Protein 7VMI (pdb70)

Foldseek 3Di:
DFKDKDKDFQFDKDKDFLDPQKKDWWFKKFWDDAPPPPWDWKWKWKADPRDTDTPDTATPVPRGMDGDTDIGNGMIIIGMNRRGGIMMIIDGMDGD/DFKDKDKDFQFDKDKDFLDDQKKDWWFKKFWDDDPDPPWDWKWKWKADDPDTDTPDTATPVPRGMDGDTDIGNGMIIIGMNRRHGIMMIIDGMDGD/DFKDKDKDFAFDKDKDFLDDQKKDWWFKKFWDDDPDDFDDWKWKWKADDPDTDTPDIAGPVPRGMDGDTDIGHGMIIIGMHGRGGIMMIIDGMDGD/DAKDKDKDFQFDKDKDFLDPQKKFWWFKKFWDDDPDPDWDWKWKWKADDPDTDTPDTATPVPRGMDGDTDIGNGMIIIGMNRRHGIMMIIDGMDGD/DFKDKDKDWQFPKDKDFLDPQKKDWWFKKFWDDDPDADDDWKWKWKADDPDTDTPDTADPVPRGMDGDTDIGNGIIIIGINRRHGIMMIIDGMDGD

B-factor: mean 40.76, std 16.54, range [18.08, 121.95]

Secondary structure (DSSP, 8-state):
-EEEEEEEETTPPEEE---TTEEEEEEEEEEPPPSS-----EEEEEEESS-EEEEEEEBTTTB-EEEEEEEE-S-EEEEES-TTSEEEEEEEEEE-/-EEEEEEEETT--EEE---TTEEEEEEEEEEPPPSSTT---EEEEEEETTEEEEEEEEBTTTB-EEEEEEEE-S-EEEEES-TTSEEEEEEEEEE-/-EEEEEEEETTPPEEE---TTEEEEEEEEEEPPPSSS----EEEEEEETTEEEEEEEEBTTTB-EEEEEEEESS-EEEEES-TTSEEEEEEEEEE-/-EEEEEEEETT--EEE---TTEEEEEEEEEEPPPSSS----EEEEEEETTEEEEEEEEBTTTBSEEEEEEEESS-EEEEES-TTSEEEEEEEEEE-/-EEEEEEEETT--EEE---TTEEEEEEEEEEPPPSS---S-EEEEEEETTEEEEEEEEBTTTB-EEEEEEEE-S-EEEEES-TTSEEEEEEEEEE-

GO terms:
  GO:0005515 protein binding (F, IPI)
  GO:0005730 nucleolus (C, IDA)
  GO:0045892 negative regulation of DNA-templated transcription (P, IDA)
  GO:0009409 response to cold (P, IEP)
  GO:0009737 response to abscisic acid (P, IEP)
  GO:0005730 nucleolus (C, HDA)
  GO:0005886 plasma membrane (C, HDA)
  GO:0009414 response to water deprivation (P, IMP)
  GO:0009651 response to salt stress (P, IMP)
  GO:0000976 transcription cis-regulatory region binding (F, IPI)

Sequence (480 aa):
MEFWGVEVKNGKPLHLDPGLDRLVHISQVALGESKNNVTEPIQLYVTVGSDKLLIGTLSHEKFPQLSTEIVLERNFALSHTWKNGSVFFSGYKVDLMEFWGVEVKNGKPLHLDPGLDRLVHISQVALGESKNNVTEPIQLYVTVGSDKLLIGTLSHEKFPQLSTEIVLERNFALSHTWKNGSVFFSGYKVDLMEFWGVEVKNGKPLHLDPGLDRLVHISQVALGESKNNVTEPIQLYVTVGSDKLLIGTLSHEKFPQLSTEIVLERNFALSHTWKNGSVFFSGYKVDLMEFWGVEVKNGKPLHLDPGLDRLVHISQVALGESKNNVTEPIQLYVTVGSDKLLIGTLSHEKFPQLSTEIVLERNFALSHTWKNGSVFFSGYKVDLMEFWGVEVKNGKPLHLDPGLDRLVHISQVALGESKNNVTEPIQLYVTVGSDKLLIGTLSHEKFPQLSTEIVLERNFALSHTWKNGSVFFSGYKVDL

Solvent-accessible surface area: 21431 Å² total; per-residue (Å²): 95,72,18,29,9,28,67,1,114,73,7,123,74,46,143,38,92,1,34,169,111,78,13,3,18,0,1,4,0,0,2,3,101,29,153,65,117,110,63,127,79,5,25,0,35,0,31,3,66,103,84,118,4,3,1,0,21,0,15,48,106,96,41,4,24,22,45,11,47,2,1,0,49,86,96,7,3,0,8,11,66,20,165,90,5,14,0,22,0,2,2,12,50,36,67,168,83,66,15,28,13,26,65,2,139,75,7,159,72,61,143,38,96,0,27,163,96,51,19,2,18,0,1,5,0,0,2,2,119,38,187,68,147,112,102,128,89,8,24,0,26,0,41,5,54,119,72,119,5,2,0,0,18,0,18,68,110,72,37,6,22,21,44,12,46,2,1,0,46,113,101,4,7,0,12,11,62,26,158,86,13,13,0,20,0,2,1,19,34,38,75,180,90,68,18,29,13,26,87,2,143,46,40,158,64,61,141,33,97,1,32,162,89,44,8,2,19,0,1,5,0,0,2,5,92,27,169,128,91,148,37,140,92,4,26,0,31,0,46,12,48,120,59,123,5,2,0,0,19,0,16,59,115,90,39,5,24,21,44,12,47,3,1,0,50,105,76,4,5,0,13,6,66,24,158,123,13,13,0,21,0,2,1,12,38,38,93,128,95,65,8,24,11,27,64,2,113,75,7,143,78,58,146,37,86,1,30,160,88,55,6,2,19,0,1,5,0,0,3,5,133,35,173,72,152,96,52,119,86,6,28,0,26,0,43,4,52,120,70,121,5,2,0,0,19,0,14,51,73,97,38,8,23,22,45,11,45,3,6,0,45,111,95,6,6,0,14,12,76,33,73,90,13,16,0,26,0,2,1,13,38,39,94,126,80,69,19,24,8,28,64,2,119,71,6,129,83,58,142,38,82,1,30,164,105,48,16,2,17,0,1,5,0,1,2,4,135,29,134,105,129,26,122,54,88,3,17,0,27,0,43,2,54,120,65,118,4,3,2,0,31,3,22,57,90,86,39,7,22,21,42,13,47,4,1,0,52,114,98,7,6,1,14,11,55,1,141,82,13,15,0,22,0,2,2,11,38,40,86,178

Nearest PDB structures (foldseek):
  7vmi-assembly1_E  TM=9.885E-01  e=1.455E-16  Arabidopsis thaliana
  7vrr-assembly1_A  TM=9.583E-01  e=8.220E-11  Arabidopsis thaliana
  7vrr-assembly1_B  TM=9.626E-01  e=1.327E-10  Arabidopsis thaliana
  7vmf-assembly1_E  TM=9.589E-01  e=1.641E-10  Arabidopsis thaliana
  7wim-assembly2_I  TM=8.528E-01  e=1.248E-06  Arabidopsis thaliana

Radius of gyration: 21.51 Å; Cα contacts (8 Å, |Δi|>4): 1435; chains: 5; bounding box: 56×56×55 Å

Organism: Arabidopsis thaliana (NCBI:txid3702)

Structure (mmCIF, N/CA/C/O backbone):
data_7VMI
#
_entry.id   7VMI
#
_cell.length_a   54.623
_cell.length_b   77.600
_cell.length_c   55.511
_cell.angle_alpha   90.00
_cell.angle_beta   91.82
_cell.angle_gamma   90.00
#
_symmetry.space_group_name_H-M   'P 1 21 1'
#
loop_
_entity.id
_entity.type
_entity.pdbx_description
1 polymer 'Histone deacetylase HDT3'
2 water water
#
loop_
_atom_site.group_PDB
_atom_site.id
_atom_site.type_symbol
_atom_site.label_atom_id
_atom_site.label_alt_id
_atom_site.label_comp_id
_atom_site.label_asym_id
_atom_site.label_entity_id
_atom_site.label_seq_id
_atom_site.pdbx_PDB_ins_code
_atom_site.Cartn_x
_atom_site.Cartn_y
_atom_site.Cartn_z
_atom_site.occupancy
_atom_site.B_iso_or_equiv
_atom_site.auth_seq_id
_atom_site.auth_comp_id
_atom_site.auth_asym_id
_atom_site.auth_atom_id
_atom_site.pdbx_PDB_model_num
ATOM 1 N N . MET A 1 1 ? 22.334 -15.221 2.463 1.00 53.72 1 MET A N 1
ATOM 2 C CA . MET A 1 1 ? 22.748 -14.541 3.686 1.00 51.54 1 MET A CA 1
ATOM 3 C C . MET A 1 1 ? 24.211 -14.809 3.978 1.00 49.62 1 MET A C 1
ATOM 4 O O . MET A 1 1 ? 24.582 -15.879 4.434 1.00 51.12 1 MET A O 1
ATOM 9 N N . GLU A 1 2 ? 25.045 -13.811 3.712 1.00 46.85 2 GLU A N 1
ATOM 10 C CA . GLU A 1 2 ? 26.479 -13.938 3.808 1.00 45.58 2 GLU A CA 1
ATOM 11 C C . GLU A 1 2 ? 26.999 -12.720 4.504 1.00 41.33 2 GLU A C 1
ATOM 12 O O . GLU A 1 2 ? 26.725 -11.616 4.077 1.00 39.48 2 GLU A O 1
ATOM 18 N N . PHE A 1 3 ? 27.774 -12.909 5.573 1.00 39.62 3 PHE A N 1
ATOM 19 C CA . PHE A 1 3 ? 28.348 -11.772 6.283 1.00 37.72 3 PHE A CA 1
ATOM 20 C C . PHE A 1 3 ? 29.158 -10.919 5.349 1.00 38.21 3 PHE A C 1
ATOM 21 O O . PHE A 1 3 ? 29.843 -11.408 4.478 1.00 38.99 3 PHE A O 1
ATOM 29 N N . TRP A 1 4 ? 29.056 -9.606 5.527 1.00 37.72 4 TRP A N 1
ATOM 30 C CA . TRP A 1 4 ? 29.727 -8.653 4.663 1.00 38.94 4 TRP A CA 1
ATOM 31 C C . TRP A 1 4 ? 30.203 -7.531 5.545 1.00 37.24 4 TRP A C 1
ATOM 32 O O . TRP A 1 4 ? 29.491 -7.113 6.478 1.00 34.60 4 TRP A O 1
ATOM 43 N N . GLY A 1 5 ? 31.391 -7.008 5.239 1.00 38.41 5 GLY A N 1
ATOM 44 C CA . GLY A 1 5 ? 31.833 -5.785 5.890 1.00 37.15 5 GLY A CA 1
ATOM 45 C C . GLY A 1 5 ? 33.047 -5.155 5.284 1.00 38.83 5 GLY A C 1
ATOM 46 O O . GLY A 1 5 ? 33.853 -5.835 4.678 1.00 38.71 5 GLY A O 1
ATOM 47 N N . VAL A 1 6 ? 33.189 -3.838 5.488 1.00 38.69 6 VAL A N 1
ATOM 48 C CA . VAL A 1 6 ? 34.325 -3.102 4.976 1.00 40.54 6 VAL A CA 1
ATOM 49 C C . VAL A 1 6 ? 34.778 -2.005 5.943 1.00 40.41 6 VAL A C 1
ATOM 50 O O . VAL A 1 6 ? 34.024 -1.541 6.798 1.00 38.76 6 VAL A O 1
ATOM 54 N N . GLU A 1 7 ? 36.048 -1.626 5.793 1.00 41.33 7 GLU A N 1
ATOM 55 C CA . GLU A 1 7 ? 36.662 -0.536 6.501 1.00 41.64 7 GLU A CA 1
ATOM 56 C C . GLU A 1 7 ? 36.946 0.565 5.482 1.00 43.54 7 GLU A C 1
ATOM 57 O O . GLU A 1 7 ? 37.689 0.361 4.515 1.00 44.47 7 GLU A O 1
ATOM 63 N N . VAL A 1 8 ? 36.340 1.729 5.688 1.00 42.99 8 VAL A N 1
ATOM 64 C CA . VAL A 1 8 ? 36.575 2.868 4.833 1.00 45.30 8 VAL A CA 1
ATOM 65 C C . VAL A 1 8 ? 37.578 3.780 5.522 1.00 46.13 8 VAL A C 1
ATOM 66 O O . VAL A 1 8 ? 37.264 4.417 6.518 1.00 44.98 8 VAL A O 1
ATOM 70 N N . LYS A 1 9 ? 38.784 3.836 4.965 1.00 49.96 9 LYS A N 1
ATOM 71 C CA . LYS A 1 9 ? 39.931 4.513 5.534 1.00 52.80 9 LYS A CA 1
ATOM 72 C C . LYS A 1 9 ? 40.046 5.936 5.019 1.00 55.51 9 LYS A C 1
ATOM 73 O O . LYS A 1 9 ? 40.012 6.180 3.828 1.00 57.53 9 LYS A O 1
ATOM 79 N N . ASN A 1 10 ? 40.146 6.887 5.944 1.00 57.35 10 ASN A N 1
ATOM 80 C CA . ASN A 1 10 ? 40.375 8.281 5.636 1.00 61.73 10 ASN A CA 1
ATOM 81 C C . ASN A 1 10 ? 39.370 8.908 4.693 1.00 61.78 10 ASN A C 1
ATOM 82 O O . ASN A 1 10 ? 39.675 9.891 4.033 1.00 61.69 10 ASN A O 1
ATOM 87 N N . GLY A 1 11 ? 38.173 8.327 4.631 1.00 59.76 11 GLY A N 1
ATOM 88 C CA . GLY A 1 11 ? 37.036 8.968 4.000 1.00 60.85 11 GLY A CA 1
ATOM 89 C C . GLY A 1 11 ? 36.872 8.835 2.497 1.00 64.94 11 GLY A C 1
ATOM 90 O O . GLY A 1 11 ? 35.764 9.026 1.987 1.00 65.85 11 GLY A O 1
ATOM 91 N N . LYS A 1 12 ? 37.954 8.507 1.781 1.00 68.09 12 LYS A N 1
ATOM 92 C CA . LYS A 1 12 ? 37.914 8.382 0.329 1.00 68.58 12 LYS A CA 1
ATOM 93 C C . LYS A 1 12 ? 36.830 7.399 -0.112 1.00 63.46 12 LYS A C 1
ATOM 94 O O . LYS A 1 12 ? 36.730 6.286 0.417 1.00 57.55 12 LYS A O 1
ATOM 100 N N . PRO A 1 13 ? 35.952 7.790 -1.067 1.00 61.43 13 PRO A N 1
ATOM 101 C CA . PRO A 1 13 ? 34.814 6.952 -1.439 1.00 57.82 13 PRO A CA 1
ATOM 102 C C . PRO A 1 13 ? 35.269 5.531 -1.788 1.00 57.08 13 PRO A C 1
ATOM 103 O O . PRO A 1 13 ? 36.212 5.389 -2.544 1.00 57.25 13 PRO A O 1
ATOM 107 N N . LEU A 1 14 ? 34.614 4.520 -1.205 1.00 53.98 14 LEU A N 1
ATOM 108 C CA . LEU A 1 14 ? 34.853 3.145 -1.553 1.00 53.89 14 LEU A CA 1
ATOM 109 C C . LEU A 1 14 ? 33.691 2.701 -2.437 1.00 53.99 14 LEU A C 1
ATOM 110 O O . LEU A 1 14 ? 32.529 2.691 -1.985 1.00 54.91 14 LEU A O 1
ATOM 115 N N . HIS A 1 15 ? 33.993 2.331 -3.684 1.00 54.46 15 HIS A N 1
ATOM 116 C CA . HIS A 1 15 ? 32.978 1.963 -4.657 1.00 54.52 15 HIS A CA 1
ATOM 117 C C . HIS A 1 15 ? 32.742 0.463 -4.617 1.00 53.57 15 HIS A C 1
ATOM 118 O O . HIS A 1 15 ? 33.674 -0.313 -4.710 1.00 53.74 15 HIS A O 1
ATOM 125 N N . LEU A 1 16 ? 31.476 0.067 -4.463 1.00 52.83 16 LEU A N 1
ATOM 126 C CA . LEU A 1 16 ? 31.096 -1.320 -4.264 1.00 53.06 16 LEU A CA 1
ATOM 127 C C . LEU A 1 16 ? 29.926 -1.699 -5.156 1.00 53.64 16 LEU A C 1
ATOM 128 O O . LEU A 1 16 ? 29.140 -0.851 -5.579 1.00 54.24 16 LEU A O 1
ATOM 133 N N . ASP A 1 17 ? 29.806 -3.003 -5.396 1.00 53.66 17 ASP A N 1
ATOM 134 C CA . ASP A 1 17 ? 28.791 -3.565 -6.258 1.00 54.48 17 ASP A CA 1
ATOM 135 C C . ASP A 1 17 ? 28.236 -4.794 -5.553 1.00 52.01 17 ASP A C 1
ATOM 136 O O . ASP A 1 17 ? 28.983 -5.716 -5.275 1.00 53.10 17 ASP A O 1
ATOM 141 N N . PRO A 1 18 ? 26.925 -4.868 -5.240 1.00 49.77 18 PRO A N 1
ATOM 142 C CA . PRO A 1 18 ? 26.366 -6.060 -4.596 1.00 48.68 18 PRO A CA 1
ATOM 143 C C . PRO A 1 18 ? 26.501 -7.324 -5.456 1.00 50.76 18 PRO A C 1
ATOM 144 O O . PRO A 1 18 ? 26.654 -8.395 -4.894 1.00 51.24 18 PRO A O 1
ATOM 148 N N . GLY A 1 19 ? 26.448 -7.145 -6.783 1.00 52.62 19 GLY A N 1
ATOM 149 C CA . GLY A 1 19 ? 26.519 -8.211 -7.744 1.00 55.17 19 GLY A CA 1
ATOM 150 C C . GLY A 1 19 ? 25.131 -8.538 -8.257 1.00 55.60 19 GLY A C 1
ATOM 151 O O . GLY A 1 19 ? 24.104 -8.116 -7.704 1.00 53.48 19 GLY A O 1
ATOM 152 N N . LEU A 1 20 ? 25.122 -9.379 -9.282 1.00 57.89 20 LEU A N 1
ATOM 153 C CA . LEU A 1 20 ? 23.923 -9.789 -9.954 1.00 59.65 20 LEU A CA 1
ATOM 154 C C . LEU A 1 20 ? 23.044 -10.554 -8.976 1.00 58.10 20 LEU A C 1
ATOM 155 O O . LEU A 1 20 ? 23.514 -11.463 -8.269 1.00 57.01 20 LEU A O 1
ATOM 160 N N . ASP A 1 21 ? 21.777 -10.144 -8.925 1.00 58.18 21 ASP A N 1
ATOM 161 C CA . ASP A 1 21 ? 20.766 -10.774 -8.097 1.00 58.64 21 ASP A CA 1
ATOM 162 C C . ASP A 1 21 ? 21.115 -10.770 -6.626 1.00 56.57 21 ASP A C 1
ATOM 163 O O . ASP A 1 21 ? 20.693 -11.680 -5.932 1.00 57.35 21 ASP A O 1
ATOM 168 N N . ARG A 1 22 ? 21.839 -9.753 -6.158 1.00 56.00 22 ARG A N 1
ATOM 169 C CA . ARG A 1 22 ? 22.178 -9.605 -4.724 1.00 55.06 22 ARG A CA 1
ATOM 170 C C . ARG A 1 22 ? 21.871 -8.197 -4.211 1.00 50.83 22 ARG A C 1
ATOM 171 O O . ARG A 1 22 ? 21.804 -7.248 -5.002 1.00 50.73 22 ARG A O 1
ATOM 179 N N . LEU A 1 23 ? 21.720 -8.104 -2.892 1.00 47.70 23 LEU A N 1
ATOM 180 C CA . LEU A 1 23 ? 21.612 -6.855 -2.187 1.00 46.24 23 LEU A CA 1
ATOM 181 C C . LEU A 1 23 ? 22.719 -6.862 -1.153 1.00 43.21 23 LEU A C 1
ATOM 182 O O . LEU A 1 23 ? 23.072 -7.919 -0.625 1.00 41.88 23 LEU A O 1
ATOM 187 N N . VAL A 1 24 ? 23.245 -5.674 -0.849 1.00 41.77 24 VAL A N 1
ATOM 188 C CA . VAL A 1 24 ? 23.985 -5.459 0.392 1.00 39.98 24 VAL A CA 1
ATOM 189 C C . VAL 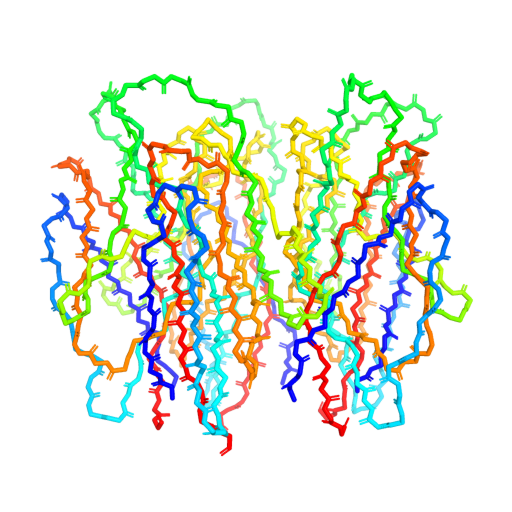A 1 24 ? 23.028 -4.799 1.383 1.00 38.22 24 VAL A C 1
ATOM 190 O O . VAL A 1 24 ? 22.385 -3.789 1.077 1.00 37.52 24 VAL A O 1
ATOM 194 N N . HIS A 1 25 ? 22.940 -5.397 2.575 1.00 37.05 25 HIS A N 1
ATOM 195 C CA . HIS A 1 25 ? 22.186 -4.894 3.726 1.00 36.46 25 HIS A CA 1
ATOM 196 C C . HIS A 1 25 ? 23.193 -4.439 4.773 1.00 33.80 25 HIS A C 1
ATOM 197 O O . HIS A 1 25 ? 23.921 -5.274 5.329 1.00 33.27 25 HIS A O 1
ATOM 204 N N . ILE A 1 26 ? 23.306 -3.118 4.979 1.00 32.36 26 ILE A N 1
ATOM 205 C CA . ILE A 1 26 ? 24.247 -2.579 5.976 1.00 30.86 26 ILE A CA 1
ATOM 206 C C . ILE A 1 26 ? 23.493 -2.388 7.279 1.00 28.95 26 ILE A C 1
ATOM 207 O O . ILE A 1 26 ? 22.516 -1.639 7.339 1.00 28.70 26 ILE A O 1
ATOM 212 N N . SER A 1 27 ? 23.940 -3.087 8.326 1.00 28.06 27 SER A N 1
ATOM 213 C CA . SER A 1 27 ? 23.258 -3.060 9.627 1.00 27.00 27 SER A CA 1
ATOM 214 C C . SER A 1 27 ? 24.030 -2.324 10.740 1.00 26.11 27 SER A C 1
ATOM 215 O O . SER A 1 27 ? 23.416 -1.878 11.706 1.00 25.50 27 SER A O 1
ATOM 218 N N . GLN A 1 28 ? 25.366 -2.248 10.609 1.00 26.52 28 GLN A N 1
ATOM 219 C CA . GLN A 1 28 ? 26.214 -1.692 11.665 1.00 26.06 28 GLN A CA 1
ATOM 220 C C . GLN A 1 28 ? 27.301 -0.810 11.139 1.00 26.83 28 GLN A C 1
ATOM 221 O O . GLN A 1 28 ? 28.076 -1.189 10.226 1.00 27.49 28 GLN A O 1
ATOM 227 N N . VAL A 1 29 ? 27.369 0.401 11.718 1.00 26.69 29 VAL A N 1
ATOM 228 C CA . VAL A 1 29 ? 28.355 1.382 11.406 1.00 27.32 29 VAL A CA 1
ATOM 229 C C . VAL A 1 29 ? 29.098 1.684 12.713 1.00 27.05 29 VAL A C 1
ATOM 230 O O . VAL A 1 29 ? 28.481 1.821 13.778 1.00 26.07 29 VAL A O 1
ATOM 234 N N . ALA A 1 30 ? 30.436 1.725 12.637 1.00 27.90 30 ALA A N 1
ATOM 235 C CA . ALA A 1 30 ? 31.263 2.041 13.800 1.00 28.06 30 ALA A CA 1
ATOM 236 C C . ALA A 1 30 ? 32.446 2.934 13.452 1.00 29.20 30 ALA A C 1
ATOM 237 O O . ALA A 1 30 ? 33.193 2.681 12.498 1.00 29.97 30 ALA A O 1
ATOM 239 N N . LEU A 1 31 ? 32.649 3.927 14.307 1.00 29.64 31 LEU A N 1
ATOM 240 C CA . LEU A 1 31 ? 33.775 4.843 14.243 1.00 31.59 31 LEU A CA 1
ATOM 241 C C . LEU A 1 31 ? 35.026 4.199 14.821 1.00 32.46 31 LEU A C 1
ATOM 242 O O . LEU A 1 31 ? 35.016 3.724 15.948 1.00 31.90 31 LEU A O 1
ATOM 247 N N . GLY A 1 32 ? 36.085 4.158 14.022 1.00 34.33 32 GLY A N 1
ATOM 248 C CA . GLY A 1 32 ? 37.353 3.617 14.448 1.00 36.44 32 GLY A CA 1
ATOM 249 C C . GLY A 1 32 ? 38.077 4.476 15.476 1.00 38.14 32 GLY A C 1
ATOM 250 O O . GLY A 1 32 ? 37.707 5.590 15.804 1.00 37.50 32 GLY A O 1
ATOM 251 N N . GLU A 1 33 ? 39.150 3.874 15.985 1.00 41.09 33 GLU A N 1
ATOM 252 C CA . GLU A 1 33 ? 40.035 4.476 16.982 1.00 44.44 33 GLU A CA 1
ATOM 253 C C . GLU A 1 33 ? 40.730 5.668 16.355 1.00 46.64 33 GLU A C 1
ATOM 254 O O . GLU A 1 33 ? 41.115 5.619 15.182 1.00 46.27 33 GLU A O 1
ATOM 260 N N . SER A 1 34 ? 40.883 6.734 17.142 1.00 48.63 34 SER A N 1
ATOM 261 C CA . SER A 1 34 ? 41.680 7.897 16.765 1.00 52.83 34 SER A CA 1
ATOM 262 C C . SER A 1 34 ? 43.155 7.791 17.156 1.00 55.81 34 SER A C 1
ATOM 263 O O . SER A 1 34 ? 43.468 7.421 18.270 1.00 56.92 34 SER A O 1
ATOM 266 N N . LYS A 1 35 ? 44.039 8.182 16.237 1.00 58.25 35 LYS A N 1
ATOM 267 C CA . LYS A 1 35 ? 45.484 8.322 16.482 1.00 62.61 35 LYS A CA 1
ATOM 268 C C . 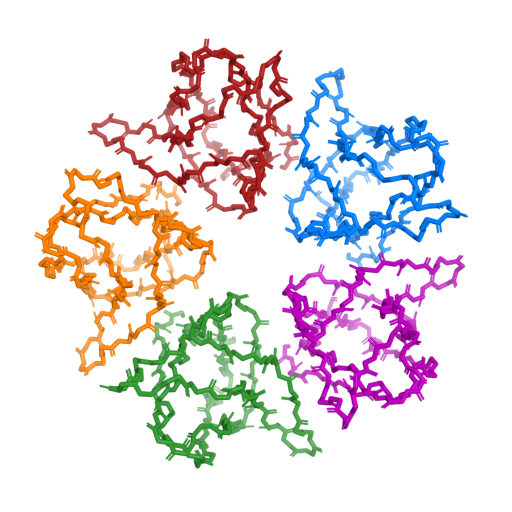LYS A 1 35 ? 45.892 9.595 17.230 1.00 66.58 35 LYS A C 1
ATOM 269 O O . LYS A 1 35 ? 47.026 9.667 17.715 1.00 68.98 35 LYS A O 1
ATOM 275 N N . ASN A 1 36 ? 45.005 10.584 17.298 1.00 71.51 36 ASN A N 1
ATOM 276 C CA . ASN A 1 36 ? 45.376 11.963 17.700 1.00 79.16 36 ASN A CA 1
ATOM 277 C C . ASN A 1 36 ? 44.535 12.549 18.825 1.00 81.04 36 ASN A C 1
ATOM 278 O O . ASN A 1 36 ? 45.063 13.156 19.770 1.00 79.83 36 ASN A O 1
ATOM 283 N N . ASN A 1 37 ? 43.223 12.315 18.726 1.00 87.76 37 ASN A N 1
ATOM 284 C CA . ASN A 1 37 ? 42.234 12.819 19.663 1.00 92.39 37 ASN A CA 1
ATOM 285 C C . ASN A 1 37 ? 41.812 14.286 19.394 1.00 93.59 37 ASN A C 1
ATOM 286 O O . ASN A 1 37 ? 41.090 14.907 20.174 1.00 85.27 37 ASN A O 1
ATOM 291 N N . VAL A 1 38 ? 42.191 14.800 18.214 1.00 97.95 38 VAL A N 1
ATOM 292 C CA . VAL A 1 38 ? 41.450 15.840 17.531 1.00 98.85 38 VAL A CA 1
ATOM 293 C C . VAL A 1 38 ? 40.246 15.163 16.844 1.00 93.52 38 VAL A C 1
ATOM 294 O O . VAL A 1 38 ? 40.384 14.450 15.854 1.00 93.25 38 VAL A O 1
ATOM 298 N N . THR A 1 39 ? 39.062 15.356 17.430 1.00 87.87 39 THR A N 1
ATOM 299 C CA . THR A 1 39 ? 37.857 14.733 16.963 1.00 87.05 39 THR A CA 1
ATOM 300 C C . THR A 1 39 ? 36.920 15.884 16.554 1.00 87.86 39 THR A C 1
ATOM 301 O O . THR A 1 39 ? 36.624 16.743 17.366 1.00 96.13 39 THR A O 1
ATOM 305 N N . GLU A 1 40 ? 36.553 15.960 15.273 1.00 79.99 40 GLU A N 1
ATOM 306 C CA . GLU A 1 40 ? 35.468 16.809 14.792 1.00 75.36 40 GLU A CA 1
ATOM 307 C C . GLU A 1 40 ? 34.321 15.830 14.541 1.00 67.12 40 GLU A C 1
ATOM 308 O O . GLU A 1 40 ? 34.551 14.635 14.493 1.00 65.08 40 GLU A O 1
ATOM 314 N N . PRO A 1 41 ? 33.047 16.262 14.409 1.00 59.00 41 PRO A N 1
ATOM 315 C CA . PRO A 1 41 ? 31.982 15.363 13.975 1.00 55.35 41 PRO A CA 1
ATOM 316 C C . PRO A 1 41 ? 32.255 14.885 12.541 1.00 52.09 41 PRO A C 1
ATOM 317 O O . PRO A 1 41 ? 32.765 15.630 11.756 1.00 55.41 41 PRO A O 1
ATOM 321 N N . ILE A 1 42 ? 31.961 13.622 12.270 1.00 47.07 42 ILE A N 1
ATOM 322 C CA . ILE A 1 42 ? 32.283 12.950 11.041 1.00 46.13 42 ILE A CA 1
ATOM 323 C C . ILE A 1 42 ? 31.001 12.569 10.340 1.00 44.73 42 ILE A C 1
ATOM 324 O O . ILE A 1 42 ? 30.221 11.794 10.876 1.00 41.54 42 ILE A O 1
ATOM 329 N N . GLN A 1 43 ? 30.778 13.125 9.145 1.00 46.03 43 GLN A N 1
ATOM 330 C CA . GLN A 1 43 ? 29.597 12.814 8.347 1.00 44.96 43 GLN A CA 1
ATOM 331 C C . GLN A 1 43 ? 29.835 11.586 7.478 1.00 44.17 43 GLN A C 1
ATOM 332 O O . GLN A 1 43 ? 30.953 11.408 6.969 1.00 45.55 43 GLN A O 1
ATOM 338 N N . LEU A 1 44 ? 28.802 10.738 7.370 1.00 41.08 44 LEU A N 1
ATOM 339 C CA . LEU A 1 44 ? 28.806 9.510 6.605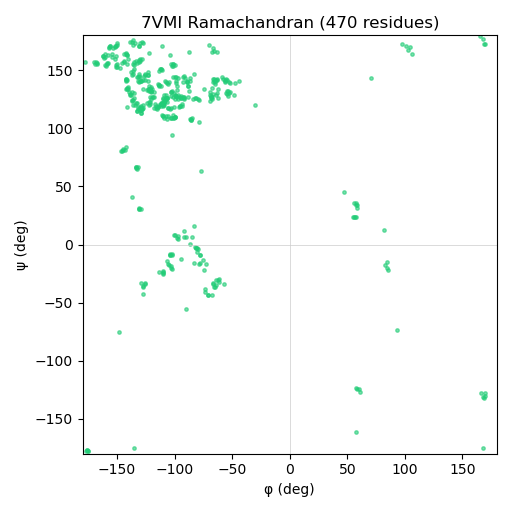 1.00 40.46 44 LEU A CA 1
ATOM 340 C C . LEU A 1 44 ? 27.843 9.614 5.440 1.00 40.58 44 LEU A C 1
ATOM 341 O O . LEU A 1 44 ? 26.704 10.065 5.599 1.00 39.21 44 LEU A O 1
ATOM 346 N N . TYR A 1 45 ? 28.265 9.127 4.269 1.00 41.41 45 TYR A N 1
ATOM 347 C CA . TYR A 1 45 ? 27.474 9.246 3.023 1.00 42.75 45 TYR A CA 1
ATOM 348 C C . TYR A 1 45 ? 27.397 7.898 2.314 1.00 42.80 45 TYR A C 1
ATOM 349 O O . TYR A 1 45 ? 28.385 7.139 2.304 1.00 42.05 45 TYR A O 1
ATOM 358 N N . VAL A 1 46 ? 26.244 7.645 1.691 1.00 43.65 46 VAL A N 1
ATOM 359 C CA . VAL A 1 46 ? 26.094 6.576 0.719 1.00 44.82 46 VAL A CA 1
ATOM 360 C C . VAL A 1 46 ? 25.736 7.294 -0.549 1.00 47.36 46 VAL A C 1
ATOM 361 O O . VAL A 1 46 ? 24.812 8.125 -0.554 1.00 48.22 46 VAL A O 1
ATOM 365 N N . THR A 1 47 ? 26.491 7.008 -1.611 1.00 49.45 47 THR A N 1
ATOM 366 C CA . THR A 1 47 ? 26.259 7.577 -2.908 1.00 52.98 47 THR A CA 1
ATOM 367 C C . THR A 1 47 ? 25.749 6.485 -3.809 1.00 52.39 47 THR A C 1
ATOM 368 O O . THR A 1 47 ? 26.372 5.456 -3.954 1.00 50.84 47 THR A O 1
ATOM 372 N N . VAL A 1 48 ? 24.547 6.686 -4.356 1.00 54.18 48 VAL A N 1
ATOM 373 C CA . VAL A 1 48 ? 23.924 5.648 -5.230 1.00 56.36 48 VAL A CA 1
ATOM 374 C C . VAL A 1 48 ? 23.374 6.341 -6.478 1.00 59.81 48 VAL A C 1
ATOM 375 O O . VAL A 1 48 ? 22.535 7.250 -6.322 1.00 57.97 48 VAL A O 1
ATOM 379 N N . GLY A 1 49 ? 23.833 5.929 -7.663 1.00 65.16 49 GLY A N 1
ATOM 380 C CA . GLY A 1 49 ? 23.397 6.583 -8.911 1.00 71.07 49 GLY A CA 1
ATOM 381 C C . GLY A 1 49 ? 23.473 8.095 -8.793 1.00 74.64 49 GLY A C 1
ATOM 382 O O . GLY A 1 49 ? 22.503 8.766 -9.198 1.00 77.01 49 GLY A O 1
ATOM 383 N N . SER A 1 50 ? 24.580 8.613 -8.251 1.00 78.69 50 SER A N 1
ATOM 384 C CA . SER A 1 50 ? 24.756 10.081 -8.089 1.00 84.24 50 SER A CA 1
ATOM 385 C C . SER A 1 50 ? 24.275 10.515 -6.701 1.00 80.47 50 SER A C 1
ATOM 386 O O . SER A 1 50 ? 25.135 10.812 -5.848 1.00 84.06 50 SER A O 1
ATOM 389 N N . ASP A 1 51 ? 22.956 10.549 -6.487 1.00 72.64 51 ASP A N 1
ATOM 390 C CA . ASP A 1 51 ? 22.405 10.962 -5.201 1.00 68.57 51 ASP A CA 1
ATOM 391 C C . ASP A 1 51 ? 23.404 10.590 -4.084 1.00 64.56 51 ASP A C 1
ATOM 392 O O . ASP A 1 51 ? 23.750 9.424 -3.891 1.00 61.03 51 ASP A O 1
ATOM 397 N N . LYS A 1 52 ? 23.860 11.615 -3.366 1.00 62.40 52 LYS A N 1
ATOM 398 C CA . LYS A 1 52 ? 24.734 11.473 -2.225 1.00 59.20 52 LYS A CA 1
ATOM 399 C C . LYS A 1 52 ? 23.878 11.736 -0.993 1.00 55.51 52 LYS A C 1
ATOM 400 O O . LYS A 1 52 ? 23.413 12.851 -0.790 1.00 56.27 52 LYS A O 1
ATOM 406 N N . LEU A 1 53 ? 23.617 10.687 -0.207 1.00 50.41 53 LEU A N 1
ATOM 407 C CA . LEU A 1 53 ? 22.752 10.789 0.964 1.00 47.72 53 LEU A CA 1
ATOM 408 C C . LEU A 1 53 ? 23.568 10.735 2.253 1.00 44.07 53 LEU A C 1
ATOM 409 O O . LEU A 1 53 ? 24.343 9.828 2.453 1.00 42.15 53 LEU A O 1
ATOM 414 N N . LEU A 1 54 ? 23.380 11.739 3.103 1.00 43.17 54 LEU A N 1
ATOM 415 C CA . LEU A 1 54 ? 23.872 11.724 4.466 1.00 42.04 54 LEU A CA 1
ATOM 416 C C . LEU A 1 54 ? 23.094 10.665 5.233 1.00 40.53 54 LEU A C 1
ATOM 417 O O . LEU A 1 54 ? 21.839 10.684 5.237 1.00 40.40 54 LEU A O 1
ATOM 422 N N . ILE A 1 55 ? 23.812 9.728 5.859 1.00 39.84 55 ILE A N 1
ATOM 423 C CA . ILE A 1 55 ? 23.191 8.757 6.726 1.00 38.20 55 ILE A CA 1
ATOM 424 C C . ILE A 1 55 ? 23.410 8.995 8.213 1.00 37.08 55 ILE A C 1
ATOM 425 O O . ILE A 1 55 ? 22.698 8.418 9.038 1.00 37.10 55 ILE A O 1
ATOM 430 N N . GLY A 1 56 ? 24.382 9.823 8.583 1.00 37.10 56 GLY A N 1
ATOM 431 C CA . GLY A 1 56 ? 24.574 10.161 9.982 1.00 36.24 56 GLY A CA 1
ATOM 432 C C . GLY A 1 56 ? 25.868 10.907 10.234 1.00 36.97 56 GLY A C 1
ATOM 433 O O . GLY A 1 56 ? 26.704 11.041 9.333 1.00 37.18 56 GLY A O 1
ATOM 434 N N . THR A 1 57 ? 26.006 11.376 11.467 1.00 36.53 57 THR A N 1
ATOM 435 C CA . THR A 1 57 ? 27.161 12.098 11.936 1.00 38.57 57 THR A CA 1
ATOM 436 C C . THR A 1 57 ? 27.671 11.503 13.222 1.00 37.08 57 THR A C 1
ATOM 437 O O . THR A 1 57 ? 26.985 11.554 14.203 1.00 37.49 57 THR A O 1
ATOM 441 N N . LEU A 1 58 ? 28.892 10.962 13.193 1.00 37.10 58 LEU A N 1
ATOM 442 C CA . LEU A 1 58 ? 29.471 10.218 14.298 1.00 36.32 58 LEU A CA 1
ATOM 443 C C . LEU A 1 58 ? 30.441 11.073 15.057 1.00 37.65 58 LEU A C 1
ATOM 444 O O . LEU A 1 58 ? 31.027 11.954 14.530 1.00 39.97 58 LEU A O 1
ATOM 449 N N . SER A 1 59 ? 30.623 10.762 16.336 1.00 38.28 59 SER A N 1
ATOM 450 C CA . SER A 1 59 ? 31.749 11.294 17.153 1.00 39.46 59 SER A CA 1
ATOM 451 C C . SER A 1 59 ? 32.157 10.244 18.167 1.00 38.43 59 SER A C 1
ATOM 452 O O . SER A 1 59 ? 31.329 9.398 18.546 1.00 36.24 59 SER A O 1
ATOM 455 N N . HIS A 1 60 ? 33.439 10.258 18.582 1.00 38.77 60 HIS A N 1
ATOM 456 C CA . HIS A 1 60 ? 33.922 9.305 19.603 1.00 38.62 60 HIS A CA 1
ATOM 457 C C . HIS A 1 60 ? 33.214 9.551 20.948 1.00 39.06 60 HIS A C 1
ATOM 458 O O . HIS A 1 60 ? 32.928 8.640 21.686 1.00 35.88 60 HIS A O 1
ATOM 465 N N . GLU A 1 61 ? 32.931 10.832 21.225 1.00 39.55 61 GLU A N 1
ATOM 466 C CA . GLU A 1 61 ? 32.351 11.182 22.478 1.00 42.01 61 GLU A CA 1
ATOM 467 C C . GLU A 1 61 ? 30.885 10.811 22.650 1.00 38.85 61 GLU A C 1
ATOM 468 O O . GLU A 1 61 ? 30.463 10.506 23.712 1.00 38.65 61 GLU A O 1
ATOM 474 N N . LYS A 1 62 ? 30.104 10.956 21.608 1.00 37.27 62 LYS A N 1
ATOM 475 C CA . LYS A 1 62 ? 28.650 10.925 21.726 1.00 36.96 62 LYS A CA 1
ATOM 476 C C . LYS A 1 62 ? 27.971 9.973 20.806 1.00 33.37 62 LYS A C 1
ATOM 477 O O . LYS A 1 62 ? 27.002 9.418 21.187 1.00 32.34 62 LYS A O 1
ATOM 483 N N . PHE A 1 63 ? 28.486 9.824 19.586 1.00 32.19 63 PHE A N 1
ATOM 484 C CA . PHE A 1 63 ? 27.837 8.941 18.612 1.00 31.08 63 PHE A CA 1
ATOM 485 C C . PHE A 1 63 ? 28.836 8.017 17.947 1.00 29.60 63 PHE A C 1
ATOM 486 O O . PHE A 1 63 ? 29.123 8.174 16.781 1.00 30.51 63 PHE A O 1
ATOM 494 N N . PRO A 1 64 ? 29.460 7.070 18.651 1.00 28.37 64 PRO A N 1
ATOM 495 C CA . PRO A 1 64 ? 30.523 6.266 18.040 1.00 28.22 64 PRO A CA 1
ATOM 496 C C . PRO A 1 64 ? 30.062 5.109 17.146 1.00 27.17 64 PRO A C 1
ATOM 497 O O . PRO A 1 64 ? 30.945 4.434 16.565 1.00 27.24 64 PRO A O 1
ATOM 501 N N . GLN A 1 65 ? 28.743 4.873 17.058 1.00 26.16 65 GLN A N 1
ATOM 502 C CA . GLN A 1 65 ? 28.256 3.817 16.202 1.00 25.45 65 GLN A CA 1
ATOM 503 C C . GLN A 1 65 ? 26.797 4.027 15.897 1.00 25.12 65 GLN A C 1
ATOM 504 O O . GLN A 1 65 ? 26.106 4.786 16.585 1.00 25.60 65 GLN A O 1
ATOM 510 N N . LEU A 1 66 ? 26.301 3.339 14.874 1.00 24.78 66 LEU A N 1
ATOM 511 C CA . LEU A 1 66 ? 24.893 3.364 14.494 1.00 24.36 66 LEU A CA 1
ATOM 512 C C . LEU A 1 66 ? 24.465 1.951 14.182 1.00 23.73 66 LEU A C 1
ATOM 513 O O . LEU A 1 66 ? 25.260 1.155 13.626 1.00 23.81 66 LEU A O 1
ATOM 518 N N . SER A 1 67 ? 23.205 1.659 14.506 1.00 23.27 67 SER A N 1
ATOM 519 C CA . SER A 1 67 ? 22.539 0.467 14.088 1.00 23.31 67 SER A CA 1
ATOM 520 C C . SER A 1 67 ? 21.567 0.890 13.023 1.00 23.83 67 SER A C 1
ATOM 521 O O . SER A 1 67 ? 20.726 1.766 13.268 1.00 24.13 67 SER A O 1
ATOM 524 N N . THR A 1 68 ? 21.704 0.292 11.838 1.00 24.36 68 THR A N 1
ATOM 525 C CA . THR A 1 68 ? 21.082 0.794 10.620 1.00 25.21 68 THR A CA 1
ATOM 526 C C . THR A 1 68 ? 20.348 -0.321 9.872 1.00 25.94 68 THR A C 1
ATOM 527 O O . THR A 1 68 ? 20.483 -1.500 10.204 1.00 25.26 68 THR A O 1
ATOM 531 N N . GLU A 1 69 ? 19.599 0.095 8.850 1.00 27.29 69 GLU A N 1
ATOM 532 C CA . GLU A 1 69 ? 19.010 -0.834 7.886 1.00 28.67 69 GLU A CA 1
ATOM 533 C C . GLU A 1 69 ? 19.047 -0.191 6.507 1.00 29.91 69 GLU A C 1
ATOM 534 O O . GLU A 1 69 ? 18.068 0.394 6.052 1.00 30.22 69 GLU A O 1
ATOM 540 N N . ILE A 1 70 ? 20.221 -0.275 5.869 1.00 30.66 70 ILE A N 1
ATOM 541 C CA . ILE A 1 70 ? 20.479 0.333 4.571 1.00 32.20 70 ILE A CA 1
ATOM 542 C C . ILE A 1 70 ? 20.563 -0.792 3.538 1.00 33.51 70 ILE A C 1
ATOM 543 O O . ILE A 1 70 ? 21.317 -1.744 3.727 1.00 33.55 70 ILE A O 1
ATOM 548 N N . VAL A 1 71 ? 19.754 -0.686 2.484 1.00 35.02 71 VAL A N 1
ATOM 549 C CA . VAL A 1 71 ? 19.568 -1.752 1.511 1.00 37.03 71 VAL A CA 1
ATOM 550 C C . VAL A 1 71 ? 19.948 -1.256 0.101 1.00 38.81 71 VAL A C 1
ATOM 551 O O . VAL A 1 71 ? 19.379 -0.319 -0.397 1.00 39.59 71 VAL A O 1
ATOM 555 N N . LEU A 1 72 ? 20.932 -1.931 -0.513 1.00 39.58 72 LEU A N 1
ATOM 556 C CA . LEU A 1 72 ? 21.564 -1.501 -1.744 1.00 41.13 72 LEU A CA 1
ATOM 557 C C . LEU A 1 72 ? 21.567 -2.628 -2.769 1.00 42.65 72 LEU A C 1
ATOM 558 O O . LEU A 1 72 ? 22.150 -3.698 -2.545 1.00 43.26 72 LEU A O 1
ATOM 563 N N . GLU A 1 73 ? 20.876 -2.411 -3.889 1.00 43.76 73 GLU A N 1
ATOM 564 C CA . GLU A 1 73 ? 20.716 -3.427 -4.912 1.00 45.11 73 GLU A CA 1
ATOM 565 C C . GLU A 1 73 ? 21.615 -3.123 -6.098 1.00 47.40 73 GLU A C 1
ATOM 566 O O . GLU A 1 73 ? 21.749 -3.930 -6.996 1.00 48.30 73 GLU A O 1
ATOM 572 N N . ARG A 1 74 ? 22.229 -1.944 -6.102 1.00 48.05 74 ARG A N 1
ATOM 573 C CA . ARG A 1 74 ? 23.043 -1.494 -7.251 1.00 51.36 74 ARG A CA 1
ATOM 574 C C . ARG A 1 74 ? 24.357 -0.899 -6.754 1.00 50.92 74 ARG A C 1
ATOM 575 O O . ARG A 1 74 ? 24.536 -0.777 -5.532 1.00 48.63 74 ARG A O 1
ATOM 583 N N . ASN A 1 75 ? 25.243 -0.569 -7.690 1.00 52.99 75 ASN A N 1
ATOM 584 C CA . ASN A 1 75 ? 26.539 -0.003 -7.375 1.00 53.31 75 ASN A CA 1
ATOM 585 C C . ASN A 1 75 ? 26.366 1.198 -6.461 1.00 51.34 75 ASN A C 1
ATOM 586 O O . ASN A 1 75 ? 25.430 1.976 -6.624 1.00 51.78 75 ASN A O 1
ATOM 591 N N . PHE A 1 76 ? 27.253 1.313 -5.468 1.00 49.51 76 PHE A N 1
ATOM 592 C CA . PHE A 1 76 ? 27.249 2.437 -4.555 1.00 48.39 76 PHE A CA 1
ATOM 593 C C . PHE A 1 76 ? 28.629 2.718 -4.025 1.00 48.55 76 PHE A C 1
ATOM 594 O O . PHE A 1 76 ? 29.548 1.931 -4.212 1.00 49.02 76 PHE A O 1
ATOM 602 N N . ALA A 1 77 ? 28.749 3.855 -3.343 1.00 49.08 77 ALA A N 1
ATOM 603 C CA . ALA A 1 77 ? 29.968 4.245 -2.683 1.00 49.69 77 ALA A CA 1
ATOM 604 C C . ALA A 1 77 ? 29.681 4.661 -1.253 1.00 47.58 77 ALA A C 1
ATOM 605 O O . ALA A 1 77 ? 28.684 5.322 -0.966 1.00 48.00 77 ALA A O 1
ATOM 607 N N . LEU A 1 78 ? 30.584 4.262 -0.353 1.00 45.91 78 LEU A N 1
ATOM 608 C CA . LEU A 1 78 ? 30.591 4.715 1.023 1.00 43.29 78 LEU A CA 1
ATOM 609 C C . LEU A 1 78 ? 31.736 5.682 1.202 1.00 43.89 78 LEU A C 1
ATOM 610 O O . LEU A 1 78 ? 32.837 5.482 0.693 1.00 45.26 78 LEU A O 1
ATOM 615 N N . SER A 1 79 ? 31.465 6.749 1.943 1.00 43.71 79 SER A N 1
ATOM 616 C CA . SER A 1 79 ? 32.451 7.784 2.175 1.00 45.15 79 SER A CA 1
ATOM 617 C C . SER A 1 79 ? 32.138 8.493 3.483 1.00 43.36 79 SER A C 1
ATOM 618 O O . SER A 1 79 ? 31.037 8.382 4.022 1.00 40.71 79 SER A O 1
ATOM 621 N N . HIS A 1 80 ? 33.142 9.196 4.021 1.00 43.98 80 HIS A N 1
ATOM 622 C CA . HIS A 1 80 ? 32.969 9.945 5.248 1.00 43.09 80 HIS A CA 1
ATOM 623 C C . HIS A 1 80 ? 34.027 11.039 5.287 1.00 45.39 80 HIS A C 1
ATOM 624 O O . HIS A 1 80 ? 34.918 11.062 4.459 1.00 46.85 80 HIS A O 1
ATOM 631 N N . THR A 1 81 ? 33.889 11.964 6.237 1.00 45.68 81 THR A N 1
ATOM 632 C CA . THR A 1 81 ? 34.680 13.177 6.264 1.00 48.15 81 THR A CA 1
ATOM 633 C C . THR A 1 81 ? 35.890 13.121 7.210 1.00 48.47 81 THR A C 1
ATOM 634 O O . THR A 1 81 ? 36.538 14.115 7.386 1.00 49.46 81 THR A O 1
ATOM 638 N N . TRP A 1 82 ? 36.163 11.949 7.813 1.00 46.64 82 TRP A N 1
ATOM 639 C CA . TRP A 1 82 ? 37.335 11.819 8.669 1.00 47.38 82 TRP A CA 1
ATOM 640 C C . TRP A 1 82 ? 38.591 11.479 7.850 1.00 49.51 82 TRP A C 1
ATOM 641 O O . TRP A 1 82 ? 38.754 10.369 7.377 1.00 48.14 82 TRP A O 1
ATOM 652 N N . LYS A 1 83 ? 39.493 12.448 7.699 1.00 53.02 83 LYS A N 1
ATOM 653 C CA . LYS A 1 83 ? 40.674 12.274 6.862 1.00 56.08 83 LYS A CA 1
ATOM 654 C C . LYS A 1 83 ? 41.767 11.457 7.527 1.00 56.59 83 LYS A C 1
ATOM 655 O O . LYS A 1 83 ? 42.742 11.103 6.860 1.00 58.46 83 LYS A O 1
ATOM 661 N N . ASN A 1 84 ? 41.614 11.151 8.828 1.00 55.00 84 ASN A N 1
ATOM 662 C CA . ASN A 1 84 ? 42.652 10.527 9.641 1.00 56.14 84 ASN A CA 1
ATOM 663 C C . ASN A 1 84 ? 42.226 9.322 10.459 1.00 52.23 84 ASN A C 1
ATOM 664 O O . ASN A 1 84 ? 42.774 9.091 11.529 1.00 51.89 84 ASN A O 1
ATOM 669 N N . GLY A 1 85 ? 41.256 8.560 9.947 1.00 49.56 85 GLY A N 1
ATOM 670 C CA . GLY A 1 85 ? 40.801 7.346 10.606 1.00 46.74 85 GLY A CA 1
ATOM 671 C C . GLY A 1 85 ? 39.759 6.600 9.777 1.00 44.75 85 GLY A C 1
ATOM 672 O O . GLY A 1 85 ? 39.415 7.020 8.664 1.00 46.19 85 GLY A O 1
ATOM 673 N N . SER A 1 86 ? 39.237 5.511 10.339 1.00 41.49 86 SER A N 1
ATOM 674 C CA . SER A 1 86 ? 38.371 4.614 9.655 1.00 39.71 86 SER A CA 1
ATOM 675 C C . SER A 1 86 ? 36.949 4.622 10.180 1.00 37.23 86 SER A C 1
ATOM 676 O O . SER A 1 86 ? 36.719 4.883 11.336 1.00 36.00 86 SER A O 1
ATOM 679 N N . VAL A 1 87 ? 36.000 4.319 9.291 1.00 36.35 87 VAL A N 1
ATOM 680 C CA . VAL A 1 87 ? 34.669 3.947 9.663 1.00 34.43 87 VAL A CA 1
ATOM 681 C C . VAL A 1 87 ? 34.391 2.554 9.088 1.00 33.96 87 VAL A C 1
ATOM 682 O O . VAL A 1 87 ? 34.703 2.282 7.913 1.00 34.62 87 VAL A O 1
ATOM 686 N N . PHE A 1 88 ? 33.828 1.683 9.945 1.00 32.47 88 PHE A N 1
ATOM 687 C CA . PHE A 1 88 ? 33.563 0.302 9.629 1.00 32.18 88 PHE A CA 1
ATOM 688 C C . PHE A 1 88 ? 32.090 0.149 9.317 1.00 31.38 88 PHE A C 1
ATOM 689 O O . PHE A 1 88 ? 31.243 0.636 10.054 1.00 30.70 88 PHE A O 1
ATOM 697 N N . PHE A 1 89 ? 31.790 -0.529 8.203 1.00 31.95 89 PHE A N 1
ATOM 698 C CA . PHE A 1 89 ? 30.433 -0.815 7.819 1.00 31.32 89 PHE A CA 1
ATOM 699 C C . PHE A 1 89 ? 30.302 -2.313 7.694 1.00 31.07 89 PHE A C 1
ATOM 700 O O . PHE A 1 89 ? 31.122 -2.951 7.032 1.00 32.17 89 PHE A O 1
ATOM 708 N N . SER A 1 90 ? 29.250 -2.871 8.280 1.00 29.91 90 SER A N 1
ATOM 709 C CA . SER A 1 90 ? 29.020 -4.299 8.195 1.00 29.92 90 SER A CA 1
ATOM 710 C C . SER A 1 90 ? 27.552 -4.657 8.087 1.00 29.49 90 SER A C 1
ATOM 711 O O . SER A 1 90 ? 26.663 -3.871 8.411 1.00 28.79 90 SER A O 1
ATOM 714 N N . GLY A 1 91 ? 27.318 -5.898 7.670 1.00 29.83 91 GLY A N 1
ATOM 715 C CA . GLY A 1 91 ? 26.005 -6.388 7.490 1.00 30.14 91 GLY A CA 1
ATOM 716 C C . GLY A 1 91 ? 26.095 -7.725 6.769 1.00 31.32 91 GLY A C 1
ATOM 717 O O . GLY A 1 91 ? 26.851 -8.636 7.156 1.00 31.29 91 GLY A O 1
ATOM 718 N N . TYR A 1 92 ? 25.299 -7.848 5.708 1.00 32.75 92 TYR A N 1
ATOM 719 C CA . TYR A 1 92 ? 25.180 -9.129 4.982 1.00 35.14 92 TYR A CA 1
ATOM 720 C C . TYR A 1 92 ? 24.648 -8.921 3.562 1.00 37.02 92 TYR A C 1
ATOM 721 O O . TYR A 1 92 ? 23.944 -7.933 3.291 1.00 35.41 92 TYR A O 1
ATOM 730 N N . LYS A 1 93 ? 25.011 -9.868 2.687 1.00 39.92 93 LYS A N 1
ATOM 731 C CA . LYS A 1 93 ? 24.523 -9.932 1.325 1.00 43.30 93 LYS A CA 1
ATOM 732 C C . LYS A 1 93 ? 23.394 -10.944 1.256 1.00 44.67 93 LYS A C 1
ATOM 733 O O . LYS A 1 93 ? 23.460 -11.997 1.880 1.00 42.75 93 LYS A O 1
ATOM 739 N N . VAL A 1 94 ? 22.372 -10.602 0.469 1.00 46.88 94 VAL A N 1
ATOM 740 C CA . VAL A 1 94 ? 21.122 -11.330 0.339 1.00 48.95 94 VAL A CA 1
ATOM 741 C C . VAL A 1 94 ? 20.888 -11.642 -1.140 1.00 50.84 94 VAL A C 1
ATOM 742 O O . VAL A 1 94 ? 21.215 -10.823 -1.989 1.00 49.34 94 VAL A O 1
ATOM 746 N N . ASP A 1 95 ? 20.284 -12.804 -1.403 1.00 54.61 95 ASP A N 1
ATOM 747 C CA . ASP A 1 95 ? 19.899 -13.256 -2.715 1.00 62.09 95 ASP A CA 1
ATOM 748 C C . ASP A 1 95 ? 18.518 -12.746 -3.087 1.00 63.89 95 ASP A C 1
ATOM 749 O O . ASP A 1 95 ? 17.634 -12.712 -2.243 1.00 62.92 95 ASP A O 1
ATOM 754 N N . LEU A 1 96 ? 18.333 -12.411 -4.369 1.00 70.85 96 LEU A N 1
ATOM 755 C CA . LEU A 1 96 ? 17.027 -12.068 -4.993 1.00 74.94 96 LEU A CA 1
ATOM 756 C C . LEU A 1 96 ? 16.616 -10.618 -4.817 1.00 71.85 96 LEU A C 1
ATOM 757 O O . LEU A 1 96 ? 17.468 -9.779 -4.612 1.00 74.38 96 LEU A O 1
ATOM 762 N N . MET B 1 1 ? -0.341 -3.783 3.984 1.00 45.05 1 MET B N 1
ATOM 763 C CA . MET B 1 1 ? 0.656 -2.807 4.459 1.00 44.08 1 MET B CA 1
ATOM 764 C C . MET B 1 1 ? 0.153 -1.397 4.209 1.00 40.89 1 MET B C 1
ATOM 765 O O . MET B 1 1 ? 0.158 -0.912 3.083 1.00 41.86 1 MET B O 1
ATOM 770 N N . GLU B 1 2 ? -0.344 -0.765 5.265 1.00 37.82 2 GLU B N 1
ATOM 771 C CA . GLU B 1 2 ? -1.040 0.495 5.165 1.00 37.44 2 GLU B CA 1
ATOM 772 C C . GLU B 1 2 ? -0.503 1.363 6.292 1.00 34.06 2 GLU B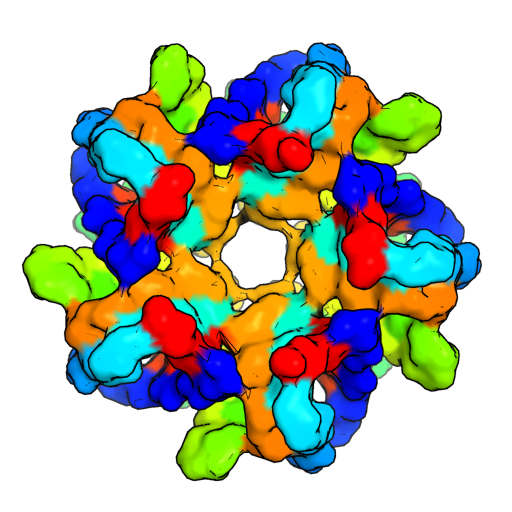 C 1
ATOM 773 O O . GLU B 1 2 ? -0.557 0.985 7.453 1.00 31.46 2 GLU B O 1
ATOM 779 N N . PHE B 1 3 ? 0.002 2.548 5.952 1.00 32.76 3 PHE B N 1
ATOM 780 C CA . PHE B 1 3 ? 0.498 3.470 6.951 1.00 30.71 3 PHE B CA 1
ATOM 781 C C . PHE B 1 3 ? -0.593 3.762 7.965 1.00 29.41 3 PHE B C 1
ATOM 782 O O . PHE B 1 3 ? -1.764 3.884 7.633 1.00 29.79 3 PHE B O 1
ATOM 790 N N . TRP B 1 4 ? -0.182 3.873 9.222 1.00 27.79 4 TRP B N 1
ATOM 791 C CA . TRP B 1 4 ? -1.093 4.051 10.323 1.00 27.13 4 TRP B CA 1
ATOM 792 C C . TRP B 1 4 ? -0.436 4.999 11.288 1.00 26.59 4 TRP B C 1
ATOM 793 O O . TRP B 1 4 ? 0.796 4.912 11.520 1.00 25.67 4 TRP B O 1
ATOM 804 N N . GLY B 1 5 ? -1.244 5.906 11.869 1.00 26.83 5 GLY B N 1
ATOM 805 C CA . GLY B 1 5 ? -0.728 6.694 12.964 1.00 25.92 5 GLY B CA 1
ATOM 806 C C . GLY B 1 5 ? -1.764 7.458 13.737 1.00 26.38 5 GLY B C 1
ATOM 807 O O . GLY B 1 5 ? -2.817 7.746 13.212 1.00 27.40 5 GLY B O 1
ATOM 808 N N . VAL B 1 6 ? -1.452 7.766 14.999 1.00 25.86 6 VAL B N 1
ATOM 809 C CA . VAL B 1 6 ? -2.347 8.555 15.843 1.00 26.94 6 VAL B CA 1
ATOM 810 C C . VAL B 1 6 ? -1.620 9.554 16.733 1.00 26.85 6 VAL B C 1
ATOM 811 O O . VAL B 1 6 ? -0.439 9.399 17.030 1.00 26.56 6 VAL B O 1
ATOM 815 N N . GLU B 1 7 ? -2.373 10.547 17.188 1.00 28.11 7 GLU B N 1
ATOM 816 C CA . GLU B 1 7 ? -1.932 11.526 18.159 1.00 28.76 7 GLU B CA 1
ATOM 817 C C . GLU B 1 7 ? -2.745 11.327 19.418 1.00 28.42 7 GLU B C 1
ATOM 818 O O . GLU B 1 7 ? -3.953 11.389 19.407 1.00 28.57 7 GLU B O 1
ATOM 824 N N . VAL B 1 8 ? -2.067 11.029 20.516 1.00 28.44 8 VAL B N 1
ATOM 825 C CA . VAL B 1 8 ? -2.716 10.849 21.798 1.00 29.42 8 VAL B CA 1
ATOM 826 C C . VAL B 1 8 ? -2.523 12.140 22.602 1.00 30.75 8 VAL B C 1
ATOM 827 O O . VAL B 1 8 ? -1.409 12.428 23.037 1.00 31.05 8 VAL B O 1
ATOM 831 N N . LYS B 1 9 ? -3.616 12.885 22.771 1.00 32.71 9 LYS B N 1
ATOM 832 C CA . LYS B 1 9 ? -3.593 14.251 23.289 1.00 35.53 9 LYS B CA 1
ATOM 833 C C . LYS B 1 9 ? -3.889 14.255 24.786 1.00 34.91 9 LYS B C 1
ATOM 834 O O . LYS B 1 9 ? -4.881 13.678 25.235 1.00 35.17 9 LYS B O 1
ATOM 840 N N . ASN B 1 10 ? -2.997 14.848 25.575 1.00 34.03 10 ASN B N 1
ATOM 841 C CA . ASN B 1 10 ? -3.177 14.973 27.009 1.00 34.69 10 ASN B CA 1
ATOM 842 C C . ASN B 1 10 ? -3.373 13.665 27.745 1.00 33.71 10 ASN B C 1
ATOM 843 O O . ASN B 1 10 ? -3.962 13.670 28.840 1.00 34.05 10 ASN B O 1
ATOM 848 N N . GLY B 1 11 ? -2.878 12.564 27.143 1.00 32.24 11 GLY B N 1
ATOM 849 C CA . GLY B 1 11 ? -2.742 11.302 27.871 1.00 31.79 11 GLY B CA 1
ATOM 850 C C . GLY B 1 11 ? -3.945 10.390 27.954 1.00 32.33 11 GLY B C 1
ATOM 851 O O . GLY B 1 11 ? -3.775 9.188 28.256 1.00 32.43 11 GLY B O 1
ATOM 852 N N . LYS B 1 12 ? -5.138 10.899 27.636 1.00 33.65 12 LYS B N 1
ATOM 853 C CA . LYS B 1 12 ? -6.356 10.057 27.843 1.00 34.28 12 LYS B CA 1
ATOM 854 C C . LYS B 1 12 ? -6.299 8.795 26.978 1.00 30.86 12 LYS B C 1
ATOM 855 O O . LYS B 1 12 ? -5.979 8.882 25.808 1.00 28.88 12 LYS B O 1
ATOM 861 N N . PRO B 1 13 ? -6.596 7.604 27.513 1.00 30.83 13 PRO B N 1
ATOM 862 C CA . PRO B 1 13 ? -6.519 6.364 26.726 1.00 29.36 13 PRO B CA 1
ATOM 863 C C . PRO B 1 13 ? -7.232 6.495 25.371 1.00 29.20 13 PRO B C 1
ATOM 864 O O . PRO B 1 13 ? -8.358 6.933 25.352 1.00 29.46 13 PRO B O 1
ATOM 868 N N . LEU B 1 14 ? -6.557 6.141 24.285 1.00 28.70 14 LEU B N 1
ATOM 869 C CA . LEU B 1 14 ? -7.143 6.066 22.988 1.00 29.91 14 LEU B CA 1
ATOM 870 C C . LEU B 1 14 ? -7.366 4.581 22.650 1.00 28.35 14 LEU B C 1
ATOM 871 O O . LEU B 1 14 ? -6.388 3.813 22.556 1.00 27.12 14 LEU B O 1
ATOM 876 N N . HIS B 1 15 ? -8.635 4.188 22.482 1.00 28.52 15 HIS B N 1
ATOM 877 C CA . HIS B 1 15 ? -8.982 2.790 22.313 1.00 28.59 15 HIS B CA 1
ATOM 878 C C . HIS B 1 15 ? -9.072 2.472 20.801 1.00 28.59 15 HIS B C 1
ATOM 879 O O . HIS B 1 15 ? -9.808 3.116 20.062 1.00 28.55 15 HIS B O 1
ATOM 886 N N . LEU B 1 16 ? -8.344 1.454 20.351 1.00 27.92 16 LEU B N 1
ATOM 887 C CA . LEU B 1 16 ? -8.169 1.149 18.940 1.00 28.08 16 LEU B CA 1
ATOM 888 C C . LEU B 1 16 ? -8.321 -0.346 18.679 1.00 27.72 16 LEU B C 1
ATOM 889 O O . LEU B 1 16 ? -8.116 -1.157 19.548 1.00 27.40 16 LEU B O 1
ATOM 894 N N . ASP B 1 17 ? -8.694 -0.676 17.453 1.00 28.41 17 ASP B N 1
ATOM 895 C CA . ASP B 1 17 ? -8.936 -2.026 17.000 1.00 28.53 17 ASP B CA 1
ATOM 896 C C . ASP B 1 17 ? -8.201 -2.213 15.680 1.00 27.92 17 ASP B C 1
ATOM 897 O O . ASP B 1 17 ? -8.492 -1.493 14.732 1.00 28.21 17 ASP B O 1
ATOM 902 N N . PRO B 1 18 ? -7.228 -3.141 15.558 1.00 27.16 18 PRO B N 1
ATOM 903 C CA . PRO B 1 18 ? -6.605 -3.418 14.258 1.00 27.49 18 PRO B CA 1
ATOM 904 C C . PRO B 1 18 ? -7.595 -3.839 13.169 1.00 28.87 18 PRO B C 1
ATOM 905 O O . PRO B 1 18 ? -7.337 -3.494 12.019 1.00 29.31 18 PRO B O 1
ATOM 909 N N . GLY B 1 19 ? -8.657 -4.555 13.552 1.00 29.58 19 GLY B N 1
ATOM 910 C CA . GLY B 1 19 ? -9.619 -5.084 12.629 1.00 31.36 19 GLY B CA 1
ATOM 911 C C . GLY B 1 19 ? -9.390 -6.581 12.463 1.00 32.47 19 GLY B C 1
ATOM 912 O O . GLY B 1 19 ? -8.351 -7.148 12.876 1.00 31.77 19 GLY B O 1
ATOM 913 N N . LEU B 1 20 ? -10.340 -7.228 11.805 1.00 33.80 20 LEU B N 1
ATOM 914 C CA . LEU B 1 20 ? -10.365 -8.670 11.690 1.00 35.11 20 LEU B CA 1
ATOM 915 C C . LEU B 1 20 ? -9.208 -9.079 10.806 1.00 35.57 20 LEU B C 1
ATOM 916 O O . LEU B 1 20 ? -9.015 -8.538 9.730 1.00 35.56 20 LEU B O 1
ATOM 921 N N . ASP B 1 21 ? -8.409 -10.018 11.304 1.00 36.02 21 ASP B N 1
ATOM 922 C CA . ASP B 1 21 ? -7.253 -10.567 10.599 1.00 36.86 21 ASP B CA 1
ATOM 923 C C . ASP B 1 21 ? -6.255 -9.516 10.209 1.00 35.14 21 ASP B C 1
ATOM 924 O O . ASP B 1 21 ? -5.640 -9.615 9.183 1.00 35.56 21 ASP B O 1
ATOM 929 N N . ARG B 1 22 ? -6.089 -8.517 11.067 1.00 32.92 22 ARG B N 1
ATOM 930 C CA . ARG B 1 22 ? -5.097 -7.431 10.875 1.00 32.52 22 ARG B CA 1
ATOM 931 C C . ARG B 1 22 ? -4.264 -7.233 12.141 1.00 29.61 22 ARG B C 1
ATOM 932 O O . ARG B 1 22 ? -4.706 -7.605 13.236 1.00 29.16 22 ARG B O 1
ATOM 940 N N . LEU B 1 23 ? -3.089 -6.647 11.971 1.00 28.21 23 LEU B N 1
ATOM 941 C CA . LEU B 1 23 ? -2.210 -6.283 13.053 1.00 26.71 23 LEU B CA 1
ATOM 942 C C . LEU B 1 23 ? -1.949 -4.787 12.933 1.00 25.62 23 LEU B C 1
ATOM 943 O O . LEU B 1 23 ? -1.884 -4.281 11.830 1.00 26.56 23 LEU B O 1
ATOM 948 N N . VAL B 1 24 ? -1.807 -4.128 14.063 1.00 24.20 24 VAL B N 1
ATOM 949 C CA . VAL B 1 24 ? -1.147 -2.786 14.099 1.00 23.45 24 VAL B CA 1
ATOM 950 C C . VAL B 1 24 ? 0.294 -3.022 14.560 1.00 22.58 24 VAL B C 1
ATOM 951 O O . VAL B 1 24 ? 0.525 -3.671 15.590 1.00 22.02 24 VAL B O 1
ATOM 955 N N . HIS B 1 25 ? 1.237 -2.540 13.745 1.00 22.72 25 HIS B N 1
ATOM 956 C CA . HIS B 1 25 ? 2.652 -2.522 14.011 1.00 22.64 25 HIS B CA 1
ATOM 957 C C . HIS B 1 25 ? 3.060 -1.083 14.301 1.00 22.29 25 HIS B C 1
ATOM 958 O O . HIS B 1 25 ? 2.991 -0.250 13.425 1.00 22.63 25 HIS B O 1
ATOM 965 N N . ILE B 1 26 ? 3.414 -0.790 15.554 1.00 21.56 26 ILE B N 1
ATOM 966 C CA . ILE B 1 26 ? 3.806 0.560 15.942 1.00 20.99 26 ILE B CA 1
ATOM 967 C C . ILE B 1 26 ? 5.337 0.588 15.892 1.00 20.86 26 ILE B C 1
ATOM 968 O O . ILE B 1 26 ? 6.014 -0.175 16.597 1.00 20.44 26 ILE B O 1
ATOM 973 N N . SER B 1 27 ? 5.885 1.441 15.029 1.00 21.04 27 SER B N 1
ATOM 974 C CA . SER B 1 27 ? 7.315 1.518 14.805 1.00 21.26 27 SER B CA 1
ATOM 975 C C . SER B 1 27 ? 7.958 2.841 15.349 1.00 21.14 27 SER B C 1
ATOM 976 O O . SER B 1 27 ? 9.160 2.852 15.596 1.00 21.14 27 SER B O 1
ATOM 979 N N . GLN B 1 28 ? 7.167 3.900 15.501 1.00 21.36 28 GLN B N 1
ATOM 980 C CA . GLN B 1 28 ? 7.693 5.209 15.888 1.00 21.92 28 GLN B CA 1
ATOM 981 C C . GLN B 1 28 ? 6.825 5.938 16.872 1.00 22.26 28 GLN B C 1
ATOM 982 O O . GLN B 1 28 ? 5.632 6.149 16.648 1.00 22.91 28 GLN B O 1
ATOM 988 N N . VAL B 1 29 ? 7.470 6.432 17.935 1.00 22.87 29 VAL B N 1
ATOM 989 C CA . VAL B 1 29 ? 6.855 7.194 18.989 1.00 23.10 29 VAL B CA 1
ATOM 990 C C . VAL B 1 29 ? 7.574 8.503 19.086 1.00 24.29 29 VAL B C 1
ATOM 991 O O . VAL B 1 29 ? 8.789 8.530 19.045 1.00 24.50 29 VAL B O 1
ATOM 995 N N . ALA B 1 30 ? 6.830 9.603 19.173 1.00 24.97 30 ALA B N 1
ATOM 996 C CA . ALA B 1 30 ? 7.439 10.941 19.272 1.00 26.40 30 ALA B CA 1
ATOM 997 C C . ALA B 1 30 ? 6.673 11.868 20.203 1.00 27.17 30 ALA B C 1
ATOM 998 O O . ALA B 1 30 ? 5.446 11.970 20.142 1.00 26.92 30 ALA B O 1
ATOM 1000 N N . LEU B 1 31 ? 7.443 12.548 21.065 1.00 28.38 31 LEU B N 1
ATOM 1001 C CA . LEU B 1 31 ? 6.937 13.483 22.033 1.00 29.98 31 LEU B CA 1
ATOM 1002 C C . LEU B 1 31 ? 6.719 14.827 21.342 1.00 31.66 31 LEU B C 1
ATOM 1003 O O . LEU B 1 31 ? 7.642 15.368 20.680 1.00 31.37 31 LEU B O 1
ATOM 1008 N N . GLY B 1 32 ? 5.496 15.359 21.474 1.00 32.22 32 GLY B N 1
ATOM 1009 C CA . GLY B 1 32 ? 5.151 16.652 20.978 1.00 34.78 32 GLY B CA 1
ATOM 1010 C C . GLY B 1 32 ? 5.883 17.822 21.678 1.00 36.40 32 GLY B C 1
ATOM 1011 O O . GLY B 1 32 ? 6.494 17.675 22.726 1.00 34.74 32 GLY B O 1
ATOM 1012 N N . GLU B 1 33 ? 5.802 18.993 21.062 1.00 41.30 33 GLU B N 1
ATOM 1013 C CA . GLU B 1 33 ? 6.384 20.212 21.631 1.00 45.12 33 GLU B CA 1
ATOM 1014 C C . GLU B 1 33 ? 5.673 20.582 22.920 1.00 45.82 33 GLU B C 1
ATOM 1015 O O . GLU B 1 33 ? 4.496 20.463 22.978 1.00 44.89 33 GLU B O 1
ATOM 1021 N N . SER B 1 34 ? 6.423 21.028 23.934 1.00 50.36 34 SER B N 1
ATOM 1022 C CA . SER B 1 34 ? 5.870 21.590 25.166 1.00 55.23 34 SER B CA 1
ATOM 1023 C C . SER B 1 34 ? 5.578 23.093 25.119 1.00 60.93 34 SER B C 1
ATOM 1024 O O . SER B 1 34 ? 6.403 23.844 24.632 1.00 63.35 34 SER B O 1
ATOM 1027 N N . LYS B 1 35 ? 4.382 23.471 25.576 1.00 62.96 35 LYS B N 1
ATOM 1028 C CA . LYS B 1 35 ? 3.984 24.887 25.725 1.00 73.65 35 LYS B CA 1
ATOM 1029 C C . LYS B 1 35 ? 4.253 25.401 27.156 1.00 77.82 35 LYS B C 1
ATOM 1030 O O . LYS B 1 35 ? 4.166 26.585 27.448 1.00 80.11 35 LYS B O 1
ATOM 1036 N N . ASN B 1 36 ? 4.540 24.479 28.085 1.00 80.01 36 ASN B N 1
ATOM 1037 C CA . ASN B 1 36 ? 4.204 24.623 29.516 1.00 82.04 36 ASN B CA 1
ATOM 1038 C C . ASN B 1 36 ? 5.387 24.027 30.268 1.00 88.04 36 ASN B C 1
ATOM 1039 O O . ASN B 1 36 ? 5.410 22.832 30.643 1.00 72.84 36 ASN B O 1
ATOM 1044 N N . ASN B 1 37 ? 6.400 24.879 30.429 1.00 91.46 37 ASN B N 1
ATOM 1045 C CA . ASN B 1 37 ? 7.751 24.458 30.743 1.00 102.20 37 ASN B CA 1
ATOM 1046 C C . ASN B 1 37 ? 7.865 24.073 32.231 1.00 103.52 37 ASN B C 1
ATOM 1047 O O . ASN B 1 37 ? 8.540 24.683 33.075 1.00 108.79 37 ASN B O 1
ATOM 1052 N N . VAL B 1 38 ? 7.102 23.024 32.530 1.00 104.09 38 VAL B N 1
ATOM 1053 C CA . VAL B 1 38 ? 7.131 22.332 33.798 1.00 103.47 38 VAL B CA 1
ATOM 1054 C C . VAL B 1 38 ? 8.183 21.269 33.579 1.00 108.18 38 VAL B C 1
ATOM 1055 O O . VAL B 1 38 ? 9.098 21.181 34.371 1.00 117.04 38 VAL B O 1
ATOM 1059 N N . THR B 1 39 ? 8.010 20.444 32.537 1.00 100.40 39 THR B N 1
ATOM 1060 C CA . THR B 1 39 ? 8.843 19.272 32.369 1.00 98.81 39 THR B CA 1
ATOM 1061 C C . THR B 1 39 ? 8.507 18.216 33.422 1.00 90.13 39 THR B C 1
ATOM 1062 O O . THR B 1 39 ? 8.277 18.540 34.570 1.00 94.17 39 THR B O 1
ATOM 1066 N N . GLU B 1 40 ? 8.554 16.952 33.021 1.00 68.97 40 GLU B N 1
ATOM 1067 C CA . GLU B 1 40 ? 8.609 15.802 33.923 1.00 65.55 40 GLU B CA 1
ATOM 1068 C C . GLU B 1 40 ? 8.701 14.608 32.970 1.00 58.08 40 GLU B C 1
ATOM 1069 O O . GLU B 1 40 ? 8.326 14.741 31.810 1.00 51.87 40 GLU B O 1
ATOM 1075 N N . PRO B 1 41 ? 9.224 13.433 33.395 1.00 50.94 41 PRO B N 1
ATOM 1076 C CA . PRO B 1 41 ? 9.242 12.268 32.519 1.00 47.38 41 PRO B CA 1
ATOM 1077 C C . PRO B 1 41 ? 7.799 11.824 32.260 1.00 42.79 41 PRO B C 1
ATOM 1078 O O . PRO B 1 41 ? 6.974 11.894 33.147 1.00 47.73 41 PRO B O 1
ATOM 1082 N N . ILE B 1 42 ? 7.532 11.387 31.036 1.00 37.84 42 ILE B N 1
ATOM 1083 C CA . ILE B 1 42 ? 6.217 11.010 30.572 1.00 33.63 42 ILE B CA 1
ATOM 1084 C C . ILE B 1 42 ? 6.248 9.531 30.279 1.00 31.41 42 ILE B C 1
ATOM 1085 O O . ILE B 1 42 ? 6.990 9.102 29.394 1.00 30.52 42 ILE B O 1
ATOM 1090 N N . GLN B 1 43 ? 5.424 8.765 31.002 1.00 30.65 43 GLN B N 1
ATOM 1091 C CA . GLN B 1 43 ? 5.347 7.313 30.807 1.00 29.43 43 GLN B CA 1
ATOM 1092 C C . GLN B 1 43 ? 4.290 7.018 29.743 1.00 27.52 43 GLN B C 1
ATOM 1093 O O . GLN B 1 43 ? 3.247 7.726 29.685 1.00 26.95 43 GLN B O 1
ATOM 1099 N N . LEU B 1 44 ? 4.604 6.048 28.872 1.00 25.64 44 LEU B N 1
ATOM 1100 C CA . LEU B 1 44 ? 3.743 5.610 27.795 1.00 25.04 44 LEU B CA 1
ATOM 1101 C C . LEU B 1 44 ? 3.286 4.174 28.050 1.00 24.33 44 LEU B C 1
ATOM 1102 O O . LEU B 1 44 ? 4.096 3.311 28.423 1.00 23.74 44 LEU B O 1
ATOM 1107 N N . TYR B 1 45 ? 2.013 3.909 27.802 1.00 24.03 45 TYR B N 1
ATOM 1108 C CA . TYR B 1 45 ? 1.431 2.552 28.081 1.00 24.54 45 TYR B CA 1
ATOM 1109 C C . TYR B 1 45 ? 0.653 2.029 26.877 1.00 24.05 45 TYR B C 1
ATOM 1110 O O . TYR B 1 45 ? -0.025 2.803 26.212 1.00 24.27 45 TYR B O 1
ATOM 1119 N N . VAL B 1 46 ? 0.686 0.705 26.690 1.00 25.35 46 VAL B N 1
ATOM 1120 C CA . VAL B 1 46 ? -0.221 0.012 25.811 1.00 25.81 46 VAL B CA 1
ATOM 1121 C C . VAL B 1 46 ? -0.966 -0.930 26.699 1.00 25.22 46 VAL B C 1
ATOM 1122 O O . VAL B 1 46 ? -0.340 -1.685 27.515 1.00 25.53 46 VAL B O 1
ATOM 1126 N N . THR B 1 47 ? -2.295 -0.852 26.625 1.00 24.74 47 THR B N 1
ATOM 1127 C CA . THR B 1 47 ? -3.152 -1.687 27.442 1.00 25.83 47 THR B CA 1
ATOM 1128 C C . THR B 1 47 ? -3.842 -2.689 26.513 1.00 26.19 47 THR B C 1
ATOM 1129 O O . THR B 1 47 ? -4.472 -2.312 25.505 1.00 25.52 47 THR B O 1
ATOM 1133 N N . VAL B 1 48 ? -3.622 -3.958 26.805 1.00 27.49 48 VAL B N 1
ATOM 1134 C CA . VAL B 1 48 ? -4.169 -5.075 26.020 1.00 29.16 48 VAL B CA 1
ATOM 1135 C C . VAL B 1 48 ? -4.783 -6.079 26.995 1.00 30.78 48 VAL B C 1
ATOM 1136 O O . VAL B 1 48 ? -4.108 -6.622 27.851 1.00 31.04 48 VAL B O 1
ATOM 1140 N N . GLY B 1 49 ? -6.115 -6.240 26.913 1.00 33.32 49 GLY B N 1
ATOM 1141 C CA . GLY B 1 49 ? -6.856 -7.086 27.859 1.00 35.65 49 GLY B CA 1
ATOM 1142 C C . GLY B 1 49 ? -6.669 -6.513 29.249 1.00 37.11 49 GLY B C 1
ATOM 1143 O O . GLY B 1 49 ? -6.865 -5.293 29.461 1.00 38.75 49 GLY B O 1
ATOM 1144 N N . SER B 1 50 ? -6.224 -7.342 30.193 1.00 39.87 50 SER B N 1
ATOM 1145 C CA . SER B 1 50 ? -6.009 -6.880 31.582 1.00 42.24 50 SER B CA 1
ATOM 1146 C C . SER B 1 50 ? -4.594 -6.378 31.888 1.00 39.59 50 SER B C 1
ATOM 1147 O O . SER B 1 50 ? -4.292 -6.075 33.009 1.00 41.76 50 SER B O 1
ATOM 1150 N N . ASP B 1 51 ? -3.740 -6.275 30.864 1.00 35.66 51 ASP B N 1
ATOM 1151 C CA . ASP B 1 51 ? -2.366 -5.913 31.061 1.00 33.78 51 ASP B CA 1
ATOM 1152 C C . ASP B 1 51 ? -2.086 -4.496 30.513 1.00 30.71 51 ASP B C 1
ATOM 1153 O O . ASP B 1 51 ? -2.289 -4.216 29.338 1.00 28.27 51 ASP B O 1
ATOM 1158 N N . LYS B 1 52 ? -1.612 -3.653 31.416 1.00 30.73 52 LYS B N 1
ATOM 1159 C CA . LYS B 1 52 ? -1.209 -2.283 31.109 1.00 29.65 52 LYS B CA 1
ATOM 1160 C C . LYS B 1 52 ? 0.333 -2.310 31.155 1.00 28.95 52 LYS B C 1
ATOM 1161 O O . LYS B 1 52 ? 0.905 -2.464 32.206 1.00 29.54 52 LYS B O 1
ATOM 1167 N N . LEU B 1 53 ? 0.973 -2.221 29.990 1.00 27.25 53 LEU B N 1
ATOM 1168 C CA . LEU B 1 53 ? 2.410 -2.435 29.870 1.00 27.04 53 LEU B CA 1
ATOM 1169 C C . LEU B 1 53 ? 3.074 -1.077 29.549 1.00 25.36 53 LEU B C 1
ATOM 1170 O O . LEU B 1 53 ? 2.695 -0.394 28.604 1.00 23.60 53 LEU B O 1
ATOM 1175 N N . LEU B 1 54 ? 4.052 -0.714 30.381 1.00 25.69 54 LEU B N 1
ATOM 1176 C CA . LEU B 1 54 ? 4.907 0.427 30.128 1.00 25.31 54 LEU B CA 1
ATOM 1177 C C . LEU B 1 54 ? 5.779 0.099 28.922 1.00 24.81 54 LEU B C 1
ATOM 1178 O O . LEU B 1 54 ? 6.448 -0.956 28.894 1.00 24.60 54 LEU B O 1
ATOM 1183 N N . ILE B 1 55 ? 5.785 0.984 27.932 1.00 24.51 55 ILE B N 1
ATOM 1184 C CA . ILE B 1 55 ? 6.692 0.851 26.819 1.00 25.73 55 ILE B CA 1
ATOM 1185 C C . ILE B 1 55 ? 7.905 1.776 26.857 1.00 24.51 55 ILE B C 1
ATOM 1186 O O . ILE B 1 55 ? 8.883 1.550 26.167 1.00 24.10 55 ILE B O 1
ATOM 1191 N N . GLY B 1 56 ? 7.808 2.871 27.617 1.00 24.28 56 GLY B N 1
ATOM 1192 C CA . GLY B 1 56 ? 8.957 3.712 27.813 1.00 24.19 56 GLY B CA 1
ATOM 1193 C C . GLY B 1 56 ? 8.580 5.031 28.446 1.00 24.46 56 GLY B C 1
ATOM 1194 O O . GLY B 1 56 ? 7.399 5.277 28.751 1.00 24.10 56 GLY B O 1
ATOM 1195 N N . THR B 1 57 ? 9.628 5.808 28.702 1.00 25.09 57 THR B N 1
ATOM 1196 C CA . THR B 1 57 ? 9.527 7.094 29.377 1.00 26.43 57 THR B CA 1
ATOM 1197 C C . THR B 1 57 ? 10.238 8.134 28.571 1.00 27.06 57 THR B C 1
ATOM 1198 O O . THR B 1 57 ? 11.433 8.049 28.395 1.00 27.72 57 THR B O 1
ATOM 1202 N N . LEU B 1 58 ? 9.503 9.166 28.121 1.00 27.21 58 LEU B N 1
ATOM 1203 C CA . LEU B 1 58 ? 9.996 10.182 27.237 1.00 27.26 58 LEU B CA 1
ATOM 1204 C C . LEU B 1 58 ? 10.295 11.450 28.004 1.00 28.48 58 LEU B C 1
ATOM 1205 O O . LEU B 1 58 ? 9.719 11.697 29.043 1.00 29.79 58 LEU B O 1
ATOM 1210 N N . SER B 1 59 ? 11.211 12.246 27.477 1.00 28.81 59 SER B N 1
ATOM 1211 C CA . SER B 1 59 ? 11.401 13.647 27.935 1.00 30.42 59 SER B CA 1
ATOM 1212 C C . SER B 1 59 ? 11.921 14.466 26.754 1.00 31.17 59 SER B C 1
ATOM 1213 O O . SER B 1 59 ? 12.543 13.931 25.822 1.00 29.75 59 SER B O 1
ATOM 1216 N N . HIS B 1 60 ? 11.633 15.779 26.767 1.00 33.08 60 HIS B N 1
ATOM 1217 C CA . HIS B 1 60 ? 12.131 16.698 25.755 1.00 34.97 60 HIS B CA 1
ATOM 1218 C C . HIS B 1 60 ? 13.642 16.810 25.810 1.00 35.67 60 HIS B C 1
ATOM 1219 O O . HIS B 1 60 ? 14.297 16.920 24.804 1.00 35.13 60 HIS B O 1
ATOM 1226 N N . GLU B 1 61 ? 14.194 16.763 27.016 1.00 37.25 61 GLU B N 1
ATOM 1227 C CA . GLU B 1 61 ? 15.607 16.884 27.218 1.00 40.30 61 GLU B CA 1
ATOM 1228 C C . GLU B 1 61 ? 16.453 15.711 26.683 1.00 37.88 61 GLU B C 1
ATOM 1229 O O . GLU B 1 61 ? 17.504 15.906 26.115 1.00 37.47 61 GLU B O 1
ATOM 1235 N N . LYS B 1 62 ? 15.995 14.488 26.915 1.00 35.31 62 LYS B N 1
ATOM 1236 C CA . LYS B 1 62 ? 16.844 13.332 26.748 1.00 34.40 62 LYS B CA 1
ATOM 1237 C C . LYS B 1 62 ? 16.251 12.231 25.887 1.00 31.13 62 LYS B C 1
ATOM 1238 O O . LYS B 1 62 ? 16.977 11.546 25.225 1.00 29.58 62 LYS B O 1
ATOM 1244 N N . PHE B 1 63 ? 14.930 12.059 25.934 1.00 29.45 63 PHE B N 1
ATOM 1245 C CA . PHE B 1 63 ? 14.291 10.982 25.233 1.00 27.71 63 PHE B CA 1
ATOM 1246 C C . PHE B 1 63 ? 13.061 11.409 24.458 1.00 26.80 63 PHE B C 1
ATOM 1247 O O . PHE B 1 63 ? 11.946 11.085 24.818 1.00 26.09 63 PHE B O 1
ATOM 1255 N N . PRO B 1 64 ? 13.192 12.222 23.401 1.00 27.47 64 PRO B N 1
ATOM 1256 C CA . PRO B 1 64 ? 12.007 12.760 22.737 1.00 27.36 64 PRO B CA 1
ATOM 1257 C C . PRO B 1 64 ? 11.331 11.829 21.727 1.00 25.80 64 PRO B C 1
ATOM 1258 O O . PRO B 1 64 ? 10.280 12.184 21.207 1.00 25.76 64 PRO B O 1
ATOM 1262 N N . GLN B 1 65 ? 11.896 10.639 21.506 1.00 24.68 65 GLN B N 1
ATOM 1263 C CA . GLN B 1 65 ? 11.269 9.710 20.560 1.00 23.48 65 GLN B CA 1
ATOM 1264 C C . GLN B 1 65 ? 11.800 8.336 20.792 1.00 22.43 65 GLN B C 1
ATOM 1265 O O . GLN B 1 65 ? 12.851 8.170 21.389 1.00 22.84 65 GLN B O 1
ATOM 1271 N N . LEU B 1 66 ? 11.077 7.354 20.280 1.00 21.60 66 LEU B N 1
ATOM 1272 C CA . LEU B 1 66 ? 11.537 5.949 20.326 1.00 21.07 66 LEU B CA 1
ATOM 1273 C C . LEU B 1 66 ? 11.296 5.353 18.956 1.00 20.94 66 LEU B C 1
ATOM 1274 O O . LEU B 1 66 ? 10.285 5.671 18.303 1.00 20.90 66 LEU B O 1
ATOM 1279 N N . SER B 1 67 ? 12.146 4.367 18.614 1.00 21.01 67 SER B N 1
ATOM 1280 C CA . SER B 1 67 ? 11.948 3.536 17.472 1.00 21.06 67 SER B CA 1
ATOM 1281 C C . SER B 1 67 ? 11.631 2.161 18.067 1.00 20.55 67 SER B C 1
ATOM 1282 O O . SER B 1 67 ? 12.408 1.659 18.896 1.00 20.65 67 SER B O 1
ATOM 1285 N N . THR B 1 68 ? 10.459 1.643 17.697 1.00 20.21 68 THR B N 1
ATOM 1286 C CA . THR B 1 68 ? 9.862 0.496 18.383 1.00 20.33 68 THR B CA 1
ATOM 1287 C C . THR B 1 68 ? 9.467 -0.610 17.421 1.00 20.77 68 THR B C 1
ATOM 1288 O O . THR B 1 68 ? 9.481 -0.410 16.196 1.00 21.34 68 THR B O 1
ATOM 1292 N N . GLU B 1 69 ? 9.029 -1.733 17.988 1.00 20.75 69 GLU B N 1
ATOM 1293 C CA . GLU B 1 69 ? 8.441 -2.813 17.201 1.00 21.72 69 GLU B CA 1
ATOM 1294 C C . GLU B 1 69 ? 7.355 -3.462 18.071 1.00 21.20 69 GLU B C 1
ATOM 1295 O O . GLU B 1 69 ? 7.571 -4.502 18.679 1.00 21.69 69 GLU B O 1
ATOM 1301 N N . ILE B 1 70 ? 6.185 -2.815 18.108 1.00 20.37 70 ILE B N 1
ATOM 1302 C CA . ILE B 1 70 ? 5.074 -3.197 18.909 1.00 20.26 70 ILE B CA 1
ATOM 1303 C C . ILE B 1 70 ? 3.993 -3.752 17.986 1.00 20.52 70 ILE B C 1
ATOM 1304 O O . ILE B 1 70 ? 3.635 -3.101 17.027 1.00 20.22 70 ILE B O 1
ATOM 1309 N N . VAL B 1 71 ? 3.557 -5.010 18.273 1.00 20.86 71 VAL B N 1
ATOM 1310 C CA . VAL B 1 71 ? 2.691 -5.741 17.386 1.00 21.76 71 VAL B CA 1
ATOM 1311 C C . VAL B 1 71 ? 1.393 -6.116 18.135 1.00 21.99 71 VAL B C 1
ATOM 1312 O O . VAL B 1 71 ? 1.412 -6.789 19.153 1.00 22.52 71 VAL B O 1
ATOM 1316 N N . LEU B 1 72 ? 0.251 -5.702 17.600 1.00 22.21 72 LEU B N 1
ATOM 1317 C CA . LEU B 1 72 ? -1.043 -5.787 18.246 1.00 22.55 72 LEU B CA 1
ATOM 1318 C C . LEU B 1 72 ? -2.061 -6.422 17.308 1.00 23.43 72 LEU B C 1
ATOM 1319 O O . LEU B 1 72 ? -2.354 -5.893 16.224 1.00 23.37 72 LEU B O 1
ATOM 1324 N N . GLU B 1 73 ? -2.607 -7.570 17.727 1.00 24.54 73 GLU B N 1
ATOM 1325 C CA . GLU B 1 73 ? -3.494 -8.336 16.905 1.00 26.07 73 GLU B CA 1
ATOM 1326 C C . GLU B 1 73 ? -4.948 -8.166 17.368 1.00 27.00 73 GLU B C 1
ATOM 1327 O O . GLU B 1 73 ? -5.859 -8.644 16.751 1.00 27.58 73 GLU B O 1
ATOM 1333 N N . ARG B 1 74 ? -5.141 -7.533 18.505 1.00 26.97 74 ARG B N 1
ATOM 1334 C CA . ARG B 1 74 ? -6.484 -7.404 19.122 1.00 29.32 74 ARG B CA 1
ATOM 1335 C C . ARG B 1 74 ? -6.670 -5.967 19.632 1.00 27.78 74 ARG B C 1
ATOM 1336 O O . ARG B 1 74 ? -5.670 -5.192 19.614 1.00 26.17 74 ARG B O 1
ATOM 1344 N N . ASN B 1 75 ? -7.887 -5.633 20.058 1.00 28.39 75 ASN B N 1
ATOM 1345 C CA . ASN B 1 75 ? -8.132 -4.277 20.477 1.00 28.93 75 ASN B CA 1
ATOM 1346 C C . ASN B 1 75 ? -7.204 -3.884 21.631 1.00 27.35 75 ASN B C 1
ATOM 1347 O O . ASN B 1 75 ? -6.800 -4.733 22.439 1.00 26.93 75 ASN B O 1
ATOM 1352 N N . PHE B 1 76 ? -6.766 -2.606 21.626 1.00 25.79 76 PHE B N 1
ATOM 1353 C CA . PHE B 1 76 ? -5.855 -2.098 22.611 1.00 24.76 76 PHE B CA 1
ATOM 1354 C C . PHE B 1 76 ? -6.087 -0.571 22.842 1.00 24.46 76 PHE B C 1
ATOM 1355 O O . PHE B 1 76 ? -6.831 0.075 22.115 1.00 24.38 76 PHE B O 1
ATOM 1363 N N . ALA B 1 77 ? -5.408 -0.046 23.856 1.00 23.99 77 ALA B N 1
ATOM 1364 C CA . ALA B 1 77 ? -5.418 1.350 24.160 1.00 24.11 77 ALA B CA 1
ATOM 1365 C C . ALA B 1 77 ? -4.020 1.885 24.333 1.00 23.13 77 ALA B C 1
ATOM 1366 O O . ALA B 1 77 ? -3.178 1.226 24.907 1.00 22.56 77 ALA B O 1
ATOM 1368 N N . LEU B 1 78 ? -3.789 3.116 23.830 1.00 22.99 78 LEU B N 1
ATOM 1369 C CA . LEU B 1 78 ? -2.578 3.847 24.089 1.00 22.33 78 LEU B CA 1
ATOM 1370 C C . LEU B 1 78 ? -2.905 4.978 25.050 1.00 23.23 78 LEU B C 1
ATOM 1371 O O . LEU B 1 78 ? -3.919 5.647 24.941 1.00 24.05 78 LEU B O 1
ATOM 1376 N N . SER B 1 79 ? -2.007 5.222 25.993 1.00 22.75 79 SER B N 1
ATOM 1377 C CA . SER B 1 79 ? -2.178 6.219 26.987 1.00 23.83 79 SER B CA 1
ATOM 1378 C C . SER B 1 79 ? -0.794 6.722 27.443 1.00 23.76 79 SER B C 1
ATOM 1379 O O . SER B 1 79 ? 0.201 6.066 27.228 1.00 22.93 79 SER B O 1
ATOM 1382 N N . HIS B 1 80 ? -0.747 7.920 28.045 1.00 24.85 80 HIS B N 1
ATOM 1383 C CA . HIS B 1 80 ? 0.509 8.412 28.592 1.00 25.10 80 HIS B CA 1
ATOM 1384 C C . HIS B 1 80 ? 0.171 9.449 29.690 1.00 26.84 80 HIS B C 1
ATOM 1385 O O . HIS B 1 80 ? -0.966 9.765 29.871 1.00 27.71 80 HIS B O 1
ATOM 1392 N N . THR B 1 81 ? 1.185 9.866 30.438 1.00 27.48 81 THR B N 1
ATOM 1393 C CA . THR B 1 81 ? 1.007 10.669 31.645 1.00 29.38 81 THR B CA 1
ATOM 1394 C C . THR B 1 81 ? 1.173 12.158 31.443 1.00 30.51 81 THR B C 1
ATOM 1395 O O . THR B 1 81 ? 1.167 12.895 32.413 1.00 32.29 81 THR B O 1
ATOM 1399 N N . TRP B 1 82 ? 1.367 12.605 30.197 1.00 29.74 82 TRP B N 1
ATOM 1400 C CA . TRP B 1 82 ? 1.492 14.035 29.936 1.00 31.07 82 TRP B CA 1
ATOM 1401 C C . TRP B 1 82 ? 0.105 14.694 29.747 1.00 32.56 82 TRP B C 1
ATOM 1402 O O . TRP B 1 82 ? -0.543 14.528 28.742 1.00 31.62 82 TRP B O 1
ATOM 1413 N N . LYS B 1 83 ? -0.329 15.462 30.733 1.00 35.63 83 LYS B N 1
ATOM 1414 C CA . LYS B 1 83 ? -1.661 16.061 30.713 1.00 38.08 83 LYS B CA 1
ATOM 1415 C C . LYS B 1 83 ? -1.752 17.309 29.860 1.00 39.61 83 LYS B C 1
ATOM 1416 O O . LYS B 1 83 ? -2.847 17.783 29.639 1.00 40.88 83 LYS B O 1
ATOM 1422 N N . ASN B 1 84 ? -0.618 17.796 29.343 1.00 39.74 84 ASN B N 1
ATOM 1423 C CA . ASN B 1 84 ? -0.551 19.080 28.625 1.00 41.00 84 ASN B CA 1
ATOM 1424 C C . ASN B 1 84 ? 0.171 18.998 27.278 1.00 38.97 84 ASN B C 1
ATOM 1425 O O . ASN B 1 84 ? 0.768 19.972 26.841 1.00 40.53 84 ASN B O 1
ATOM 1430 N N . GLY B 1 85 ? 0.107 17.847 26.609 1.00 35.61 85 GLY B N 1
ATOM 1431 C CA . GLY B 1 85 ? 0.692 17.703 25.298 1.00 34.19 85 GLY B CA 1
ATOM 1432 C C . GLY B 1 85 ? 0.429 16.327 24.697 1.00 31.77 85 GLY B C 1
ATOM 1433 O O . GLY B 1 85 ? -0.275 15.502 25.277 1.00 30.72 85 GLY B O 1
ATOM 1434 N N . SER B 1 86 ? 0.989 16.131 23.507 1.00 30.84 86 SER B N 1
ATOM 1435 C CA . SER B 1 86 ? 0.731 14.967 22.714 1.00 29.33 86 SER B CA 1
ATOM 1436 C C . SER B 1 86 ? 1.880 14.053 22.590 1.00 27.78 86 SER B C 1
ATOM 1437 O O . SER B 1 86 ? 3.042 14.469 22.632 1.00 27.80 86 SER B O 1
ATOM 1440 N N . VAL B 1 87 ? 1.568 12.750 22.427 1.00 26.49 87 VAL B N 1
ATOM 1441 C CA . VAL B 1 87 ? 2.539 11.822 21.963 1.00 25.33 87 VAL B CA 1
ATOM 1442 C C . VAL B 1 87 ? 1.963 11.187 20.671 1.00 25.08 87 VAL B C 1
ATOM 1443 O O . VAL B 1 87 ? 0.744 10.827 20.622 1.00 25.47 87 VAL B O 1
ATOM 1447 N N . PHE B 1 88 ? 2.833 11.066 19.652 1.00 24.68 88 PHE B N 1
ATOM 1448 C CA . PHE B 1 88 ? 2.462 10.581 18.350 1.00 24.55 88 PHE B CA 1
ATOM 1449 C C . PHE B 1 88 ? 2.940 9.147 18.219 1.00 23.31 88 PHE B C 1
ATOM 1450 O O . PHE B 1 88 ? 4.086 8.851 18.519 1.00 22.68 88 PHE B O 1
ATOM 1458 N N . PHE B 1 89 ? 2.054 8.260 17.771 1.00 23.28 89 PHE B N 1
ATOM 1459 C CA . PHE B 1 89 ? 2.411 6.879 17.540 1.00 22.38 89 PHE B CA 1
ATOM 1460 C C . PHE B 1 89 ? 2.139 6.591 16.070 1.00 22.93 89 PHE B C 1
ATOM 1461 O O . PHE B 1 89 ? 1.051 6.908 15.556 1.00 24.15 89 PHE B O 1
ATOM 1469 N N . SER B 1 90 ? 3.107 5.988 15.387 1.00 22.65 90 SER B N 1
ATOM 1470 C CA . SER B 1 90 ? 2.923 5.643 13.985 1.00 23.07 90 SER B CA 1
ATOM 1471 C C . SER B 1 90 ? 3.542 4.306 13.620 1.00 22.55 90 SER B C 1
ATOM 1472 O O . SER B 1 90 ? 4.391 3.771 14.296 1.00 21.71 90 SER B O 1
ATOM 1475 N N . GLY B 1 91 ? 3.110 3.796 12.485 1.00 23.36 91 GLY B N 1
ATOM 1476 C CA . GLY B 1 91 ? 3.601 2.546 11.959 1.00 23.75 91 GLY B CA 1
ATOM 1477 C C . GLY B 1 91 ? 2.718 2.144 10.802 1.00 25.05 91 GLY B C 1
ATOM 1478 O O . GLY B 1 91 ? 2.510 2.922 9.848 1.00 25.92 91 GLY B O 1
ATOM 1479 N N . TYR B 1 92 ? 2.204 0.907 10.853 1.00 25.33 92 TYR B N 1
ATOM 1480 C CA . TYR B 1 92 ? 1.448 0.335 9.712 1.00 27.00 92 TYR B CA 1
ATOM 1481 C C . TYR B 1 92 ? 0.568 -0.829 10.144 1.00 27.23 92 TYR B C 1
ATOM 1482 O O . TYR B 1 92 ? 0.874 -1.478 11.149 1.00 25.50 92 TYR B O 1
ATOM 1491 N N . LYS B 1 93 ? -0.504 -1.053 9.372 1.00 29.29 93 LYS B N 1
ATOM 1492 C CA . LYS B 1 93 ? -1.388 -2.194 9.548 1.00 31.42 93 LYS B CA 1
ATOM 1493 C C . LYS B 1 93 ? -1.022 -3.257 8.522 1.00 32.57 93 LYS B C 1
ATOM 1494 O O . LYS B 1 93 ? -0.694 -2.927 7.368 1.00 33.24 93 LYS B O 1
ATOM 1500 N N . VAL B 1 94 ? -1.129 -4.520 8.940 1.00 33.50 94 VAL B N 1
ATOM 1501 C CA . VAL B 1 94 ? -0.731 -5.678 8.153 1.00 37.15 94 VAL B CA 1
ATOM 1502 C C . VAL B 1 94 ? -1.914 -6.648 8.103 1.00 38.66 94 VAL B C 1
ATOM 1503 O O . VAL B 1 94 ? -2.601 -6.800 9.110 1.00 34.76 94 VAL B O 1
ATOM 1507 N N . ASP B 1 95 ? -2.125 -7.291 6.960 1.00 41.97 95 ASP B N 1
ATOM 1508 C CA . ASP B 1 95 ? -3.143 -8.337 6.845 1.00 49.24 95 ASP B CA 1
ATOM 1509 C C . ASP B 1 95 ? -2.570 -9.689 7.109 1.00 50.63 95 ASP B C 1
ATOM 1510 O O . ASP B 1 95 ? -1.462 -9.952 6.735 1.00 51.91 95 ASP B O 1
ATOM 1515 N N . LEU B 1 96 ? -3.358 -10.558 7.744 1.00 56.47 96 LEU B N 1
ATOM 1516 C CA . LEU B 1 96 ? -3.161 -12.044 7.840 1.00 61.75 96 LEU B CA 1
ATOM 1517 C C . LEU B 1 96 ? -2.341 -12.387 9.061 1.00 56.99 96 LEU B C 1
ATOM 1518 O O . LEU B 1 96 ? -2.349 -11.627 10.025 1.00 54.64 96 LEU B O 1
ATOM 1523 N N . MET C 1 1 ? 0.953 -14.516 15.577 1.00 40.41 1 MET C N 1
ATOM 1524 C CA . MET C 1 1 ? 1.381 -13.211 16.055 1.00 37.19 1 MET C CA 1
ATOM 1525 C C . MET C 1 1 ? 0.364 -12.680 17.069 1.00 34.02 1 MET C C 1
ATOM 1526 O O . MET C 1 1 ? -0.715 -12.242 16.718 1.00 33.29 1 MET C O 1
ATOM 1531 N N . GLU C 1 2 ? 0.761 -12.700 18.332 1.00 30.35 2 GLU C N 1
ATOM 1532 C CA . GLU C 1 2 ? -0.084 -12.286 19.415 1.00 29.90 2 GLU C CA 1
ATOM 1533 C C . GLU C 1 2 ? 0.720 -11.413 20.334 1.00 25.92 2 GLU C C 1
ATOM 1534 O O . GLU C 1 2 ? 1.788 -11.801 20.763 1.00 24.13 2 GLU C O 1
ATOM 1540 N N . PHE C 1 3 ? 0.176 -10.244 20.686 1.00 25.35 3 PHE C N 1
ATOM 1541 C CA . PHE C 1 3 ? 0.857 -9.376 21.656 1.00 24.22 3 PHE C CA 1
ATOM 1542 C C . PHE C 1 3 ? 1.149 -10.130 22.948 1.00 24.41 3 PHE C C 1
ATOM 1543 O O . PHE C 1 3 ? 0.359 -10.956 23.397 1.00 24.89 3 PHE C O 1
ATOM 1551 N N . TRP C 1 4 ? 2.309 -9.850 23.524 1.00 24.06 4 TRP C N 1
ATOM 1552 C CA . TRP C 1 4 ? 2.768 -10.522 24.731 1.00 24.95 4 TRP C CA 1
ATOM 1553 C C . TRP C 1 4 ? 3.474 -9.482 25.561 1.00 23.40 4 TRP C C 1
ATOM 1554 O O . TRP C 1 4 ? 4.215 -8.653 25.026 1.00 22.11 4 TRP C O 1
ATOM 1565 N N . GLY C 1 5 ? 3.289 -9.547 26.877 1.00 23.34 5 GLY C N 1
ATOM 1566 C CA . GLY C 1 5 ? 4.094 -8.772 27.770 1.00 23.05 5 GLY C CA 1
ATOM 1567 C C . GLY C 1 5 ? 3.973 -9.154 29.213 1.00 23.95 5 GLY C C 1
ATOM 1568 O O . GLY C 1 5 ? 2.959 -9.723 29.644 1.00 24.69 5 GLY C O 1
ATOM 1569 N N . VAL C 1 6 ? 5.012 -8.824 29.972 1.00 23.76 6 VAL C N 1
ATOM 1570 C CA . VAL C 1 6 ? 5.056 -9.083 31.395 1.00 25.34 6 VAL C CA 1
ATOM 1571 C C . VAL C 1 6 ? 5.721 -7.922 32.163 1.00 25.28 6 VAL C C 1
ATOM 1572 O O . VAL C 1 6 ? 6.527 -7.176 31.633 1.00 24.20 6 VAL C O 1
ATOM 1576 N N . GLU C 1 7 ? 5.365 -7.822 33.436 1.00 27.17 7 GLU C N 1
ATOM 1577 C CA . GLU C 1 7 ? 5.992 -6.966 34.406 1.00 28.36 7 GLU C CA 1
ATOM 1578 C C . GLU C 1 7 ? 6.773 -7.844 35.376 1.00 29.38 7 GLU C C 1
ATOM 1579 O O . GLU C 1 7 ? 6.207 -8.714 36.042 1.00 30.52 7 GLU C O 1
ATOM 1585 N N . VAL C 1 8 ? 8.080 -7.627 35.443 1.00 29.10 8 VAL C N 1
ATOM 1586 C CA . VAL C 1 8 ? 8.922 -8.358 36.373 1.00 30.26 8 VAL C CA 1
ATOM 1587 C C . VAL C 1 8 ? 9.163 -7.439 37.569 1.00 32.19 8 VAL C C 1
ATOM 1588 O O . VAL C 1 8 ? 9.867 -6.438 37.457 1.00 31.21 8 VAL C O 1
ATOM 1592 N N . LYS C 1 9 ? 8.558 -7.810 38.704 1.00 34.56 9 LYS C N 1
ATOM 1593 C CA . LYS C 1 9 ? 8.522 -7.012 39.908 1.00 38.15 9 LYS C CA 1
ATOM 1594 C C . LYS C 1 9 ? 9.652 -7.445 40.827 1.00 38.97 9 LYS C C 1
ATOM 1595 O O . LYS C 1 9 ? 9.782 -8.611 41.153 1.00 39.93 9 LYS C O 1
ATOM 1601 N N . ASN C 1 10 ? 10.470 -6.476 41.255 1.00 39.53 10 ASN C N 1
ATOM 1602 C CA . ASN C 1 10 ? 11.564 -6.697 42.187 1.00 41.56 10 ASN C CA 1
ATOM 1603 C C . ASN C 1 10 ? 12.566 -7.744 41.673 1.00 41.82 10 ASN C C 1
ATOM 1604 O O . ASN C 1 10 ? 12.652 -8.008 40.461 1.00 40.15 10 ASN C O 1
ATOM 1609 N N . GLY C 1 11 ? 13.382 -8.305 42.556 1.00 46.68 11 GLY C N 1
ATOM 1610 C CA . GLY C 1 11 ? 14.547 -9.065 42.146 1.00 50.58 11 GLY C CA 1
ATOM 1611 C C . GLY C 1 11 ? 14.336 -10.555 41.765 1.00 54.41 11 GLY C C 1
ATOM 1612 O O . GLY C 1 11 ? 15.300 -11.287 41.680 1.00 55.95 11 GLY C O 1
ATOM 1613 N N . LYS C 1 12 ? 13.084 -10.972 41.510 1.00 54.37 12 LYS C N 1
ATOM 1614 C CA . LYS C 1 12 ? 12.800 -12.397 41.411 1.00 52.79 12 LYS C CA 1
ATOM 1615 C C . LYS C 1 12 ? 12.669 -12.873 39.967 1.00 44.55 12 LYS C C 1
ATOM 1616 O O . LYS C 1 12 ? 11.895 -12.332 39.183 1.00 40.66 12 LYS C O 1
ATOM 1622 N N . PRO C 1 13 ? 13.415 -13.926 39.564 1.00 42.26 13 PRO C N 1
ATOM 1623 C CA . PRO C 1 13 ? 13.270 -14.458 38.207 1.00 39.79 13 PRO C CA 1
ATOM 1624 C C . PRO C 1 13 ? 11.804 -14.814 37.904 1.00 38.16 13 PRO C C 1
ATOM 1625 O O . PRO C 1 13 ? 11.170 -15.446 38.730 1.00 38.19 13 PRO C O 1
ATOM 1629 N N . LEU C 1 14 ? 11.296 -14.379 36.748 1.00 35.03 14 LEU C N 1
ATOM 1630 C CA . LEU C 1 14 ? 9.995 -14.806 36.266 1.00 34.55 14 LEU C CA 1
ATOM 1631 C C . LEU C 1 14 ? 10.198 -15.897 35.216 1.00 34.12 14 LEU C C 1
ATOM 1632 O O . LEU C 1 14 ? 10.826 -15.661 34.193 1.00 31.07 14 LEU C O 1
ATOM 1637 N N . HIS C 1 15 ? 9.680 -17.105 35.497 1.00 35.81 15 HIS C N 1
ATOM 1638 C CA . HIS C 1 15 ? 9.799 -18.227 34.610 1.00 37.50 15 HIS C CA 1
ATOM 1639 C C . HIS C 1 15 ? 8.676 -18.289 33.606 1.00 35.55 15 HIS C C 1
ATOM 1640 O O . HIS C 1 15 ? 7.539 -18.250 33.975 1.00 36.13 15 HIS C O 1
ATOM 1647 N N . LEU C 1 16 ? 9.035 -18.384 32.322 1.00 33.74 16 LEU C N 1
ATOM 1648 C CA . LEU C 1 16 ? 8.073 -18.306 31.222 1.00 32.81 16 LEU C CA 1
ATOM 1649 C C . LEU C 1 16 ? 8.356 -19.359 30.179 1.00 33.34 16 LEU C C 1
ATOM 1650 O O . LEU C 1 16 ? 9.463 -19.912 30.105 1.00 34.11 16 LEU C O 1
ATOM 1655 N N . ASP C 1 17 ? 7.325 -19.730 29.429 1.00 33.41 17 ASP C N 1
ATOM 1656 C CA . ASP C 1 17 ? 7.411 -20.847 28.482 1.00 34.25 17 ASP C CA 1
ATOM 1657 C C . ASP C 1 17 ? 6.620 -20.428 27.256 1.00 32.80 17 ASP C C 1
ATOM 1658 O O . ASP C 1 17 ? 5.426 -20.204 27.375 1.00 32.52 17 ASP C O 1
ATOM 1663 N N . PRO C 1 18 ? 7.217 -20.315 26.053 1.00 31.86 18 PRO C N 1
ATOM 1664 C CA . PRO C 1 18 ? 6.451 -19.978 24.859 1.00 31.16 18 PRO C CA 1
ATOM 1665 C C . PRO C 1 18 ? 5.381 -21.031 24.508 1.00 32.65 18 PRO C C 1
ATOM 1666 O O . PRO C 1 18 ? 4.338 -20.650 23.973 1.00 32.63 18 PRO C O 1
ATOM 1670 N N . GLY C 1 19 ? 5.636 -22.291 24.838 1.00 33.57 19 GLY C N 1
ATOM 1671 C CA . GLY C 1 19 ? 4.818 -23.414 24.427 1.00 35.63 19 GLY C CA 1
ATOM 1672 C C . GLY C 1 19 ? 5.370 -24.114 23.208 1.00 36.11 19 GLY C C 1
ATOM 1673 O O . GLY C 1 19 ? 6.247 -23.618 22.518 1.00 34.79 19 GLY C O 1
ATOM 1674 N N . LEU C 1 20 ? 4.743 -25.229 22.898 1.00 38.11 20 LEU C N 1
ATOM 1675 C CA . LEU C 1 20 ? 5.201 -26.108 21.836 1.00 39.76 20 LEU C CA 1
ATOM 1676 C C . LEU C 1 20 ? 5.039 -25.407 20.517 1.00 38.90 20 LEU C C 1
ATOM 1677 O O . LEU C 1 20 ? 3.978 -24.846 20.235 1.00 38.28 20 LEU C O 1
ATOM 1682 N N . ASP C 1 21 ? 6.123 -25.398 19.737 1.00 39.34 21 ASP C N 1
ATOM 1683 C CA . ASP C 1 21 ? 6.148 -24.780 18.396 1.00 39.19 21 ASP C CA 1
ATOM 1684 C C . ASP C 1 21 ? 5.771 -23.314 18.404 1.00 36.74 21 ASP C C 1
ATOM 1685 O O . ASP C 1 21 ? 5.143 -22.838 17.486 1.00 36.81 21 ASP C O 1
ATOM 1690 N N . ARG C 1 22 ? 6.144 -22.628 19.480 1.00 35.20 22 ARG C N 1
ATOM 1691 C CA . ARG C 1 22 ? 5.986 -21.146 19.581 1.00 33.75 22 ARG C CA 1
ATOM 1692 C C . ARG C 1 22 ? 7.297 -20.487 19.983 1.00 31.23 22 ARG C C 1
ATOM 1693 O O . ARG C 1 22 ? 8.160 -21.147 20.589 1.00 30.82 22 ARG C O 1
ATOM 1701 N N . LEU C 1 23 ? 7.403 -19.180 19.707 1.00 28.80 23 LEU C N 1
ATOM 1702 C CA . LEU C 1 23 ? 8.520 -18.382 20.108 1.00 27.66 23 LEU C CA 1
ATOM 1703 C C . LEU C 1 23 ? 7.924 -17.168 20.871 1.00 25.68 23 LEU C C 1
ATOM 1704 O O . LEU C 1 23 ? 6.837 -16.720 20.534 1.00 24.78 23 LEU C O 1
ATOM 1709 N N . VAL C 1 24 ? 8.638 -16.713 21.899 1.00 24.88 24 VAL C N 1
ATOM 1710 C CA . VAL C 1 24 ? 8.440 -15.353 22.403 1.00 24.14 24 VAL C CA 1
ATOM 1711 C C . VAL C 1 24 ? 9.501 -14.443 21.786 1.00 23.27 24 VAL C C 1
ATOM 1712 O O . VAL C 1 24 ? 10.694 -14.768 21.843 1.00 23.70 24 VAL C O 1
ATOM 1716 N N . HIS C 1 25 ? 9.054 -13.324 21.208 1.00 22.64 25 HIS C N 1
ATOM 1717 C CA . HIS C 1 25 ? 9.876 -12.272 20.659 1.00 22.29 25 HIS C CA 1
ATOM 1718 C C . HIS C 1 25 ? 9.759 -11.043 21.542 1.00 20.74 25 HIS C C 1
ATOM 1719 O O . HIS C 1 25 ? 8.675 -10.424 21.614 1.00 20.58 25 HIS C O 1
ATOM 1726 N N . ILE C 1 26 ? 10.835 -10.704 22.253 1.00 20.07 26 ILE C N 1
ATOM 1727 C CA . ILE C 1 26 ? 10.810 -9.535 23.136 1.00 19.45 26 ILE C CA 1
ATOM 1728 C C . ILE C 1 26 ? 11.349 -8.359 22.343 1.00 18.58 26 ILE C C 1
ATOM 1729 O O . ILE C 1 26 ? 12.487 -8.391 21.905 1.00 18.77 26 ILE C O 1
ATOM 1734 N N . SER C 1 27 ? 10.532 -7.290 22.192 1.00 18.36 27 SER C N 1
ATOM 1735 C CA . SER C 1 27 ? 10.918 -6.161 21.405 1.00 18.35 27 SER C CA 1
ATOM 1736 C C . SER C 1 27 ? 11.128 -4.848 22.232 1.00 18.18 27 SER C C 1
ATOM 1737 O O . SER C 1 27 ? 11.846 -3.948 21.760 1.00 18.38 27 SER C O 1
ATOM 1740 N N . GLN C 1 28 ? 10.494 -4.766 23.404 1.00 18.08 28 GLN C N 1
ATOM 1741 C CA . GLN C 1 28 ? 10.564 -3.560 24.215 1.00 18.22 28 GLN C CA 1
ATOM 1742 C C . GLN C 1 28 ? 10.754 -3.823 25.656 1.00 18.29 28 GLN C C 1
ATOM 1743 O O . GLN C 1 28 ? 9.996 -4.636 26.261 1.00 18.40 28 GLN C O 1
ATOM 1749 N N . VAL C 1 29 ? 11.724 -3.115 26.239 1.00 18.46 29 VAL C N 1
ATOM 1750 C CA . VAL C 1 29 ? 12.027 -3.192 27.654 1.00 18.82 29 VAL C CA 1
ATOM 1751 C C . VAL C 1 29 ? 11.930 -1.801 28.206 1.00 19.38 29 VAL C C 1
ATOM 1752 O O . VAL C 1 29 ? 12.420 -0.836 27.594 1.00 19.51 29 VAL C O 1
ATOM 1756 N N . ALA C 1 30 ? 11.228 -1.673 29.338 1.00 19.99 30 ALA C N 1
ATOM 1757 C CA . ALA C 1 30 ? 11.080 -0.375 29.995 1.00 20.89 30 ALA C CA 1
ATOM 1758 C C . ALA C 1 30 ? 11.170 -0.471 31.498 1.00 21.87 30 ALA C C 1
ATOM 1759 O O . ALA C 1 30 ? 10.502 -1.269 32.150 1.00 22.08 30 ALA C O 1
ATOM 1761 N N . LEU C 1 31 ? 11.962 0.451 32.051 1.00 23.09 31 LEU C N 1
ATOM 1762 C CA . LEU C 1 31 ? 12.159 0.618 33.469 1.00 24.80 31 LEU C CA 1
ATOM 1763 C C . LEU C 1 31 ? 10.978 1.385 34.074 1.00 26.45 31 LEU C C 1
ATOM 1764 O O . LEU C 1 31 ? 10.638 2.467 33.623 1.00 26.62 31 LEU C O 1
ATOM 1769 N N . GLY C 1 32 ? 10.358 0.788 35.087 1.00 27.86 32 GLY C N 1
ATOM 1770 C CA . GLY C 1 32 ? 9.270 1.398 35.824 1.00 30.39 32 GLY C CA 1
ATOM 1771 C C . GLY C 1 32 ? 9.693 2.600 36.640 1.00 32.92 32 GLY C C 1
ATOM 1772 O O . GLY C 1 32 ? 10.875 2.853 36.856 1.00 31.92 32 GLY C O 1
ATOM 1773 N N . GLU C 1 33 ? 8.692 3.371 37.088 1.00 37.54 33 GLU C N 1
ATOM 1774 C CA . GLU C 1 33 ? 8.924 4.586 37.839 1.00 42.50 33 GLU C CA 1
ATOM 1775 C C . GLU C 1 33 ? 9.544 4.225 39.182 1.00 44.96 33 GLU C C 1
ATOM 1776 O O . GLU C 1 33 ? 9.137 3.283 39.813 1.00 43.65 33 GLU C O 1
ATOM 1782 N N . SER C 1 34 ? 10.522 5.022 39.619 1.00 50.73 34 SER C N 1
ATOM 1783 C CA . SER C 1 34 ? 11.066 4.962 40.974 1.00 55.13 34 SER C CA 1
ATOM 1784 C C . SER C 1 34 ? 10.357 6.077 41.772 1.00 62.55 34 SER C C 1
ATOM 1785 O O . SER C 1 34 ? 10.281 7.233 41.327 1.00 57.98 34 SER C O 1
ATOM 1788 N N . LYS C 1 35 ? 9.886 5.721 42.973 1.00 76.71 35 LYS C N 1
ATOM 1789 C CA . LYS C 1 35 ? 8.825 6.474 43.669 1.00 87.31 35 LYS C CA 1
ATOM 1790 C C . LYS C 1 35 ? 9.340 7.693 44.450 1.00 90.15 35 LYS C C 1
ATOM 1791 O O . LYS C 1 35 ? 8.583 8.548 44.839 1.00 96.37 35 LYS C O 1
ATOM 1797 N N . ASN C 1 36 ? 10.654 7.745 44.695 1.00 92.32 36 ASN C N 1
ATOM 1798 C CA . ASN C 1 36 ? 11.427 8.990 44.740 1.00 98.96 36 ASN C CA 1
ATOM 1799 C C . ASN C 1 36 ? 12.832 8.628 44.255 1.00 92.41 36 ASN C C 1
ATOM 1800 O O . ASN C 1 36 ? 13.195 8.893 43.126 1.00 80.05 36 ASN C O 1
ATOM 1805 N N . ASN C 1 37 ? 13.599 7.963 45.114 1.00 87.05 37 ASN C N 1
ATOM 1806 C CA . ASN C 1 37 ? 15.043 7.965 45.093 1.00 87.07 37 ASN C CA 1
ATOM 1807 C C . ASN C 1 37 ? 15.723 7.802 43.750 1.00 85.80 37 ASN C C 1
ATOM 1808 O O . ASN C 1 37 ? 15.246 7.061 42.924 1.00 88.44 37 ASN C O 1
ATOM 1813 N N . VAL C 1 38 ? 16.817 8.539 43.554 1.00 85.74 38 VAL C N 1
ATOM 1814 C CA . VAL C 1 38 ? 17.788 8.228 42.512 1.00 81.47 38 VAL C CA 1
ATOM 1815 C C . VAL C 1 38 ? 18.378 6.849 42.806 1.00 78.76 38 VAL C C 1
ATOM 1816 O O . VAL C 1 38 ? 18.840 6.560 43.917 1.00 82.76 38 VAL C O 1
ATOM 1820 N N . THR C 1 39 ? 18.302 5.984 41.800 1.00 67.53 39 THR C N 1
ATOM 1821 C CA . THR C 1 39 ? 18.656 4.604 41.958 1.00 61.59 39 THR C CA 1
ATOM 1822 C C . THR C 1 39 ? 19.960 4.253 41.168 1.00 57.72 39 THR C C 1
ATOM 1823 O O . THR C 1 39 ? 20.528 5.052 40.409 1.00 58.37 39 THR C O 1
ATOM 1827 N N . GLU C 1 40 ? 20.449 3.037 41.416 1.00 51.89 40 GLU C N 1
ATOM 1828 C CA . GLU C 1 40 ? 21.668 2.505 40.901 1.00 50.82 40 GLU C CA 1
ATOM 1829 C C . GLU C 1 40 ? 21.348 1.875 39.549 1.00 42.95 40 GLU C C 1
ATOM 1830 O O . GLU C 1 40 ? 20.181 1.698 39.235 1.00 39.92 40 GLU C O 1
ATOM 1836 N N . PRO C 1 41 ? 22.350 1.552 38.704 1.00 40.10 41 PRO C N 1
ATOM 1837 C CA . PRO C 1 41 ? 22.089 0.857 37.447 1.00 36.92 41 PRO C CA 1
ATOM 1838 C C . PRO C 1 41 ? 21.496 -0.532 37.718 1.00 35.23 41 PRO C C 1
ATOM 1839 O O . PRO C 1 41 ? 21.865 -1.153 38.640 1.00 35.92 41 PRO C O 1
ATOM 1843 N N . ILE C 1 42 ? 20.565 -0.936 36.869 1.00 32.90 42 ILE C N 1
ATOM 1844 C CA . ILE C 1 42 ? 19.786 -2.137 36.993 1.00 32.63 42 ILE C CA 1
ATOM 1845 C C . ILE C 1 42 ? 20.138 -3.042 35.834 1.00 30.90 42 ILE C C 1
ATOM 1846 O O . ILE C 1 42 ? 19.896 -2.696 34.686 1.00 29.10 42 ILE C O 1
ATOM 1851 N N . GLN C 1 43 ? 20.712 -4.212 36.145 1.00 31.23 43 GLN C N 1
ATOM 1852 C CA . GLN C 1 43 ? 21.105 -5.168 35.132 1.00 30.94 43 GLN C CA 1
ATOM 1853 C C . GLN C 1 43 ? 19.907 -6.099 34.852 1.00 29.35 43 GLN C C 1
ATOM 1854 O O . GLN C 1 43 ? 19.153 -6.467 35.795 1.00 28.77 43 GLN C O 1
ATOM 1860 N N . LEU C 1 44 ? 19.731 -6.418 33.560 1.00 27.10 44 LEU C N 1
ATOM 1861 C CA . LEU C 1 44 ? 18.663 -7.255 33.062 1.00 26.47 44 LEU C CA 1
ATOM 1862 C C . LEU C 1 44 ? 19.275 -8.560 32.549 1.00 26.55 44 LEU C C 1
ATOM 1863 O O . LEU C 1 44 ? 20.234 -8.558 31.792 1.00 25.96 44 LEU C O 1
ATOM 1868 N N . TYR C 1 45 ? 18.634 -9.668 32.891 1.00 27.46 45 TYR C N 1
ATOM 1869 C CA . TYR C 1 45 ? 19.118 -11.024 32.512 1.00 28.01 45 TYR C CA 1
ATOM 1870 C C . TYR C 1 45 ? 18.000 -11.844 31.877 1.00 28.14 45 TYR C C 1
ATOM 1871 O O . TYR C 1 45 ? 16.845 -11.724 32.292 1.00 27.75 45 TYR C O 1
ATOM 1880 N N . VAL C 1 46 ? 18.365 -12.662 30.901 1.00 29.21 46 VAL C N 1
ATOM 1881 C CA . VAL C 1 46 ? 17.501 -13.706 30.395 1.00 30.75 46 VAL C CA 1
ATOM 1882 C C . VAL C 1 46 ? 18.302 -14.972 30.615 1.00 31.94 46 VAL C C 1
ATOM 1883 O O . VAL C 1 46 ? 19.481 -15.037 30.279 1.00 31.42 46 VAL C O 1
ATOM 1887 N N . THR C 1 47 ? 17.664 -15.936 31.282 1.00 32.13 47 THR C N 1
ATOM 1888 C CA . THR C 1 47 ? 18.278 -17.195 31.608 1.00 34.68 47 THR C CA 1
ATOM 1889 C C . THR C 1 47 ? 17.594 -18.268 30.771 1.00 35.83 47 THR C C 1
ATOM 1890 O O . THR C 1 47 ? 16.367 -18.395 30.775 1.00 34.51 47 THR C O 1
ATOM 1894 N N . VAL C 1 48 ? 18.395 -18.968 29.964 1.00 37.86 48 VAL C N 1
ATOM 1895 C CA . VAL C 1 48 ? 17.906 -20.026 29.073 1.00 39.13 48 VAL C CA 1
ATOM 1896 C C . VAL C 1 48 ? 18.821 -21.216 29.241 1.00 42.15 48 VAL C C 1
ATOM 1897 O O . VAL C 1 48 ? 20.007 -21.118 28.882 1.00 42.34 48 VAL C O 1
ATOM 1901 N N . GLY C 1 49 ? 18.288 -22.322 29.762 1.00 44.12 49 GLY C N 1
ATOM 1902 C CA . GLY C 1 49 ? 19.083 -23.530 29.972 1.00 48.08 49 GLY C CA 1
ATOM 1903 C C . GLY C 1 49 ? 20.259 -23.221 30.893 1.00 50.43 49 GLY C C 1
ATOM 1904 O O . GLY C 1 49 ? 20.064 -22.682 31.977 1.00 48.94 49 GLY C O 1
ATOM 1905 N N . SER C 1 50 ? 21.473 -23.519 30.424 1.00 53.63 50 SER C N 1
ATOM 1906 C CA . SER C 1 50 ? 22.715 -23.266 31.139 1.00 57.78 50 SER C CA 1
ATOM 1907 C C . SER C 1 50 ? 23.336 -21.841 30.995 1.00 58.00 50 SER C C 1
ATOM 1908 O O . SER C 1 50 ? 24.418 -21.617 31.472 1.00 64.06 50 SER C O 1
ATOM 1911 N N . ASP C 1 51 ? 22.639 -20.910 30.343 1.00 53.25 51 ASP C N 1
ATOM 1912 C CA . ASP C 1 51 ? 23.178 -19.608 30.097 1.00 51.42 51 ASP C CA 1
ATOM 1913 C C . ASP C 1 51 ? 22.314 -18.542 30.817 1.00 48.56 51 ASP C C 1
ATOM 1914 O O . ASP C 1 51 ? 21.125 -18.380 30.498 1.00 43.14 51 ASP C O 1
ATOM 1919 N N . LYS C 1 52 ? 22.933 -17.765 31.711 1.00 44.52 52 LYS C N 1
ATOM 1920 C CA . LYS C 1 52 ? 22.342 -16.522 32.200 1.00 41.00 52 LYS C CA 1
ATOM 1921 C C . LYS C 1 52 ? 23.034 -15.355 31.439 1.00 37.79 52 LYS C C 1
ATOM 1922 O O . LYS C 1 52 ? 24.231 -15.156 31.611 1.00 38.18 52 LYS C O 1
ATOM 1928 N N . LEU C 1 53 ? 22.313 -14.695 30.534 1.00 34.17 53 LEU C N 1
ATOM 1929 C CA . LEU C 1 53 ? 22.872 -13.689 29.685 1.00 32.78 53 LEU C CA 1
ATOM 1930 C C . LEU C 1 53 ? 22.408 -12.282 30.105 1.00 29.62 53 LEU C C 1
ATOM 1931 O O . LEU C 1 53 ? 21.214 -12.029 30.238 1.00 27.36 53 LEU C O 1
ATOM 1936 N N . LEU C 1 54 ? 23.383 -11.403 30.319 1.00 29.57 54 LEU C N 1
ATOM 1937 C CA . LEU C 1 54 ? 23.101 -9.946 30.480 1.00 28.15 54 LEU C CA 1
ATOM 1938 C C . LEU C 1 54 ? 22.608 -9.411 29.143 1.00 26.88 54 LEU C C 1
ATOM 1939 O O . LEU C 1 54 ? 23.271 -9.596 28.114 1.00 26.82 54 LEU C O 1
ATOM 1944 N N . ILE C 1 55 ? 21.458 -8.750 29.151 1.00 26.53 55 ILE C N 1
ATOM 1945 C CA . ILE C 1 55 ? 20.960 -8.068 27.967 1.00 26.65 55 ILE C CA 1
ATOM 1946 C C . ILE C 1 55 ? 21.101 -6.523 27.985 1.00 25.66 55 ILE C C 1
ATOM 1947 O O . ILE C 1 55 ? 21.078 -5.883 26.962 1.00 24.46 55 ILE C O 1
ATOM 1952 N N . GLY C 1 56 ? 21.315 -5.956 29.167 1.00 25.17 56 GLY C N 1
ATOM 1953 C CA . GLY C 1 56 ? 21.641 -4.578 29.296 1.00 25.17 56 GLY C CA 1
ATOM 1954 C C . GLY C 1 56 ? 21.487 -4.063 30.700 1.00 25.47 56 GLY C C 1
ATOM 1955 O O . GLY C 1 56 ? 21.135 -4.809 31.617 1.00 24.98 56 GLY C O 1
ATOM 1956 N N . THR C 1 57 ? 21.799 -2.768 30.846 1.00 25.70 57 THR C N 1
ATOM 1957 C CA . THR C 1 57 ? 21.830 -2.091 32.124 1.00 26.88 57 THR C CA 1
ATOM 1958 C C . THR C 1 57 ? 21.056 -0.798 31.997 1.00 27.02 57 THR C C 1
ATOM 1959 O O . THR C 1 57 ? 21.461 0.082 31.248 1.00 27.40 57 THR C O 1
ATOM 1963 N N . LEU C 1 58 ? 19.958 -0.684 32.741 1.00 27.57 58 LEU C N 1
ATOM 1964 C CA . LEU C 1 58 ? 19.044 0.451 32.662 1.00 27.76 58 LEU C CA 1
ATOM 1965 C C . LEU C 1 58 ? 19.271 1.401 33.782 1.00 28.75 58 LEU C C 1
ATOM 1966 O O . LEU C 1 58 ? 19.757 1.033 34.825 1.00 29.10 58 LEU C O 1
ATOM 1971 N N . SER C 1 59 ? 18.902 2.670 33.570 1.00 28.42 59 SER C N 1
ATOM 1972 C CA . SER C 1 59 ? 18.812 3.658 34.649 1.00 29.87 59 SER C CA 1
ATOM 1973 C C . SER C 1 59 ? 17.727 4.665 34.287 1.00 29.99 59 SER C C 1
ATOM 1974 O O . SER C 1 59 ? 17.433 4.877 33.101 1.00 28.32 59 SER C O 1
ATOM 1977 N N . HIS C 1 60 ? 17.122 5.273 35.312 1.00 31.64 60 HIS C N 1
ATOM 1978 C CA . HIS C 1 60 ? 16.116 6.316 35.100 1.00 32.98 60 HIS C CA 1
ATOM 1979 C C . HIS C 1 60 ? 16.762 7.549 34.470 1.00 33.75 60 HIS C C 1
ATOM 1980 O O . HIS C 1 60 ? 16.164 8.192 33.639 1.00 33.27 60 HIS C O 1
ATOM 1987 N N . GLU C 1 61 ? 18.011 7.828 34.832 1.00 34.76 61 GLU C N 1
ATOM 1988 C CA . GLU C 1 61 ? 18.678 8.999 34.338 1.00 36.86 61 GLU C CA 1
ATOM 1989 C C . GLU C 1 61 ? 19.062 8.929 32.860 1.00 35.11 61 GLU C C 1
ATOM 1990 O O . GLU C 1 61 ? 18.984 9.931 32.153 1.00 35.36 61 GLU C O 1
ATOM 1996 N N . LYS C 1 62 ? 19.584 7.793 32.435 1.00 32.81 62 LYS C N 1
ATOM 1997 C CA . LYS C 1 62 ? 20.246 7.715 31.133 1.00 32.73 62 LYS C CA 1
ATOM 1998 C C . LYS C 1 62 ? 19.708 6.635 30.213 1.00 29.87 62 LYS C C 1
ATOM 1999 O O . LYS C 1 62 ? 19.726 6.803 29.014 1.00 28.79 62 LYS C O 1
ATOM 2005 N N . PHE C 1 63 ? 19.266 5.508 30.773 1.00 28.22 63 PHE C N 1
ATOM 2006 C CA . PHE C 1 63 ? 18.848 4.385 29.946 1.00 26.65 63 PHE C CA 1
ATOM 2007 C C . PHE C 1 63 ? 17.523 3.775 30.393 1.00 25.73 63 PHE C C 1
ATOM 2008 O O . PHE C 1 63 ? 17.477 2.690 30.929 1.00 24.93 63 PHE C O 1
ATOM 2016 N N . PRO C 1 64 ? 16.385 4.486 30.289 1.00 25.95 64 PRO C N 1
ATOM 2017 C CA . PRO C 1 64 ? 15.136 3.979 30.868 1.00 25.39 64 PRO C CA 1
ATOM 2018 C C . PRO C 1 64 ? 14.384 2.936 30.016 1.00 23.70 64 PRO C C 1
ATOM 2019 O O . PRO C 1 64 ? 13.360 2.424 30.482 1.00 23.43 64 PRO C O 1
ATOM 2023 N N . GLN C 1 65 ? 14.879 2.635 28.814 1.00 22.63 65 GLN C N 1
ATOM 2024 C CA . GLN C 1 65 ? 14.235 1.672 27.974 1.00 21.53 65 GLN C CA 1
ATOM 2025 C C . GLN C 1 65 ? 15.202 1.165 26.930 1.00 21.14 65 GLN C C 1
ATOM 2026 O O . GLN C 1 65 ? 16.187 1.802 26.630 1.00 21.59 65 GLN C O 1
ATOM 2032 N N . LEU C 1 66 ? 14.869 0.015 26.342 1.00 20.25 66 LEU C N 1
ATOM 2033 C CA . LEU C 1 66 ? 15.592 -0.534 25.230 1.00 20.03 66 LEU C CA 1
ATOM 2034 C C . LEU C 1 66 ? 14.601 -1.032 24.198 1.00 19.14 66 LEU C C 1
ATOM 2035 O O . LEU C 1 66 ? 13.494 -1.508 24.559 1.00 18.80 66 LEU C O 1
ATOM 2040 N N . SER C 1 67 ? 15.013 -0.968 22.945 1.00 19.38 67 SER C N 1
ATOM 2041 C CA . SER C 1 67 ? 14.297 -1.554 21.849 1.00 19.24 67 SER C CA 1
ATOM 2042 C C . SER C 1 67 ? 15.186 -2.743 21.435 1.00 19.25 67 SER C C 1
ATOM 2043 O O . SER C 1 67 ? 16.359 -2.580 21.141 1.00 19.79 67 SER C O 1
ATOM 2046 N N . THR C 1 68 ? 14.585 -3.939 21.482 1.00 18.88 68 THR C N 1
ATOM 2047 C CA . THR C 1 68 ? 15.313 -5.180 21.398 1.00 19.08 68 THR C CA 1
ATOM 2048 C C . THR C 1 68 ? 14.762 -6.105 20.326 1.00 19.63 68 THR C C 1
ATOM 2049 O O . THR C 1 68 ? 13.706 -5.846 19.755 1.00 19.32 68 THR C O 1
ATOM 2053 N N . GLU C 1 69 ? 15.487 -7.212 20.110 1.00 20.69 69 GLU C N 1
ATOM 2054 C CA . GLU C 1 69 ? 14.982 -8.315 19.283 1.00 21.98 69 GLU C CA 1
ATOM 2055 C C . GLU C 1 69 ? 15.521 -9.615 19.902 1.00 21.57 69 GLU C C 1
ATOM 2056 O O . GLU C 1 69 ? 16.581 -10.148 19.478 1.00 22.62 69 GLU C O 1
ATOM 2062 N N . ILE C 1 70 ? 14.841 -10.062 20.957 1.00 20.82 70 ILE C N 1
ATOM 2063 C CA . ILE C 1 70 ? 15.230 -11.260 21.700 1.00 21.55 70 ILE C CA 1
ATOM 2064 C C . ILE C 1 70 ? 14.233 -12.362 21.384 1.00 21.88 70 ILE C C 1
ATOM 2065 O O . ILE C 1 70 ? 13.020 -12.152 21.492 1.00 21.25 70 ILE C O 1
ATOM 2070 N N . VAL C 1 71 ? 14.736 -13.529 20.986 1.00 23.38 71 VAL C N 1
ATOM 2071 C CA . VAL C 1 71 ? 13.899 -14.608 20.451 1.00 24.41 71 VAL C CA 1
ATOM 2072 C C . VAL C 1 71 ? 14.108 -15.880 21.259 1.00 25.48 71 VAL C C 1
ATOM 2073 O O . VAL C 1 71 ? 15.229 -16.373 21.372 1.00 26.55 71 VAL C O 1
ATOM 2077 N N . LEU C 1 72 ? 13.005 -16.397 21.830 1.00 25.62 72 LEU C N 1
ATOM 2078 C CA . LEU C 1 72 ? 13.055 -17.502 22.784 1.00 27.13 72 LEU C CA 1
ATOM 2079 C C . LEU C 1 72 ? 12.112 -18.619 22.342 1.00 28.01 72 LEU C C 1
ATOM 2080 O O . LEU C 1 72 ? 10.893 -18.413 22.218 1.00 27.09 72 LEU C O 1
ATOM 2085 N N . GLU C 1 73 ? 12.679 -19.815 22.108 1.00 29.77 73 GLU C N 1
ATOM 2086 C CA . GLU C 1 73 ? 11.942 -20.919 21.587 1.00 31.08 73 GLU C CA 1
ATOM 2087 C C . GLU C 1 73 ? 11.630 -21.950 22.670 1.00 33.01 73 GLU C C 1
ATOM 2088 O O . GLU C 1 73 ? 10.985 -22.931 22.429 1.00 33.67 73 GLU C O 1
ATOM 2094 N N . ARG C 1 74 ? 12.207 -21.757 23.840 1.00 33.36 74 ARG C N 1
ATOM 2095 C CA . ARG C 1 74 ? 12.076 -22.714 24.957 1.00 35.59 74 ARG C CA 1
ATOM 2096 C C . ARG C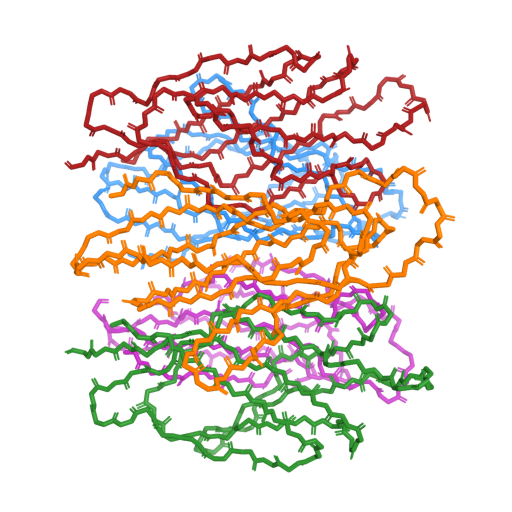 1 74 ? 11.875 -21.938 26.254 1.00 34.84 74 ARG C C 1
ATOM 2097 O O . ARG C 1 74 ? 11.977 -20.651 26.250 1.00 31.95 74 ARG C O 1
ATOM 2105 N N . ASN C 1 75 ? 11.615 -22.675 27.330 1.00 36.69 75 ASN C N 1
ATOM 2106 C CA . ASN C 1 75 ? 11.377 -22.052 28.611 1.00 36.91 75 ASN C CA 1
ATOM 2107 C C . ASN C 1 75 ? 12.589 -21.198 29.004 1.00 35.00 75 ASN C C 1
ATOM 2108 O O . ASN C 1 75 ? 13.750 -21.491 28.626 1.00 34.36 75 ASN C O 1
ATOM 2113 N N . PHE C 1 76 ? 12.288 -20.036 29.633 1.00 32.39 76 PHE C N 1
ATOM 2114 C CA . PHE C 1 76 ? 13.303 -19.128 30.086 1.00 31.30 76 PHE C CA 1
ATOM 2115 C C . PHE C 1 76 ? 12.852 -18.347 31.322 1.00 30.89 76 PHE C C 1
ATOM 2116 O O . PHE C 1 76 ? 11.670 -18.408 31.715 1.00 31.19 76 PHE C O 1
ATOM 2124 N N . ALA C 1 77 ? 13.792 -17.580 31.893 1.00 30.07 77 ALA C N 1
ATOM 2125 C CA . ALA C 1 77 ? 13.483 -16.702 32.983 1.00 29.84 77 ALA C CA 1
ATOM 2126 C C . ALA C 1 77 ? 14.007 -15.281 32.701 1.00 28.09 77 ALA C C 1
ATOM 2127 O O . ALA C 1 77 ? 15.092 -15.114 32.170 1.00 28.11 77 ALA C O 1
ATOM 2129 N N . LEU C 1 78 ? 13.212 -14.287 33.073 1.00 27.18 78 LEU C N 1
ATOM 2130 C CA . LEU C 1 78 ? 13.640 -12.897 33.088 1.00 25.89 78 LEU C CA 1
ATOM 2131 C C . LEU C 1 78 ? 13.857 -12.463 34.514 1.00 26.72 78 LEU C C 1
ATOM 2132 O O . LEU C 1 78 ? 13.107 -12.792 35.418 1.00 28.01 78 LEU C O 1
ATOM 2137 N N . SER C 1 79 ? 14.932 -11.715 34.721 1.00 26.35 79 SER C N 1
ATOM 2138 C CA . SER C 1 79 ? 15.255 -11.205 36.049 1.00 27.34 79 SER C CA 1
ATOM 2139 C C . SER C 1 79 ? 16.006 -9.899 35.905 1.00 26.59 79 SER C C 1
ATOM 2140 O O . SER C 1 79 ? 16.510 -9.546 34.835 1.00 25.43 79 SER C O 1
ATOM 2143 N N . HIS C 1 80 ? 16.041 -9.142 36.993 1.00 27.49 80 HIS C N 1
ATOM 2144 C CA . HIS C 1 80 ? 16.798 -7.910 37.038 1.00 27.25 80 HIS C CA 1
ATOM 2145 C C . HIS C 1 80 ? 17.180 -7.628 38.474 1.00 29.11 80 HIS C C 1
ATOM 2146 O O . HIS C 1 80 ? 16.691 -8.310 39.393 1.00 30.50 80 HIS C O 1
ATOM 2153 N N . THR C 1 81 ? 18.067 -6.650 38.664 1.00 29.38 81 THR C N 1
ATOM 2154 C CA . THR C 1 81 ? 18.663 -6.381 39.942 1.00 31.35 81 THR C CA 1
ATOM 2155 C C . THR C 1 81 ? 18.003 -5.265 40.754 1.00 32.11 81 THR C C 1
ATOM 2156 O O . THR C 1 81 ? 18.504 -4.908 41.783 1.00 33.88 81 THR C O 1
ATOM 2160 N N . TRP C 1 82 ? 16.863 -4.751 40.297 1.00 31.02 82 TRP C N 1
ATOM 2161 C CA . TRP C 1 82 ? 16.132 -3.763 41.062 1.00 32.03 82 TRP C CA 1
ATOM 2162 C C . TRP C 1 82 ? 15.191 -4.429 42.071 1.00 33.58 82 TRP C C 1
ATOM 2163 O O . TRP C 1 82 ? 14.156 -5.008 41.695 1.00 32.91 82 TRP C O 1
ATOM 2174 N N . LYS C 1 83 ? 15.559 -4.335 43.357 1.00 35.88 83 LYS C N 1
ATOM 2175 C CA . LYS C 1 83 ? 14.819 -5.014 44.414 1.00 37.86 83 LYS C CA 1
ATOM 2176 C C . LYS C 1 83 ? 13.498 -4.336 44.756 1.00 38.53 83 LYS C C 1
ATOM 2177 O O . LYS C 1 83 ? 12.713 -4.939 45.461 1.00 40.06 83 LYS C O 1
ATOM 2183 N N . ASN C 1 84 ? 13.270 -3.097 44.294 1.00 37.71 84 ASN C N 1
ATOM 2184 C CA . ASN C 1 84 ? 12.089 -2.300 44.686 1.00 38.81 84 ASN C CA 1
ATOM 2185 C C . ASN C 1 84 ? 11.414 -1.568 43.541 1.00 36.95 84 ASN C C 1
ATOM 2186 O O . ASN C 1 84 ? 10.925 -0.455 43.689 1.00 37.77 84 ASN C O 1
ATOM 2191 N N . GLY C 1 85 ? 11.306 -2.255 42.409 1.00 34.72 85 GLY C N 1
ATOM 2192 C CA . GLY C 1 85 ? 10.553 -1.762 41.262 1.00 33.17 85 GLY C CA 1
ATOM 2193 C C . GLY C 1 85 ? 10.489 -2.755 40.152 1.00 31.28 85 GLY C C 1
ATOM 2194 O O . GLY C 1 85 ? 10.969 -3.863 40.273 1.00 31.21 85 GLY C O 1
ATOM 2195 N N . SER C 1 86 ? 9.858 -2.341 39.060 1.00 30.22 86 SER C N 1
ATOM 2196 C CA . SER C 1 86 ? 9.493 -3.204 37.960 1.00 28.66 86 SER C CA 1
ATOM 2197 C C . SER C 1 86 ? 10.256 -2.868 36.702 1.00 27.01 86 SER C C 1
ATOM 2198 O O . SER C 1 86 ? 10.617 -1.715 36.446 1.00 26.96 86 SER C O 1
ATOM 2201 N N . VAL C 1 87 ? 10.485 -3.895 35.889 1.00 25.85 87 VAL C N 1
ATOM 2202 C CA . VAL C 1 87 ? 10.875 -3.735 34.517 1.00 24.31 87 VAL C CA 1
ATOM 2203 C C . VAL C 1 87 ? 9.826 -4.472 33.664 1.00 23.67 87 VAL C C 1
ATOM 2204 O O . VAL C 1 87 ? 9.425 -5.625 33.987 1.00 24.15 87 VAL C O 1
ATOM 2208 N N . PHE C 1 88 ? 9.376 -3.802 32.603 1.00 22.60 88 PHE C N 1
ATOM 2209 C CA . PHE C 1 88 ? 8.324 -4.280 31.715 1.00 22.23 88 PHE C CA 1
ATOM 2210 C C . PHE C 1 88 ? 8.948 -4.796 30.448 1.00 21.19 88 PHE C C 1
ATOM 2211 O O . PHE C 1 88 ? 9.803 -4.155 29.871 1.00 20.82 88 PHE C O 1
ATOM 2219 N N . PHE C 1 89 ? 8.606 -6.037 30.057 1.00 21.23 89 PHE C N 1
ATOM 2220 C CA . PHE C 1 89 ? 9.070 -6.630 28.848 1.00 20.34 89 PHE C CA 1
ATOM 2221 C C . PHE C 1 89 ? 7.861 -6.911 27.979 1.00 20.56 89 PHE C C 1
ATOM 2222 O O . PHE C 1 89 ? 6.873 -7.503 28.454 1.00 22.61 89 PHE C O 1
ATOM 2230 N N . SER C 1 90 ? 7.923 -6.516 26.702 1.00 19.70 90 SER C N 1
ATOM 2231 C CA . SER C 1 90 ? 6.826 -6.747 25.794 1.00 19.50 90 SER C CA 1
ATOM 2232 C C . SER C 1 90 ? 7.276 -7.107 24.396 1.00 18.99 90 SER C C 1
ATOM 2233 O O . SER C 1 90 ? 8.417 -6.932 24.015 1.00 18.98 90 SER C O 1
ATOM 2236 N N . GLY C 1 91 ? 6.347 -7.637 23.615 1.00 19.11 91 GLY C N 1
ATOM 2237 C CA . GLY C 1 91 ? 6.607 -8.053 22.274 1.00 19.14 91 GLY C CA 1
ATOM 2238 C C . GLY C 1 91 ? 5.463 -8.901 21.807 1.00 19.80 91 GLY C C 1
ATOM 2239 O O . GLY C 1 91 ? 4.281 -8.491 21.895 1.00 20.23 91 GLY C O 1
ATOM 2240 N N . TYR C 1 92 ? 5.784 -10.104 21.286 1.00 20.15 92 TYR C N 1
ATOM 2241 C CA . TYR C 1 92 ? 4.743 -10.949 20.669 1.00 21.02 92 TYR C CA 1
ATOM 2242 C C . TYR C 1 92 ? 5.169 -12.432 20.609 1.00 21.64 92 TYR C C 1
ATOM 2243 O O . TYR C 1 92 ? 6.359 -12.699 20.648 1.00 21.42 92 TYR C O 1
ATOM 2252 N N . LYS C 1 93 ? 4.153 -13.302 20.543 1.00 23.20 93 LYS C N 1
ATOM 2253 C CA . LYS C 1 93 ? 4.354 -14.732 20.373 1.00 24.95 93 LYS C CA 1
ATOM 2254 C C . LYS C 1 93 ? 4.095 -15.075 18.931 1.00 25.85 93 LYS C C 1
ATOM 2255 O O . LYS C 1 93 ? 3.099 -14.632 18.350 1.00 25.49 93 LYS C O 1
ATOM 2261 N N . VAL C 1 94 ? 4.878 -16.044 18.420 1.00 27.54 94 VAL C N 1
ATOM 2262 C CA . VAL C 1 94 ? 4.861 -16.473 17.037 1.00 29.53 94 VAL C CA 1
ATOM 2263 C C . VAL C 1 94 ? 4.675 -17.966 17.027 1.00 31.60 94 VAL C C 1
ATOM 2264 O O . VAL C 1 94 ? 5.300 -18.670 17.778 1.00 30.00 94 VAL C O 1
ATOM 2268 N N . ASP C 1 95 ? 3.772 -18.417 16.172 1.00 35.40 95 ASP C N 1
ATOM 2269 C CA . ASP C 1 95 ? 3.534 -19.871 15.970 1.00 41.72 95 ASP C CA 1
ATOM 2270 C C . ASP C 1 95 ? 4.410 -20.324 14.814 1.00 43.99 95 ASP C C 1
ATOM 2271 O O . ASP C 1 95 ? 4.537 -19.584 13.851 1.00 45.37 95 ASP C O 1
ATOM 2276 N N . LEU C 1 96 ? 5.011 -21.513 14.912 1.00 53.51 96 LEU C N 1
ATOM 2277 C CA . LEU C 1 96 ? 5.972 -22.015 13.877 1.00 55.64 96 LEU C CA 1
ATOM 2278 C C . LEU C 1 96 ? 5.332 -22.802 12.738 1.00 55.31 96 LEU C C 1
ATOM 2279 O O . LEU C 1 96 ? 4.161 -23.178 12.786 1.00 58.50 96 LEU C O 1
ATOM 2284 N N . MET D 1 1 ? 13.212 -4.341 -4.159 1.00 58.41 1 MET D N 1
ATOM 2285 C CA . MET D 1 1 ? 14.163 -3.641 -3.228 1.00 53.40 1 MET D CA 1
ATOM 2286 C C . MET D 1 1 ? 15.002 -2.707 -4.060 1.00 50.59 1 MET D C 1
ATOM 2287 O O . MET D 1 1 ? 15.901 -3.127 -4.799 1.00 50.80 1 MET D O 1
ATOM 2292 N N . GLU D 1 2 ? 14.721 -1.415 -3.918 1.00 46.04 2 GLU D N 1
ATOM 2293 C CA . GLU D 1 2 ? 15.392 -0.383 -4.662 1.00 45.47 2 GLU D CA 1
ATOM 2294 C C . GLU D 1 2 ? 15.782 0.674 -3.666 1.00 42.74 2 GLU D C 1
ATOM 2295 O O . GLU D 1 2 ? 14.918 1.220 -3.011 1.00 40.64 2 GLU D O 1
ATOM 2301 N N . PHE D 1 3 ? 17.080 0.979 -3.560 1.00 42.25 3 PHE D N 1
ATOM 2302 C CA . PHE D 1 3 ? 17.519 2.049 -2.672 1.00 40.46 3 PHE D CA 1
ATOM 2303 C C . PHE D 1 3 ? 16.808 3.338 -3.021 1.00 40.87 3 PHE D C 1
ATOM 2304 O O . PHE D 1 3 ? 16.605 3.661 -4.190 1.00 42.02 3 PHE D O 1
ATOM 2312 N N . TRP D 1 4 ? 16.426 4.085 -1.988 1.00 39.92 4 TRP D N 1
ATOM 2313 C CA . TRP D 1 4 ? 15.655 5.295 -2.162 1.00 41.16 4 TRP D CA 1
ATOM 2314 C C . TRP D 1 4 ? 16.172 6.290 -1.147 1.00 40.26 4 TRP D C 1
ATOM 2315 O O . TRP D 1 4 ? 16.482 5.915 0.000 1.00 37.76 4 TRP D O 1
ATOM 2326 N N . GLY D 1 5 ? 16.232 7.562 -1.546 1.00 41.25 5 GLY D N 1
ATOM 2327 C CA . GLY D 1 5 ? 16.476 8.607 -0.592 1.00 41.50 5 GLY D CA 1
ATOM 2328 C C . GLY D 1 5 ? 16.252 10.001 -1.107 1.00 43.39 5 GLY D C 1
ATOM 2329 O O . GLY D 1 5 ? 16.330 10.244 -2.309 1.00 45.52 5 GLY D O 1
ATOM 2330 N N . VAL D 1 6 ? 16.000 10.931 -0.181 1.00 43.01 6 VAL D N 1
ATOM 2331 C CA . VAL D 1 6 ? 15.776 12.328 -0.531 1.00 44.24 6 VAL D CA 1
ATOM 2332 C C . VAL D 1 6 ? 16.354 13.291 0.496 1.00 43.72 6 VAL D C 1
ATOM 2333 O O . VAL D 1 6 ? 16.556 12.937 1.647 1.00 40.63 6 VAL D O 1
ATOM 2337 N N . GLU D 1 7 ? 16.592 14.532 0.037 1.00 45.75 7 GLU D N 1
ATOM 2338 C CA . GLU D 1 7 ? 17.013 15.629 0.872 1.00 46.63 7 GLU D CA 1
ATOM 2339 C C . GLU D 1 7 ? 15.872 16.618 0.927 1.00 48.50 7 GLU D C 1
ATOM 2340 O O . GLU D 1 7 ? 15.424 17.138 -0.099 1.00 51.13 7 GLU D O 1
ATOM 2346 N N . VAL D 1 8 ? 15.378 16.889 2.130 1.00 48.40 8 VAL D N 1
ATOM 2347 C CA . VAL D 1 8 ? 14.349 17.895 2.325 1.00 49.79 8 VAL D CA 1
ATOM 2348 C C . VAL D 1 8 ? 15.018 19.169 2.806 1.00 52.15 8 VAL D C 1
ATOM 2349 O O . VAL D 1 8 ? 15.485 19.242 3.929 1.00 50.86 8 VAL D O 1
ATOM 2353 N N . LYS D 1 9 ? 15.036 20.177 1.933 1.00 59.32 9 LYS D N 1
ATOM 2354 C CA . LYS D 1 9 ? 15.757 21.424 2.133 1.00 61.80 9 LYS D CA 1
ATOM 2355 C C . LYS D 1 9 ? 14.866 22.488 2.724 1.00 61.09 9 LYS D C 1
ATOM 2356 O O . LYS D 1 9 ? 13.791 22.735 2.226 1.00 60.79 9 LYS D O 1
ATOM 2362 N N . ASN D 1 10 ? 15.301 23.078 3.838 1.00 60.53 10 ASN D N 1
ATOM 2363 C CA . ASN D 1 10 ? 14.610 24.189 4.482 1.00 62.94 10 ASN D CA 1
ATOM 2364 C C . ASN D 1 10 ? 13.172 23.894 4.849 1.00 63.02 10 ASN D C 1
ATOM 2365 O O . ASN D 1 10 ? 12.366 24.813 4.969 1.00 64.54 10 ASN D O 1
ATOM 2370 N N . GLY D 1 11 ? 12.857 22.608 5.013 1.00 60.53 11 GLY D N 1
ATOM 2371 C CA . GLY D 1 11 ? 11.612 22.178 5.605 1.00 60.65 11 GLY D CA 1
ATOM 2372 C C . GLY D 1 11 ? 10.380 22.107 4.726 1.00 62.76 11 GLY D C 1
ATOM 2373 O O . GLY D 1 11 ? 9.409 21.469 5.113 1.00 59.40 11 GLY D O 1
ATOM 2374 N N . LYS D 1 12 ? 10.398 22.769 3.561 1.00 66.47 12 LYS D N 1
ATOM 2375 C CA . LYS D 1 12 ? 9.236 22.814 2.685 1.00 66.55 12 LYS D CA 1
ATOM 2376 C C . LYS D 1 12 ? 8.749 21.407 2.338 1.00 61.72 12 LYS D C 1
ATOM 2377 O O . LYS D 1 12 ? 9.540 20.541 1.957 1.00 59.70 12 LYS D O 1
ATOM 2383 N N . PRO D 1 13 ? 7.439 21.117 2.489 1.00 60.03 13 PRO D N 1
ATOM 2384 C CA . PRO D 1 13 ? 6.934 19.764 2.278 1.00 56.94 13 PRO D CA 1
ATOM 2385 C C . PRO D 1 13 ? 7.378 19.217 0.916 1.00 55.72 13 PRO D C 1
ATOM 2386 O O . PRO D 1 13 ? 7.235 19.905 -0.065 1.00 57.19 13 PRO D O 1
ATOM 2390 N N . LEU D 1 14 ? 7.908 17.993 0.901 1.00 52.66 14 LEU D N 1
ATOM 2391 C CA . LEU D 1 14 ? 8.250 17.306 -0.321 1.00 52.10 14 LEU D CA 1
ATOM 2392 C C . LEU D 1 14 ? 7.205 16.247 -0.516 1.00 50.53 14 LEU D C 1
ATOM 2393 O O . LEU D 1 14 ? 7.072 15.321 0.307 1.00 46.73 14 LEU D O 1
ATOM 2398 N N . HIS D 1 15 ? 6.451 16.363 -1.623 1.00 52.56 15 HIS D N 1
ATOM 2399 C CA . HIS D 1 15 ? 5.344 15.440 -1.901 1.00 52.87 15 HIS D CA 1
ATOM 2400 C C . HIS D 1 15 ? 5.858 14.279 -2.737 1.00 52.24 15 HIS D C 1
ATOM 2401 O O . HIS D 1 15 ? 6.474 14.496 -3.782 1.00 53.90 15 HIS D O 1
ATOM 2408 N N . LEU D 1 16 ? 5.612 13.048 -2.257 1.00 49.22 16 LEU D N 1
ATOM 2409 C CA . LEU D 1 16 ? 6.143 11.868 -2.860 1.00 49.04 16 LEU D CA 1
ATOM 2410 C C . LEU D 1 16 ? 5.053 10.817 -3.033 1.00 49.38 16 LEU D C 1
ATOM 2411 O O . LEU D 1 16 ? 4.039 10.802 -2.328 1.00 50.31 16 LEU D O 1
ATOM 2416 N N . ASP D 1 17 ? 5.301 9.933 -4.001 1.00 50.20 17 ASP D N 1
ATOM 2417 C CA . ASP D 1 17 ? 4.396 8.888 -4.385 1.00 50.30 17 ASP D CA 1
ATOM 2418 C C . ASP D 1 17 ? 5.233 7.620 -4.504 1.00 49.57 17 ASP D C 1
ATOM 2419 O O . ASP D 1 17 ? 6.168 7.579 -5.292 1.00 50.07 17 ASP D O 1
ATOM 2424 N N . PRO D 1 18 ? 4.941 6.547 -3.733 1.00 48.09 18 PRO D N 1
ATOM 2425 C CA . PRO D 1 18 ? 5.705 5.306 -3.860 1.00 47.71 18 PRO D CA 1
ATOM 2426 C C . PRO D 1 18 ? 5.615 4.660 -5.248 1.00 50.23 18 PRO D C 1
ATOM 2427 O O . PRO D 1 18 ? 6.553 4.006 -5.649 1.00 50.96 18 PRO D O 1
ATOM 2431 N N . GLY D 1 19 ? 4.488 4.871 -5.932 1.00 51.80 19 GLY D N 1
ATOM 2432 C CA . GLY D 1 19 ? 4.201 4.267 -7.217 1.00 53.66 19 GLY D CA 1
ATOM 2433 C C . GLY D 1 19 ? 3.176 3.184 -7.019 1.00 53.46 19 GLY D C 1
ATOM 2434 O O . GLY D 1 19 ? 2.941 2.701 -5.907 1.00 52.03 19 GLY D O 1
ATOM 2435 N N . LEU D 1 20 ? 2.565 2.757 -8.120 1.00 55.34 20 LEU D N 1
ATOM 2436 C CA . LEU D 1 20 ? 1.527 1.769 -8.113 1.00 56.15 20 LEU D CA 1
ATOM 2437 C C . LEU D 1 20 ? 2.094 0.458 -7.620 1.00 55.08 20 LEU D C 1
ATOM 2438 O O . LEU D 1 20 ? 3.122 0.013 -8.106 1.00 54.67 20 LEU D O 1
ATOM 2443 N N . ASP D 1 21 ? 1.418 -0.131 -6.630 1.00 54.89 21 ASP D N 1
ATOM 2444 C CA . ASP D 1 21 ? 1.793 -1.406 -6.033 1.00 55.22 21 ASP D CA 1
ATOM 2445 C C . ASP D 1 21 ? 3.214 -1.420 -5.491 1.00 53.41 21 ASP D C 1
ATOM 2446 O O . ASP D 1 21 ? 3.903 -2.429 -5.532 1.00 54.31 21 ASP D O 1
ATOM 2451 N N . ARG D 1 22 ? 3.641 -0.285 -4.948 1.00 52.12 22 ARG D N 1
ATOM 2452 C CA . ARG D 1 22 ? 4.957 -0.129 -4.285 1.00 50.42 22 ARG D CA 1
ATOM 2453 C C . ARG D 1 22 ? 4.796 0.533 -2.910 1.00 46.37 22 ARG D C 1
ATOM 2454 O O . ARG D 1 22 ? 3.788 1.199 -2.661 1.00 45.55 22 ARG D O 1
ATOM 2462 N N . LEU D 1 23 ? 5.804 0.356 -2.060 1.00 43.81 23 LEU D N 1
ATOM 2463 C CA . LEU D 1 23 ? 5.874 0.980 -0.761 1.00 41.80 23 LEU D CA 1
ATOM 2464 C C . LEU D 1 23 ? 7.202 1.704 -0.711 1.00 39.81 23 LEU D C 1
ATOM 2465 O O . LEU D 1 23 ? 8.165 1.224 -1.278 1.00 40.04 23 LEU D O 1
ATOM 2470 N N . VAL D 1 24 ? 7.242 2.833 -0.004 1.00 37.67 24 VAL D N 1
ATOM 2471 C CA . VAL D 1 24 ? 8.482 3.401 0.459 1.00 36.32 24 VAL D CA 1
ATOM 2472 C C . VAL D 1 24 ? 8.646 3.011 1.939 1.00 34.31 24 VAL D C 1
ATOM 2473 O O . VAL D 1 24 ? 7.755 3.209 2.746 1.00 33.05 24 VAL D O 1
ATOM 2477 N N . HIS D 1 25 ? 9.817 2.455 2.247 1.00 34.09 25 HIS D N 1
ATOM 2478 C CA . HIS D 1 25 ? 10.265 2.090 3.580 1.00 33.16 25 HIS D CA 1
ATOM 2479 C C . HIS D 1 25 ? 11.400 3.056 3.934 1.00 32.29 25 HIS D C 1
ATOM 2480 O O . HIS D 1 25 ? 12.465 3.038 3.314 1.00 32.72 25 HIS D O 1
ATOM 2487 N N . ILE D 1 26 ? 11.152 3.937 4.902 1.00 31.53 26 ILE D N 1
ATOM 2488 C CA . ILE D 1 26 ? 12.165 4.916 5.330 1.00 31.43 26 ILE D CA 1
ATOM 2489 C C . ILE D 1 26 ? 12.877 4.293 6.543 1.00 29.94 26 ILE D C 1
ATOM 2490 O O . ILE D 1 26 ? 12.232 3.996 7.544 1.00 29.79 26 ILE D O 1
ATOM 2495 N N . SER D 1 27 ? 14.195 4.081 6.434 1.00 28.55 27 SER D N 1
ATOM 2496 C CA . SER D 1 27 ? 14.967 3.464 7.487 1.00 27.41 27 SER D CA 1
ATOM 2497 C C . SER D 1 27 ? 15.940 4.391 8.215 1.00 27.03 27 SER D C 1
ATOM 2498 O O . SER D 1 27 ? 16.338 4.096 9.358 1.00 25.84 27 SER D O 1
ATOM 2501 N N . GLN D 1 28 ? 16.357 5.479 7.551 1.00 27.93 28 GLN D N 1
ATOM 2502 C CA . GLN D 1 28 ? 17.390 6.373 8.085 1.00 27.87 28 GLN D CA 1
ATOM 2503 C C . GLN D 1 28 ? 17.086 7.813 7.860 1.00 28.89 28 GLN D C 1
ATOM 2504 O O . GLN D 1 28 ? 16.827 8.247 6.735 1.00 31.33 28 GLN D O 1
ATOM 2510 N N . VAL D 1 29 ? 17.173 8.583 8.943 1.00 28.68 29 VAL D N 1
ATOM 2511 C CA . VAL D 1 29 ? 16.990 10.032 8.937 1.00 29.37 29 VAL D CA 1
ATOM 2512 C C . VAL D 1 29 ? 18.289 10.640 9.462 1.00 29.81 29 VAL D C 1
ATOM 2513 O O . VAL D 1 29 ? 18.854 10.159 10.431 1.00 28.67 29 VAL D O 1
ATOM 2517 N N . ALA D 1 30 ? 18.757 11.698 8.793 1.00 31.42 30 ALA D N 1
ATOM 2518 C CA . ALA D 1 30 ? 19.946 12.438 9.225 1.00 32.36 30 ALA D CA 1
ATOM 2519 C C . ALA D 1 30 ? 19.826 13.935 9.044 1.00 34.47 30 ALA D C 1
ATOM 2520 O O . ALA D 1 30 ? 19.466 14.430 7.969 1.00 35.10 30 ALA D O 1
ATOM 2522 N N . LEU D 1 31 ? 20.225 14.650 10.100 1.00 35.81 31 LEU D N 1
ATOM 2523 C CA . LEU D 1 31 ? 20.252 16.105 10.132 1.00 37.85 31 LEU D CA 1
ATOM 2524 C C . LEU D 1 31 ? 21.526 16.620 9.455 1.00 39.65 31 LEU D C 1
ATOM 2525 O O . LEU D 1 31 ? 22.622 16.220 9.771 1.00 38.98 31 LEU D O 1
ATOM 2530 N N . GLY D 1 32 ? 21.349 17.500 8.487 1.00 42.45 32 GLY D N 1
ATOM 2531 C CA . GLY D 1 32 ? 22.436 18.231 7.831 1.00 44.90 32 GLY D CA 1
ATOM 2532 C C . GLY D 1 32 ? 23.235 19.165 8.713 1.00 46.67 32 GLY D C 1
ATOM 2533 O O . GLY D 1 32 ? 22.828 19.508 9.793 1.00 44.81 32 GLY D O 1
ATOM 2534 N N . GLU D 1 33 ? 24.384 19.595 8.208 1.00 51.44 33 GLU D N 1
ATOM 2535 C CA . GLU D 1 33 ? 25.307 20.504 8.906 1.00 54.97 33 GLU D CA 1
ATOM 2536 C C . GLU D 1 33 ? 24.632 21.853 9.086 1.00 57.12 33 GLU D C 1
ATOM 2537 O O . GLU D 1 33 ? 23.983 22.328 8.156 1.00 58.17 33 GLU D O 1
ATOM 2543 N N . SER D 1 34 ? 24.785 22.471 10.270 1.00 56.98 34 SER D N 1
ATOM 2544 C CA . SER D 1 34 ? 24.349 23.844 10.507 1.00 59.05 34 SER D CA 1
ATOM 2545 C C . SER D 1 34 ? 25.399 24.900 10.165 1.00 62.29 34 SER D C 1
ATOM 2546 O O . SER D 1 34 ? 26.541 24.764 10.513 1.00 63.13 34 SER D O 1
ATOM 2549 N N . LYS D 1 35 ? 24.948 25.970 9.497 1.00 65.66 35 LYS D N 1
ATOM 2550 C CA . LYS D 1 35 ? 25.753 27.124 9.146 1.00 71.01 35 LYS D CA 1
ATOM 2551 C C . LYS D 1 35 ? 25.981 28.118 10.290 1.00 72.06 35 LYS D C 1
ATOM 2552 O O . LYS D 1 35 ? 26.854 29.012 10.153 1.00 74.16 35 LYS D O 1
ATOM 2558 N N . ASN D 1 36 ? 25.176 28.032 11.360 1.00 69.20 36 ASN D N 1
ATOM 2559 C CA . ASN D 1 36 ? 25.354 28.910 12.515 1.00 71.04 36 ASN D CA 1
ATOM 2560 C C . ASN D 1 36 ? 25.241 28.204 13.831 1.00 68.54 36 ASN D C 1
ATOM 2561 O O . ASN D 1 36 ? 24.976 26.983 13.882 1.00 63.47 36 ASN D O 1
ATOM 2566 N N . ASN D 1 37 ? 25.475 28.964 14.908 1.00 69.69 37 ASN D N 1
ATOM 2567 C CA . ASN D 1 37 ? 25.332 28.454 16.256 1.00 69.83 37 ASN D CA 1
ATOM 2568 C C . ASN D 1 37 ? 23.925 28.537 16.853 1.00 71.65 37 ASN D C 1
ATOM 2569 O O . ASN D 1 37 ? 23.731 28.073 17.974 1.00 71.49 37 ASN D O 1
ATOM 2574 N N . VAL D 1 38 ? 22.942 29.052 16.102 1.00 76.57 38 VAL D N 1
ATOM 2575 C CA . VAL D 1 38 ? 21.553 28.770 16.418 1.00 79.18 38 VAL D CA 1
ATOM 2576 C C . VAL D 1 38 ? 21.312 27.301 16.111 1.00 82.86 38 VAL D C 1
ATOM 2577 O O . VAL D 1 38 ? 21.607 26.802 15.051 1.00 91.34 38 VAL D O 1
ATOM 2581 N N . THR D 1 39 ? 20.848 26.596 17.134 1.00 81.07 39 THR D N 1
ATOM 2582 C CA . THR D 1 39 ? 20.306 25.283 17.043 1.00 82.89 39 THR D CA 1
ATOM 2583 C C . THR D 1 39 ? 18.974 25.446 17.798 1.00 84.09 39 THR D C 1
ATOM 2584 O O . THR D 1 39 ? 18.942 25.816 18.993 1.00 78.63 39 THR D O 1
ATOM 2588 N N . GLU D 1 40 ? 17.864 25.321 17.063 1.00 80.43 40 GLU D N 1
ATOM 2589 C CA . GLU D 1 40 ? 16.552 25.116 17.671 1.00 77.39 40 GLU D CA 1
ATOM 2590 C C . GLU D 1 40 ? 16.286 23.635 17.460 1.00 69.29 40 GLU D C 1
ATOM 2591 O O . GLU D 1 40 ? 16.853 23.049 16.543 1.00 70.75 40 GLU D O 1
ATOM 2597 N N . PRO D 1 41 ? 15.452 22.956 18.281 1.00 66.73 41 PRO D N 1
ATOM 2598 C CA . PRO D 1 41 ? 15.074 21.562 17.971 1.00 59.24 41 PRO D CA 1
ATOM 2599 C C . PRO D 1 41 ? 14.227 21.565 16.692 1.00 51.78 41 PRO D C 1
ATOM 2600 O O . PRO D 1 41 ? 13.464 22.478 16.489 1.00 53.02 41 PRO D O 1
ATOM 2604 N N . ILE D 1 42 ? 14.404 20.561 15.853 1.00 46.77 42 ILE D N 1
ATOM 2605 C CA . ILE D 1 42 ? 13.798 20.485 14.541 1.00 44.38 42 ILE D CA 1
ATOM 2606 C C . ILE D 1 42 ? 12.837 19.326 14.520 1.00 42.43 42 ILE D C 1
ATOM 2607 O O . ILE D 1 42 ? 13.252 18.183 14.703 1.00 39.09 42 ILE D O 1
ATOM 2612 N N . GLN D 1 43 ? 11.552 19.626 14.300 1.00 42.59 43 GLN D N 1
ATOM 2613 C CA . GLN D 1 43 ? 10.512 18.600 14.248 1.00 40.78 43 GLN D CA 1
ATOM 2614 C C . GLN D 1 43 ? 10.384 18.089 12.819 1.00 39.74 43 GLN D C 1
ATOM 2615 O O . GLN D 1 43 ? 10.522 18.884 11.872 1.00 39.75 43 GLN D O 1
ATOM 2621 N N . LEU D 1 44 ? 10.205 16.766 12.688 1.00 38.09 44 LEU D N 1
ATOM 2622 C CA . LEU D 1 44 ? 10.060 16.073 11.430 1.00 37.94 44 LEU D CA 1
ATOM 2623 C C . LEU D 1 44 ? 8.648 15.516 11.356 1.00 38.27 44 LEU D C 1
ATOM 2624 O O . LEU D 1 44 ? 8.131 14.872 12.311 1.00 37.56 44 LEU D O 1
ATOM 2629 N N . TYR D 1 45 ? 8.033 15.679 10.183 1.00 38.09 45 TYR D N 1
ATOM 2630 C CA . TYR D 1 45 ? 6.628 15.256 9.969 1.00 37.43 45 TYR D CA 1
ATOM 2631 C C . TYR D 1 45 ? 6.495 14.424 8.706 1.00 37.31 45 TYR D C 1
ATOM 2632 O O . TYR D 1 45 ? 7.178 14.688 7.716 1.00 36.91 45 TYR D O 1
ATOM 2641 N N . VAL D 1 46 ? 5.600 13.441 8.763 1.00 37.90 46 VAL D N 1
ATOM 2642 C CA . VAL D 1 46 ? 5.149 12.726 7.581 1.00 38.87 46 VAL D CA 1
ATOM 2643 C C . VAL D 1 46 ? 3.661 12.981 7.559 1.00 39.89 46 VAL D C 1
ATOM 2644 O O . VAL D 1 46 ? 2.958 12.825 8.586 1.00 39.16 46 VAL D O 1
ATOM 2648 N N . THR D 1 47 ? 3.198 13.502 6.415 1.00 41.42 47 THR D N 1
ATOM 2649 C CA . THR D 1 47 ? 1.802 13.855 6.235 1.00 42.50 47 THR D CA 1
ATOM 2650 C C . THR D 1 47 ? 1.215 12.866 5.240 1.00 41.98 47 THR D C 1
ATOM 2651 O O . THR D 1 47 ? 1.742 12.684 4.130 1.00 41.70 47 THR D O 1
ATOM 2655 N N . VAL D 1 48 ? 0.193 12.136 5.693 1.00 41.83 48 VAL D N 1
ATOM 2656 C CA . VAL D 1 48 ? -0.500 11.130 4.874 1.00 43.20 48 VAL D CA 1
ATOM 2657 C C . VAL D 1 48 ? -1.982 11.387 4.952 1.00 45.36 48 VAL D C 1
ATOM 2658 O O . VAL D 1 48 ? -2.571 11.298 6.023 1.00 44.77 48 VAL D O 1
ATOM 2662 N N . GLY D 1 49 ? -2.567 11.790 3.813 1.00 48.70 49 GLY D N 1
ATOM 2663 C CA . GLY D 1 49 ? -3.960 12.214 3.762 1.00 51.29 49 GLY D CA 1
ATOM 2664 C C . GLY D 1 49 ? -4.168 13.376 4.730 1.00 52.17 49 GLY D C 1
ATOM 2665 O O . GLY D 1 49 ? -3.460 14.349 4.654 1.00 53.02 49 GLY D O 1
ATOM 2666 N N . SER D 1 50 ? -5.111 13.233 5.670 1.00 53.49 50 SER D N 1
ATOM 2667 C CA . SER D 1 50 ? -5.429 14.268 6.649 1.00 54.67 50 SER D CA 1
ATOM 2668 C C . SER D 1 50 ? -4.632 14.212 7.959 1.00 53.06 50 SER D C 1
ATOM 2669 O O . SER D 1 50 ? -4.912 14.954 8.894 1.00 54.05 50 SER D O 1
ATOM 2672 N N . ASP D 1 51 ? -3.641 13.313 8.034 1.00 50.66 51 ASP D N 1
ATOM 2673 C CA . ASP D 1 51 ? -2.880 13.108 9.247 1.00 48.51 51 ASP D CA 1
ATOM 2674 C C . ASP D 1 51 ? -1.445 13.591 9.068 1.00 45.69 51 ASP D C 1
ATOM 2675 O O . ASP D 1 51 ? -0.727 13.119 8.211 1.00 44.58 51 ASP D O 1
ATOM 2680 N N . LYS D 1 52 ? -1.053 14.549 9.909 1.00 45.40 52 LYS D N 1
ATOM 2681 C CA . LYS D 1 52 ? 0.303 15.038 10.022 1.00 44.34 52 LYS D CA 1
ATOM 2682 C C . LYS D 1 52 ? 0.880 14.414 11.284 1.00 42.00 52 LYS D C 1
ATOM 2683 O O . LYS D 1 52 ? 0.432 14.717 12.384 1.00 42.56 52 LYS D O 1
ATOM 2689 N N . LEU D 1 53 ? 1.815 13.464 11.115 1.00 39.21 53 LEU D N 1
ATOM 2690 C CA . LEU D 1 53 ? 2.383 12.748 12.236 1.00 37.21 53 LEU D CA 1
ATOM 2691 C C . LEU D 1 53 ? 3.821 13.232 12.497 1.00 35.33 53 LEU D C 1
ATOM 2692 O O . LEU D 1 53 ? 4.660 13.233 11.597 1.00 34.07 53 LEU D O 1
ATOM 2697 N N . LEU D 1 54 ? 4.073 13.639 13.746 1.00 34.52 54 LEU D N 1
ATOM 2698 C CA . LEU D 1 54 ? 5.422 13.872 14.229 1.00 33.49 54 LEU D CA 1
ATOM 2699 C C . LEU D 1 54 ? 6.130 12.522 14.319 1.00 31.93 54 LEU D C 1
ATOM 2700 O O . LEU D 1 54 ? 5.619 11.616 14.958 1.00 30.27 54 LEU D O 1
ATOM 2705 N N . ILE D 1 55 ? 7.302 12.425 13.682 1.00 31.85 55 ILE D N 1
ATOM 2706 C CA . ILE D 1 55 ? 8.149 11.259 13.827 1.00 32.21 55 ILE D CA 1
ATOM 2707 C C . ILE D 1 55 ? 9.357 11.444 14.740 1.00 30.46 55 ILE D C 1
ATOM 2708 O O . ILE D 1 55 ? 9.908 10.502 15.235 1.00 29.58 55 ILE D O 1
ATOM 2713 N N . GLY D 1 56 ? 9.740 12.690 15.000 1.00 30.45 56 GLY D N 1
ATOM 2714 C CA . GLY D 1 56 ? 10.807 12.967 15.910 1.00 29.88 56 GLY D CA 1
ATOM 2715 C C . GLY D 1 56 ? 11.273 14.383 15.865 1.00 30.99 56 GLY D C 1
ATOM 2716 O O . GLY D 1 56 ? 10.825 15.172 15.019 1.00 31.36 56 GLY D O 1
ATOM 2717 N N . THR D 1 57 ? 12.161 14.684 16.812 1.00 31.03 57 THR D N 1
ATOM 2718 C CA . THR D 1 57 ? 12.743 15.960 16.996 1.00 32.25 57 THR D CA 1
ATOM 2719 C C . THR D 1 57 ? 14.243 15.829 17.064 1.00 32.51 57 THR D C 1
ATOM 2720 O O . THR D 1 57 ? 14.764 15.256 17.997 1.00 32.16 57 THR D O 1
ATOM 2724 N N . LEU D 1 58 ? 14.941 16.431 16.093 1.00 34.18 58 LEU D N 1
ATOM 2725 C CA . LEU D 1 58 ? 16.383 16.316 15.934 1.00 34.68 58 LEU D CA 1
ATOM 2726 C C . LEU D 1 58 ? 17.100 17.495 16.481 1.00 36.20 58 LEU D C 1
ATOM 2727 O O . LEU D 1 58 ? 16.524 18.597 16.562 1.00 38.09 58 LEU D O 1
ATOM 2732 N N . SER D 1 59 ? 18.361 17.294 16.871 1.00 36.53 59 SER D N 1
ATOM 2733 C CA . SER D 1 59 ? 19.299 18.416 17.135 1.00 37.89 59 SER D CA 1
ATOM 2734 C C . SER D 1 59 ? 20.722 17.947 16.836 1.00 38.51 59 SER D C 1
ATOM 2735 O O . SER D 1 59 ? 21.028 16.761 16.876 1.00 37.22 59 SER D O 1
ATOM 2738 N N . HIS D 1 60 ? 21.605 18.880 16.505 1.00 41.28 60 HIS D N 1
ATOM 2739 C CA . HIS D 1 60 ? 23.013 18.602 16.255 1.00 42.23 60 HIS D CA 1
ATOM 2740 C C . HIS D 1 60 ? 23.695 18.146 17.544 1.00 41.79 60 HIS D C 1
ATOM 2741 O O . HIS D 1 60 ? 24.583 17.346 17.525 1.00 41.16 60 HIS D O 1
ATOM 2748 N N . GLU D 1 61 ? 23.266 18.672 18.683 1.00 42.76 61 GLU D N 1
ATOM 2749 C CA . GLU D 1 61 ? 23.877 18.357 19.949 1.00 44.06 61 GLU D CA 1
ATOM 2750 C C . GLU D 1 61 ? 23.589 16.932 20.438 1.00 42.55 61 GLU D C 1
ATOM 2751 O O . GLU D 1 61 ? 24.437 16.295 21.002 1.00 41.75 61 GLU D O 1
ATOM 2757 N N . LYS D 1 62 ? 22.341 16.500 20.303 1.00 40.14 62 LYS D N 1
ATOM 2758 C CA . LYS D 1 62 ? 21.872 15.330 21.014 1.00 41.39 62 LYS D CA 1
ATOM 2759 C C . LYS D 1 62 ? 21.234 14.309 20.119 1.00 37.32 62 LYS D C 1
ATOM 2760 O O . LYS D 1 62 ? 21.339 13.159 20.400 1.00 37.67 62 LYS D O 1
ATOM 2766 N N . PHE D 1 63 ? 20.522 14.740 19.078 1.00 35.40 63 PHE D N 1
ATOM 2767 C CA . PHE D 1 63 ? 19.768 13.816 18.247 1.00 33.20 63 PHE D CA 1
ATOM 2768 C C . PHE D 1 63 ? 19.986 14.043 16.754 1.00 31.82 63 PHE D C 1
ATOM 2769 O O . PHE D 1 63 ? 19.096 14.471 16.063 1.00 31.85 63 PHE D O 1
ATOM 2777 N N . PRO D 1 64 ? 21.188 13.847 16.201 1.00 31.51 64 PRO D N 1
ATOM 2778 C CA . PRO D 1 64 ? 21.447 14.191 14.806 1.00 31.73 64 PRO D CA 1
ATOM 2779 C C . PRO D 1 64 ? 20.990 13.178 13.750 1.00 30.65 64 PRO D C 1
ATOM 2780 O O . PRO D 1 64 ? 21.125 13.471 12.552 1.00 30.72 64 PRO D O 1
ATOM 2784 N N . GLN D 1 65 ? 20.446 12.029 14.177 1.00 29.08 65 GLN D N 1
ATOM 2785 C CA . GLN D 1 65 ? 19.968 11.061 13.239 1.00 28.60 65 GLN D CA 1
ATOM 2786 C C . GLN D 1 65 ? 19.041 10.102 13.927 1.00 27.42 65 GLN D C 1
ATOM 2787 O O . GLN D 1 65 ? 19.073 9.959 15.142 1.00 27.60 65 GLN D O 1
ATOM 2793 N N . LEU D 1 66 ? 18.243 9.383 13.140 1.00 27.09 66 LEU D N 1
ATOM 2794 C CA . LEU D 1 66 ? 17.339 8.352 13.669 1.00 26.18 66 LEU D CA 1
ATOM 2795 C C . LEU D 1 66 ? 17.415 7.159 12.754 1.00 25.68 66 LEU D C 1
ATOM 2796 O O . LEU D 1 66 ? 17.584 7.302 11.542 1.00 26.40 66 LEU D O 1
ATOM 2801 N N . SER D 1 67 ? 17.231 5.990 13.347 1.00 25.23 67 SER D N 1
ATOM 2802 C CA . SER D 1 67 ? 17.051 4.736 12.627 1.00 24.95 67 SER D CA 1
ATOM 2803 C C . SER D 1 67 ? 15.585 4.419 12.835 1.00 25.09 67 SER D C 1
ATOM 2804 O O . SER D 1 67 ? 15.092 4.357 13.983 1.00 26.00 67 SER D O 1
ATOM 2807 N N . THR D 1 68 ? 14.872 4.256 11.716 1.00 25.52 68 THR D N 1
ATOM 2808 C CA . THR D 1 68 ? 13.440 4.199 11.685 1.00 25.27 68 THR D CA 1
ATOM 2809 C C . THR D 1 68 ? 12.928 2.993 10.909 1.00 25.52 68 THR D C 1
ATOM 2810 O O . THR D 1 68 ? 13.692 2.299 10.228 1.00 25.80 68 THR D O 1
ATOM 2814 N N . GLU D 1 69 ? 11.611 2.796 10.957 1.00 25.69 69 GLU D N 1
ATOM 2815 C CA . GLU D 1 69 ? 10.915 1.836 10.098 1.00 26.68 69 GLU D CA 1
ATOM 2816 C C . GLU D 1 69 ? 9.546 2.411 9.756 1.00 26.75 69 GLU D C 1
ATOM 2817 O O . GLU D 1 69 ? 8.540 2.119 10.403 1.00 26.60 69 GLU D O 1
ATOM 2823 N N . ILE D 1 70 ? 9.539 3.307 8.763 1.00 27.42 70 ILE D N 1
ATOM 2824 C CA . ILE D 1 70 ? 8.352 4.039 8.363 1.00 28.29 70 ILE D CA 1
ATOM 2825 C C . ILE D 1 70 ? 7.928 3.519 7.009 1.00 29.19 70 ILE D C 1
ATOM 2826 O O . ILE D 1 70 ? 8.747 3.459 6.099 1.00 29.31 70 ILE D O 1
ATOM 2831 N N . VAL D 1 71 ? 6.659 3.101 6.903 1.00 29.96 71 VAL D N 1
ATOM 2832 C CA . VAL D 1 71 ? 6.164 2.353 5.747 1.00 31.07 71 VAL D CA 1
ATOM 2833 C C . VAL D 1 71 ? 4.987 3.100 5.120 1.00 31.83 71 VAL D C 1
ATOM 2834 O O . VAL D 1 71 ? 3.967 3.319 5.756 1.00 31.74 71 VAL D O 1
ATOM 2838 N N . LEU D 1 72 ? 5.150 3.477 3.848 1.00 32.88 72 LEU D N 1
ATOM 2839 C CA . LEU D 1 72 ? 4.212 4.327 3.133 1.00 34.22 72 LEU D CA 1
ATOM 2840 C C . LEU D 1 72 ? 3.793 3.679 1.807 1.00 35.58 72 LEU D C 1
ATOM 2841 O O . LEU D 1 72 ? 4.619 3.429 0.915 1.00 35.70 72 LEU D O 1
ATOM 2846 N N . GLU D 1 73 ? 2.498 3.387 1.694 1.00 36.43 73 GLU D N 1
ATOM 2847 C CA . GLU D 1 73 ? 1.949 2.690 0.540 1.00 38.17 73 GLU D CA 1
ATOM 2848 C C . GLU D 1 73 ? 1.242 3.664 -0.390 1.00 40.84 73 GLU D C 1
ATOM 2849 O O . GLU D 1 73 ? 0.808 3.289 -1.449 1.00 42.00 73 GLU D O 1
ATOM 2855 N N . ARG D 1 74 ? 1.079 4.908 0.049 1.00 42.59 74 ARG D N 1
ATOM 2856 C CA . ARG D 1 74 ? 0.300 5.918 -0.715 1.00 46.54 74 ARG D CA 1
ATOM 2857 C C . ARG D 1 74 ? 1.050 7.251 -0.706 1.00 45.49 74 ARG D C 1
ATOM 2858 O O . ARG D 1 74 ? 2.090 7.362 -0.017 1.00 43.14 74 ARG D O 1
ATOM 2866 N N . ASN D 1 75 ? 0.531 8.227 -1.444 1.00 46.37 75 ASN D N 1
ATOM 2867 C CA . ASN D 1 75 ? 1.123 9.543 -1.509 1.00 46.78 75 ASN D CA 1
ATOM 2868 C C . ASN D 1 75 ? 1.327 10.095 -0.119 1.00 43.77 75 ASN D C 1
ATOM 2869 O O . ASN D 1 75 ? 0.496 9.887 0.755 1.00 42.73 75 ASN D O 1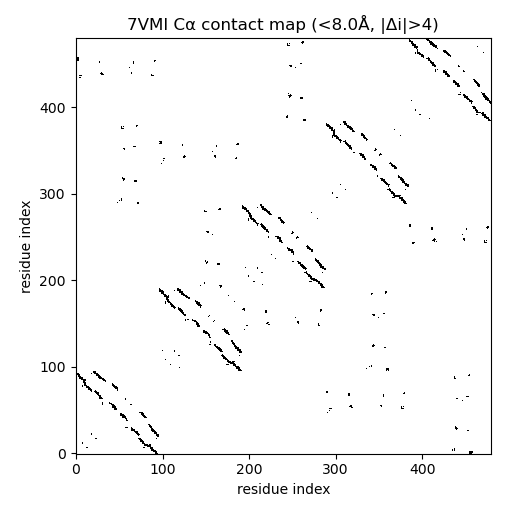
ATOM 2874 N N . PHE D 1 76 ? 2.468 10.769 0.084 1.00 42.01 76 PHE D N 1
ATOM 2875 C CA . PHE D 1 76 ? 2.774 11.408 1.347 1.00 40.10 76 PHE D CA 1
ATOM 2876 C C . PHE D 1 76 ? 3.680 12.613 1.141 1.00 40.56 76 PHE D C 1
ATOM 2877 O O . PHE D 1 76 ? 4.227 12.818 0.048 1.00 41.59 76 PHE D O 1
ATOM 2885 N N . ALA D 1 77 ? 3.867 13.373 2.223 1.00 39.65 77 ALA D N 1
ATOM 2886 C CA . ALA D 1 77 ? 4.814 14.452 2.241 1.00 40.19 77 ALA D CA 1
ATOM 2887 C C . ALA D 1 77 ? 5.724 14.359 3.450 1.00 37.99 77 ALA D C 1
ATOM 2888 O O . ALA D 1 77 ? 5.282 14.014 4.543 1.00 36.58 77 ALA D O 1
ATOM 2890 N N . LEU D 1 78 ?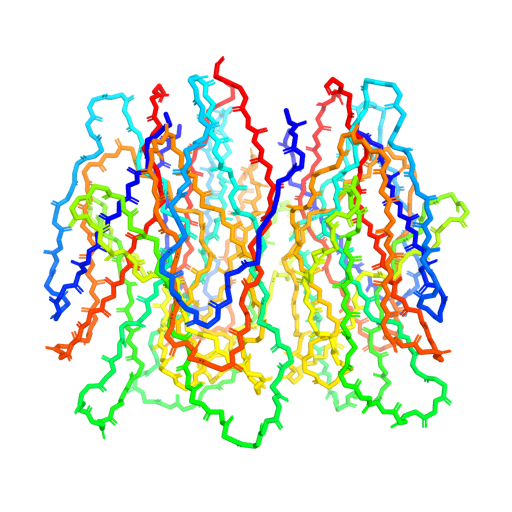 7.003 14.682 3.226 1.00 37.89 78 LEU D N 1
ATOM 2891 C CA . LEU D 1 78 ? 7.969 14.867 4.290 1.00 36.56 78 LEU D CA 1
ATOM 2892 C C . LEU D 1 78 ? 8.225 16.352 4.460 1.00 37.97 78 LEU D C 1
ATOM 2893 O O . LEU D 1 78 ? 8.352 17.109 3.483 1.00 40.01 78 LEU D O 1
ATOM 2898 N N . SER D 1 79 ? 8.335 16.769 5.716 1.00 37.22 79 SER D N 1
ATOM 2899 C CA . SER D 1 79 ? 8.598 18.165 6.022 1.00 38.83 79 SER D CA 1
ATOM 2900 C C . SER D 1 79 ? 9.281 18.249 7.383 1.00 37.68 79 SER D C 1
ATOM 2901 O O . SER D 1 79 ? 9.299 17.300 8.151 1.00 35.50 79 SER D O 1
ATOM 2904 N N . HIS D 1 80 ? 9.886 19.409 7.664 1.00 39.14 80 HIS D N 1
ATOM 2905 C CA . HIS D 1 80 ? 10.497 19.655 8.948 1.00 38.70 80 HIS D CA 1
ATOM 2906 C C . HIS D 1 80 ? 10.556 21.151 9.192 1.00 41.36 80 HIS D C 1
ATOM 2907 O O . HIS D 1 80 ? 10.229 21.922 8.304 1.00 43.36 80 HIS D O 1
ATOM 2914 N N . THR D 1 81 ? 10.916 21.548 10.415 1.00 41.57 81 THR D N 1
ATOM 2915 C CA . THR D 1 81 ? 10.804 22.925 10.854 1.00 43.98 81 THR D CA 1
ATOM 2916 C C . THR D 1 81 ? 12.116 23.703 10.786 1.00 46.01 81 THR D C 1
ATOM 2917 O O . THR D 1 81 ? 12.164 24.813 11.244 1.00 48.07 81 THR D O 1
ATOM 2921 N N . TRP D 1 82 ? 13.164 23.132 10.200 1.00 45.82 82 TRP D N 1
ATOM 2922 C CA . TRP D 1 82 ? 14.424 23.860 10.039 1.00 48.18 82 TRP D CA 1
ATOM 2923 C C . TRP D 1 82 ? 14.411 24.677 8.740 1.00 52.33 82 TRP D C 1
ATOM 2924 O O . TRP D 1 82 ? 14.519 24.123 7.650 1.00 53.02 82 TRP D O 1
ATOM 2935 N N . LYS D 1 83 ? 14.303 25.999 8.875 1.00 56.37 83 LYS D N 1
ATOM 2936 C CA . LYS D 1 83 ? 14.177 26.880 7.710 1.00 61.10 83 LYS D CA 1
ATOM 2937 C C . LYS D 1 83 ? 15.534 27.123 7.007 1.00 64.08 83 LYS D C 1
ATOM 2938 O O . LYS D 1 83 ? 15.535 27.678 5.927 1.00 69.32 83 LYS D O 1
ATOM 2940 N N . ASN D 1 84 ? 16.649 26.686 7.618 1.00 63.76 84 ASN D N 1
ATOM 2941 C CA . ASN D 1 84 ? 17.992 26.963 7.149 1.00 65.16 84 ASN D CA 1
ATOM 2942 C C . ASN D 1 84 ? 18.930 25.768 7.004 1.00 61.07 84 ASN D C 1
ATOM 2943 O O . ASN D 1 84 ? 20.141 25.908 7.163 1.00 60.38 84 ASN D O 1
ATOM 2948 N N . GLY D 1 85 ? 18.372 24.597 6.692 1.00 57.45 85 GLY D N 1
ATOM 2949 C CA . GLY D 1 85 ? 19.184 23.407 6.485 1.00 55.07 85 GLY D CA 1
ATOM 2950 C C . GLY D 1 85 ? 18.360 22.219 6.039 1.00 52.51 85 GLY D C 1
ATOM 2951 O O . GLY D 1 85 ? 17.145 22.329 5.838 1.00 50.91 85 GLY D O 1
ATOM 2952 N N . SER D 1 86 ? 19.040 21.081 5.884 1.00 51.19 86 SER D N 1
ATOM 2953 C CA . SER D 1 86 ? 18.453 19.900 5.291 1.00 49.42 86 SER D CA 1
ATOM 2954 C C . SER D 1 86 ? 18.294 18.775 6.270 1.00 47.34 86 SER D C 1
ATOM 2955 O O . SER D 1 86 ? 19.061 18.666 7.227 1.00 46.92 86 SER D O 1
ATOM 2958 N N . VAL D 1 87 ? 17.283 17.945 6.025 1.00 44.17 87 VAL D N 1
ATOM 2959 C CA . VAL D 1 87 ? 17.189 16.621 6.641 1.00 42.48 87 VAL D CA 1
ATOM 2960 C C . VAL D 1 87 ? 17.125 15.595 5.509 1.00 40.96 87 VAL D C 1
ATOM 2961 O O . VAL D 1 87 ? 16.375 15.780 4.526 1.00 43.49 87 VAL D O 1
ATOM 2965 N N . PHE D 1 88 ? 17.939 14.553 5.619 1.00 39.82 88 PHE D N 1
ATOM 2966 C CA . PHE D 1 88 ? 18.065 13.498 4.628 1.00 39.71 88 PHE D CA 1
ATOM 2967 C C . PHE D 1 88 ? 17.259 12.278 5.101 1.00 37.56 88 PHE D C 1
ATOM 2968 O O . PHE D 1 88 ? 17.363 11.858 6.237 1.00 37.87 88 PHE D O 1
ATOM 2976 N N . PHE D 1 89 ? 16.427 11.737 4.210 1.00 36.80 89 PHE D N 1
ATOM 2977 C CA . PHE D 1 89 ? 15.652 10.547 4.487 1.00 34.98 89 PHE D CA 1
ATOM 2978 C C . PHE D 1 89 ? 16.046 9.501 3.478 1.00 35.05 89 PHE D C 1
ATOM 2979 O O . PHE D 1 89 ? 16.084 9.777 2.281 1.00 37.24 89 PHE D O 1
ATOM 2987 N N . SER D 1 90 ? 16.330 8.288 3.949 1.00 33.67 90 SER D N 1
ATOM 2988 C CA . SER D 1 90 ? 16.688 7.196 3.060 1.00 33.52 90 SER D CA 1
ATOM 2989 C C . SER D 1 90 ? 16.105 5.860 3.481 1.00 32.03 90 SER D C 1
ATOM 2990 O O . SER D 1 90 ? 15.674 5.667 4.601 1.00 30.69 90 SER D O 1
ATOM 2993 N N . GLY D 1 91 ? 16.113 4.926 2.540 1.00 32.81 91 GLY D N 1
ATOM 2994 C CA . GLY D 1 91 ? 15.565 3.620 2.743 1.00 32.25 91 GLY D CA 1
ATOM 2995 C C . GLY D 1 91 ? 15.479 2.921 1.414 1.00 34.17 91 GLY D C 1
ATOM 2996 O O . GLY D 1 91 ? 16.434 2.870 0.640 1.00 34.58 91 GLY D O 1
ATOM 2997 N N . TYR D 1 92 ? 14.321 2.326 1.143 1.00 35.27 92 TYR D N 1
ATOM 2998 C CA . TYR D 1 92 ? 14.126 1.509 -0.070 1.00 37.32 92 TYR D CA 1
ATOM 2999 C C . TYR D 1 92 ? 12.648 1.396 -0.442 1.00 38.45 92 TYR D C 1
ATOM 3000 O O . TYR D 1 92 ? 11.775 1.520 0.425 1.00 38.06 92 TYR D O 1
ATOM 3009 N N . LYS D 1 93 ? 12.405 1.127 -1.725 1.00 40.79 93 LYS D N 1
ATOM 3010 C CA . LYS D 1 93 ? 11.105 0.815 -2.259 1.00 42.09 93 LYS D CA 1
ATOM 3011 C C . LYS D 1 93 ? 10.963 -0.682 -2.413 1.00 43.22 93 LYS D C 1
ATOM 3012 O O . LYS D 1 93 ? 11.921 -1.381 -2.764 1.00 42.98 93 LYS D O 1
ATOM 3018 N N . VAL D 1 94 ? 9.740 -1.158 -2.167 1.00 44.64 94 VAL D N 1
ATOM 3019 C CA . VAL D 1 94 ? 9.361 -2.563 -2.174 1.00 46.62 94 VAL D CA 1
ATOM 3020 C C . VAL D 1 94 ? 8.185 -2.722 -3.112 1.00 49.17 94 VAL D C 1
ATOM 3021 O O . VAL D 1 94 ? 7.304 -1.882 -3.148 1.00 47.98 94 VAL D O 1
ATOM 3025 N N . ASP D 1 95 ? 8.157 -3.820 -3.865 1.00 54.84 95 ASP D N 1
ATOM 3026 C CA . ASP D 1 95 ? 7.013 -4.176 -4.707 1.00 59.76 95 ASP D CA 1
ATOM 3027 C C . ASP D 1 95 ? 6.048 -5.046 -3.950 1.00 59.73 95 ASP D C 1
ATOM 3028 O O . ASP D 1 95 ? 6.493 -5.904 -3.213 1.00 61.02 95 ASP D O 1
ATOM 3033 N N . LEU D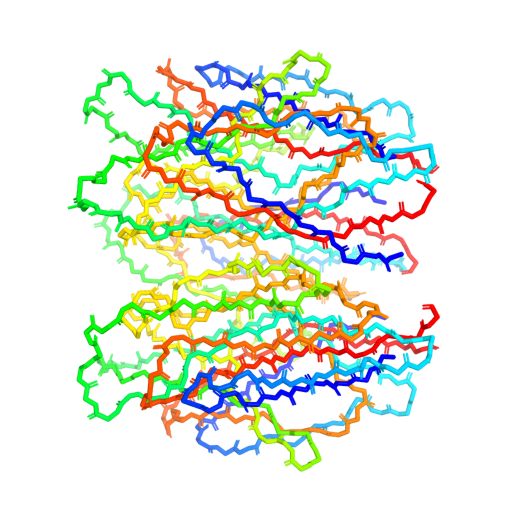 1 96 ? 4.744 -4.855 -4.177 1.00 61.93 96 LEU D N 1
ATOM 3034 C CA . LEU D 1 96 ? 3.700 -5.634 -3.474 1.00 63.38 96 LEU D CA 1
ATOM 3035 C C . LEU D 1 96 ? 3.295 -6.931 -4.178 1.00 63.90 96 LEU D C 1
ATOM 3036 O O . LEU D 1 96 ? 3.671 -7.195 -5.326 1.00 67.17 96 LEU D O 1
ATOM 3041 N N . MET E 1 1 ? 14.914 -21.404 14.683 1.00 48.93 1 MET E N 1
ATOM 3042 C CA . MET E 1 1 ? 14.930 -20.301 15.612 1.00 44.38 1 MET E CA 1
ATOM 3043 C C . MET E 1 1 ? 15.200 -20.764 17.020 1.00 42.11 1 MET E C 1
ATOM 3044 O O . MET E 1 1 ? 14.331 -21.275 17.681 1.00 40.95 1 MET E O 1
ATOM 3049 N N . GLU E 1 2 ? 16.439 -20.561 17.477 1.00 40.33 2 GLU E N 1
ATOM 3050 C CA . GLU E 1 2 ? 16.910 -21.104 18.727 1.00 40.59 2 GLU E CA 1
ATOM 3051 C C . GLU E 1 2 ? 17.688 -20.016 19.424 1.00 36.53 2 GLU E C 1
ATOM 3052 O O . GLU E 1 2 ? 18.628 -19.489 18.862 1.00 35.50 2 GLU E O 1
ATOM 3058 N N . PHE E 1 3 ? 17.321 -19.679 20.657 1.00 33.75 3 PHE E N 1
ATOM 3059 C CA . PHE E 1 3 ? 18.075 -18.673 21.404 1.00 31.26 3 PHE E CA 1
ATOM 3060 C C . PHE E 1 3 ? 19.558 -19.056 21.490 1.00 31.53 3 PHE E C 1
ATOM 3061 O O . PHE E 1 3 ? 19.897 -20.237 21.646 1.00 32.46 3 PHE E O 1
ATOM 3069 N N . TRP E 1 4 ? 20.427 -18.062 21.397 1.00 29.75 4 TRP E N 1
ATOM 3070 C CA . TRP E 1 4 ? 21.850 -18.235 21.389 1.00 30.33 4 TRP E CA 1
ATOM 3071 C C . TRP E 1 4 ? 22.455 -17.096 22.186 1.00 28.83 4 TRP E C 1
ATOM 3072 O O . TRP E 1 4 ? 21.993 -15.899 22.071 1.00 27.03 4 TRP E O 1
ATOM 3083 N N . GLY E 1 5 ? 23.499 -17.382 22.964 1.00 29.25 5 GLY E N 1
ATOM 3084 C CA . GLY E 1 5 ? 24.284 -16.309 23.550 1.00 28.81 5 GLY E CA 1
ATOM 3085 C C . GLY E 1 5 ? 25.563 -16.736 24.212 1.00 30.32 5 GLY E C 1
ATOM 3086 O O . GLY E 1 5 ? 25.680 -17.844 24.615 1.00 31.78 5 GLY E O 1
ATOM 3087 N N . VAL E 1 6 ? 26.510 -15.793 24.337 1.00 30.14 6 VAL E N 1
ATOM 3088 C CA . VAL E 1 6 ? 27.807 -16.049 24.911 1.00 31.47 6 VAL E CA 1
ATOM 3089 C C . VAL E 1 6 ? 28.359 -14.872 25.688 1.00 31.20 6 VAL E C 1
ATOM 3090 O O . VAL E 1 6 ? 27.991 -13.718 25.446 1.00 28.71 6 VAL E O 1
ATOM 3094 N N . GLU E 1 7 ? 29.257 -15.181 26.623 1.00 33.37 7 GLU E N 1
ATOM 3095 C CA . GLU E 1 7 ? 29.997 -14.217 27.401 1.00 35.07 7 GLU E CA 1
ATOM 3096 C C . GLU E 1 7 ? 31.446 -14.269 26.965 1.00 35.28 7 GLU E C 1
ATOM 3097 O O . GLU E 1 7 ? 32.104 -15.324 27.060 1.00 36.56 7 GLU E O 1
ATOM 3103 N N . VAL E 1 8 ? 31.953 -13.152 26.466 1.00 34.00 8 VAL E N 1
ATOM 3104 C CA . VAL E 1 8 ? 33.334 -13.057 26.051 1.00 35.20 8 VAL E CA 1
ATOM 3105 C C . VAL E 1 8 ? 34.092 -12.336 27.169 1.00 36.39 8 VAL E C 1
ATOM 3106 O O . VAL E 1 8 ? 33.899 -11.128 27.400 1.00 34.07 8 VAL E O 1
ATOM 3110 N N . LYS E 1 9 ? 34.956 -13.077 27.850 1.00 38.65 9 LYS E N 1
ATOM 3111 C CA . LYS E 1 9 ? 35.631 -12.657 29.063 1.00 42.65 9 LYS E CA 1
ATOM 3112 C C . LYS E 1 9 ? 36.991 -12.062 28.770 1.00 45.04 9 LYS E C 1
ATOM 3113 O O . LYS E 1 9 ? 37.754 -12.657 28.089 1.00 47.60 9 LYS E O 1
ATOM 3119 N N . ASN E 1 10 ? 37.265 -10.868 29.284 1.00 47.04 10 ASN E N 1
ATOM 3120 C CA . ASN E 1 10 ? 38.582 -10.232 29.197 1.00 50.53 10 ASN E CA 1
ATOM 3121 C C . ASN E 1 10 ? 39.119 -10.089 27.784 1.00 54.14 10 ASN E C 1
ATOM 3122 O O . ASN E 1 10 ? 40.312 -10.016 27.565 1.00 58.42 10 ASN E O 1
ATOM 3127 N N . GLY E 1 11 ? 38.201 -10.076 26.824 1.00 57.54 11 GLY E N 1
ATOM 3128 C CA . GLY E 1 11 ? 38.499 -9.764 25.459 1.00 59.89 11 GLY E CA 1
ATOM 3129 C C . GLY E 1 11 ? 38.997 -10.891 24.570 1.00 61.60 11 GLY E C 1
ATOM 3130 O O . GLY E 1 11 ? 38.916 -10.751 23.364 1.00 57.59 11 GLY E O 1
ATOM 3131 N N . LYS E 1 12 ? 39.547 -11.965 25.151 1.00 66.33 12 LYS E N 1
ATOM 3132 C CA . LYS E 1 12 ? 40.150 -13.040 24.370 1.00 63.32 12 LYS E CA 1
ATOM 3133 C C . LYS E 1 12 ? 39.209 -13.606 23.306 1.00 57.92 12 LYS E C 1
ATOM 3134 O O . LYS E 1 12 ? 38.057 -13.931 23.588 1.00 52.97 12 LYS E O 1
ATOM 3140 N N . PRO E 1 13 ? 39.650 -13.676 22.028 1.00 54.57 13 PRO E N 1
ATOM 3141 C CA . PRO E 1 13 ? 38.753 -14.048 20.937 1.00 50.81 13 PRO E CA 1
ATOM 3142 C C . PRO E 1 13 ? 38.037 -15.373 21.230 1.00 48.57 13 PRO E C 1
ATOM 3143 O O . PRO E 1 13 ? 38.683 -16.301 21.622 1.00 48.73 13 PRO E O 1
ATOM 3147 N N . LEU E 1 14 ? 36.721 -15.397 21.039 1.00 44.48 14 LEU E N 1
ATOM 3148 C CA . LEU E 1 14 ? 35.948 -16.608 21.151 1.00 44.32 14 LEU E CA 1
ATOM 3149 C C . LEU E 1 14 ? 35.581 -17.047 19.744 1.00 44.06 14 LEU E C 1
ATOM 3150 O O . LEU E 1 14 ? 34.900 -16.336 19.014 1.00 41.73 14 LEU E O 1
ATOM 3155 N N . HIS E 1 15 ? 36.071 -18.226 19.350 1.00 45.50 15 HIS E N 1
ATOM 3156 C CA . HIS E 1 15 ? 35.875 -18.762 18.009 1.00 46.59 15 HIS E CA 1
ATOM 3157 C C . HIS E 1 15 ? 34.636 -19.629 17.960 1.00 47.02 15 HIS E C 1
ATOM 3158 O O . HIS E 1 15 ? 34.525 -20.551 18.712 1.00 49.01 15 HIS E O 1
ATOM 3165 N N . LEU E 1 16 ? 33.717 -19.318 17.042 1.00 45.94 16 LEU E N 1
ATOM 3166 C CA . LEU E 1 16 ? 32.401 -19.930 16.977 1.00 46.16 16 LEU E CA 1
ATOM 3167 C C . LEU E 1 16 ? 32.042 -20.312 15.548 1.00 46.91 16 LEU E C 1
ATOM 3168 O O . LEU E 1 16 ? 32.567 -19.790 14.596 1.00 45.13 16 LEU E O 1
ATOM 3173 N N . ASP E 1 17 ? 31.130 -21.279 15.418 1.00 47.69 17 ASP E N 1
ATOM 3174 C CA . ASP E 1 17 ? 30.716 -21.865 14.181 1.00 49.58 17 ASP E CA 1
ATOM 3175 C C . ASP E 1 17 ? 29.199 -21.986 14.267 1.00 49.62 17 ASP E C 1
ATOM 3176 O O . ASP E 1 17 ? 28.677 -22.595 15.189 1.00 52.92 17 ASP E O 1
ATOM 3181 N N . PRO E 1 18 ? 28.425 -21.412 13.329 1.00 50.84 18 PRO E N 1
ATOM 3182 C CA . PRO E 1 18 ? 26.965 -21.509 13.391 1.00 51.28 18 PRO E CA 1
ATOM 3183 C C . PRO E 1 18 ? 26.457 -22.945 13.245 1.00 56.76 18 PRO E C 1
ATOM 3184 O O . PRO E 1 18 ? 25.415 -23.250 13.810 1.00 58.46 18 PRO E O 1
ATOM 3188 N N . GLY E 1 19 ? 27.208 -23.769 12.501 1.00 57.10 19 GLY E N 1
ATOM 3189 C CA . GLY E 1 19 ? 26.832 -25.141 12.189 1.00 59.91 19 GLY E CA 1
ATOM 3190 C C . GLY E 1 19 ? 26.308 -25.205 10.774 1.00 62.25 19 GLY E C 1
ATOM 3191 O O . GLY E 1 19 ? 26.023 -24.183 10.136 1.00 63.63 19 GLY E O 1
ATOM 3192 N N . LEU E 1 20 ? 26.182 -26.426 10.267 1.00 67.82 20 LEU E N 1
ATOM 3193 C CA . LEU E 1 20 ? 25.847 -26.634 8.872 1.00 70.32 20 LEU E CA 1
ATOM 3194 C C . LEU E 1 20 ? 24.399 -26.186 8.664 1.00 66.89 20 LEU E C 1
ATOM 3195 O O . LEU E 1 20 ? 23.507 -26.488 9.447 1.00 61.61 20 LEU E O 1
ATOM 3200 N N . ASP E 1 21 ? 24.221 -25.379 7.617 1.00 66.97 21 ASP E N 1
ATOM 3201 C CA . ASP E 1 21 ? 22.948 -24.811 7.223 1.00 65.84 21 ASP E CA 1
ATOM 3202 C C . ASP E 1 21 ? 22.315 -23.980 8.309 1.00 61.62 21 ASP E C 1
ATOM 3203 O O . ASP E 1 21 ? 21.111 -23.959 8.420 1.00 59.43 21 ASP E O 1
ATOM 3208 N N . ARG E 1 22 ? 23.133 -23.294 9.099 1.00 56.22 22 ARG E N 1
ATOM 3209 C CA . ARG E 1 22 ? 22.638 -22.395 10.177 1.00 52.37 22 ARG E CA 1
ATOM 3210 C C . ARG E 1 22 ? 23.328 -21.032 10.087 1.00 48.47 22 ARG E C 1
ATOM 3211 O O . ARG E 1 22 ? 24.439 -20.923 9.526 1.00 48.17 22 ARG E O 1
ATOM 3219 N N . LEU E 1 23 ? 22.657 -20.030 10.643 1.00 44.87 23 LEU E N 1
ATOM 3220 C CA . LEU E 1 23 ? 23.195 -18.690 10.784 1.00 42.21 23 LEU E CA 1
ATOM 3221 C C . LEU E 1 23 ? 23.131 -18.372 12.254 1.00 38.86 23 LEU E C 1
ATOM 3222 O O . LEU E 1 23 ? 22.196 -18.787 12.922 1.00 37.57 23 LEU E O 1
ATOM 3227 N N . VAL E 1 24 ? 24.107 -17.613 12.751 1.00 37.00 24 VAL E N 1
ATOM 3228 C CA . VAL E 1 24 ? 23.970 -16.924 14.019 1.00 34.34 24 VAL E CA 1
ATOM 3229 C C . VAL E 1 24 ? 23.575 -15.466 13.723 1.00 32.16 24 VAL E C 1
ATOM 3230 O O . VAL E 1 24 ? 24.214 -14.800 12.918 1.00 32.76 24 VAL E O 1
ATOM 3234 N N . HIS E 1 25 ? 22.488 -15.018 14.363 1.00 30.42 25 HIS E N 1
ATOM 3235 C CA . HIS E 1 25 ? 21.971 -13.669 14.308 1.00 29.47 25 HIS E CA 1
ATOM 3236 C C . HIS E 1 25 ? 22.206 -13.041 15.674 1.00 27.44 25 HIS E C 1
ATOM 3237 O O . HIS E 1 25 ? 21.623 -13.482 16.670 1.00 27.87 25 HIS E O 1
ATOM 3244 N N . ILE E 1 26 ? 23.115 -12.061 15.745 1.00 26.47 26 ILE E N 1
ATOM 3245 C CA . ILE E 1 26 ? 23.430 -11.417 17.001 1.00 24.96 26 ILE E CA 1
ATOM 3246 C C . ILE E 1 26 ? 22.561 -10.130 17.081 1.00 24.10 26 ILE E C 1
ATOM 3247 O O . ILE E 1 26 ? 22.674 -9.272 16.237 1.00 23.86 26 ILE E O 1
ATOM 3252 N N . SER E 1 27 ? 21.710 -10.055 18.103 1.00 23.14 27 SER E N 1
ATOM 3253 C CA . SER E 1 27 ? 20.795 -8.949 18.260 1.00 22.41 27 SER E CA 1
ATOM 3254 C C . SER E 1 27 ? 21.102 -8.002 19.436 1.00 21.74 27 SER E C 1
ATOM 3255 O O . SER E 1 27 ? 20.684 -6.854 19.412 1.00 20.82 27 SER E O 1
ATOM 3258 N N . GLN E 1 28 ? 21.790 -8.518 20.458 1.00 22.10 28 GLN E N 1
ATOM 3259 C CA . GLN E 1 28 ? 22.028 -7.756 21.688 1.00 21.58 28 GLN E CA 1
ATOM 3260 C C . GLN E 1 28 ? 23.421 -7.914 22.226 1.00 22.06 28 GLN E C 1
ATOM 3261 O O . GLN E 1 28 ? 23.927 -9.032 22.393 1.00 22.96 28 GLN E O 1
ATOM 3267 N N . VAL E 1 29 ? 24.038 -6.759 22.490 1.00 22.04 29 VAL E N 1
ATOM 3268 C CA . VAL E 1 29 ? 25.348 -6.660 23.077 1.00 22.90 29 VAL E CA 1
ATOM 3269 C C . VAL E 1 29 ? 25.203 -5.890 24.389 1.00 22.44 29 VAL E C 1
ATOM 3270 O O . VAL E 1 29 ? 24.506 -4.889 24.446 1.00 22.66 29 VAL E O 1
ATOM 3274 N N . ALA E 1 30 ? 25.828 -6.390 25.445 1.00 23.15 30 ALA E N 1
ATOM 3275 C CA . ALA E 1 30 ? 25.807 -5.756 26.736 1.00 23.61 30 ALA E CA 1
ATOM 3276 C C . ALA E 1 30 ? 27.158 -5.845 27.466 1.00 24.84 30 ALA E C 1
ATOM 3277 O O . ALA E 1 30 ? 27.786 -6.939 27.584 1.00 24.90 30 ALA E O 1
ATOM 3279 N N . LEU E 1 31 ? 27.544 -4.704 28.028 1.00 25.20 31 LEU E N 1
ATOM 3280 C CA . LEU E 1 31 ? 28.773 -4.549 28.778 1.00 26.62 31 LEU E CA 1
ATOM 3281 C C . LEU E 1 31 ? 28.536 -5.005 30.207 1.00 28.35 31 LEU E C 1
ATOM 3282 O O . LEU E 1 31 ? 27.610 -4.514 30.875 1.00 28.41 31 LEU E O 1
ATOM 3287 N N . GLY E 1 32 ? 29.373 -5.938 30.667 1.00 29.93 32 GLY E N 1
ATOM 3288 C CA . GLY E 1 32 ? 29.358 -6.400 32.035 1.00 32.69 32 GLY E CA 1
ATOM 3289 C C . GLY E 1 32 ? 29.778 -5.368 33.059 1.00 34.75 32 GLY E C 1
ATOM 3290 O O . GLY E 1 32 ? 30.271 -4.306 32.761 1.00 33.98 32 GLY E O 1
ATOM 3291 N N . GLU E 1 33 ? 29.550 -5.719 34.317 1.00 39.92 33 GLU E N 1
ATOM 3292 C CA . GLU E 1 33 ? 29.778 -4.842 35.478 1.00 44.22 33 GLU E CA 1
ATOM 3293 C C . GLU E 1 33 ? 31.268 -4.593 35.647 1.00 45.99 33 GLU E C 1
ATOM 3294 O O . GLU E 1 33 ? 32.026 -5.515 35.505 1.00 45.64 33 GLU E O 1
ATOM 3300 N N . SER E 1 34 ? 31.673 -3.352 35.886 1.00 48.79 34 SER E N 1
ATOM 3301 C CA . SER E 1 34 ? 33.050 -3.031 36.276 1.00 55.50 34 SER E CA 1
ATOM 3302 C C . SER E 1 34 ? 33.117 -2.875 37.807 1.00 64.61 34 SER E C 1
ATOM 3303 O O . SER E 1 34 ? 32.303 -2.175 38.402 1.00 62.60 34 SER E O 1
ATOM 3306 N N . LYS E 1 35 ? 34.156 -3.445 38.420 1.00 69.91 35 LYS E N 1
ATOM 3307 C CA . LYS E 1 35 ? 34.532 -3.209 39.820 1.00 75.39 35 LYS E CA 1
ATOM 3308 C C . LYS E 1 35 ? 35.202 -1.843 40.114 1.00 74.60 35 LYS E C 1
ATOM 3309 O O . LYS E 1 35 ? 35.142 -1.377 41.228 1.00 73.86 35 LYS E O 1
ATOM 3315 N N . ASN E 1 36 ? 35.777 -1.219 39.084 1.00 71.62 36 ASN E N 1
ATOM 3316 C CA . ASN E 1 36 ? 36.486 0.059 39.189 1.00 73.29 36 ASN E CA 1
ATOM 3317 C C . ASN E 1 36 ? 36.059 0.981 38.042 1.00 70.49 36 ASN E C 1
ATOM 3318 O O . ASN E 1 36 ? 35.237 0.614 37.197 1.00 63.38 36 ASN E O 1
ATOM 3323 N N . ASN E 1 37 ? 36.689 2.152 37.932 1.00 72.53 37 ASN E N 1
ATOM 3324 C CA . ASN E 1 37 ? 36.623 2.893 36.677 1.00 72.35 37 ASN E CA 1
ATOM 3325 C C . ASN E 1 37 ? 37.488 2.279 35.576 1.00 67.63 37 ASN E C 1
ATOM 3326 O O . ASN E 1 37 ? 38.633 1.957 35.809 1.00 70.25 37 ASN E O 1
ATOM 3331 N N . VAL E 1 38 ? 36.925 2.156 34.369 1.00 61.72 38 VAL E N 1
ATOM 3332 C CA . VAL E 1 38 ? 37.653 1.639 33.212 1.00 57.52 38 VAL E CA 1
ATOM 3333 C C . VAL E 1 38 ? 38.115 2.842 32.438 1.00 57.87 38 VAL E C 1
ATOM 3334 O O . VAL E 1 38 ? 37.316 3.693 32.054 1.00 57.65 38 VAL E O 1
ATOM 3338 N N . THR E 1 39 ? 39.410 2.889 32.151 1.00 59.52 39 THR E N 1
ATOM 3339 C CA . THR E 1 39 ? 39.996 3.975 31.387 1.00 61.56 39 THR E CA 1
ATOM 3340 C C . THR E 1 39 ? 40.381 3.605 29.952 1.00 61.81 39 THR E C 1
ATOM 3341 O O . THR E 1 39 ? 40.525 4.491 29.111 1.00 65.81 39 THR E O 1
ATOM 3345 N N . GLU E 1 40 ? 40.421 2.309 29.649 1.00 58.77 40 GLU E N 1
ATOM 3346 C CA . GLU E 1 40 ? 40.823 1.836 28.333 1.00 55.51 40 GLU E CA 1
ATOM 3347 C C . GLU E 1 40 ? 39.541 1.948 27.498 1.00 47.84 40 GLU E C 1
ATOM 3348 O O . GLU E 1 40 ? 38.437 1.802 28.025 1.00 43.09 40 GLU E O 1
ATOM 3354 N N . PRO E 1 41 ? 39.610 2.255 26.189 1.00 43.26 41 PRO E N 1
ATOM 3355 C CA . PRO E 1 41 ? 38.438 2.161 25.324 1.00 40.27 41 PRO E CA 1
ATOM 3356 C C . PRO E 1 41 ? 37.968 0.708 25.258 1.00 37.03 41 PRO E C 1
ATOM 3357 O O . PRO E 1 41 ? 38.860 -0.181 25.242 1.00 38.27 41 PRO E O 1
ATOM 3361 N N . ILE E 1 42 ? 36.655 0.489 25.240 1.00 34.47 42 ILE E N 1
ATOM 3362 C CA . ILE E 1 42 ? 36.136 -0.848 24.971 1.00 32.18 42 ILE E CA 1
ATOM 3363 C C . ILE E 1 42 ? 35.581 -1.091 23.547 1.00 30.96 42 ILE E C 1
ATOM 3364 O O . ILE E 1 42 ? 34.411 -0.889 23.262 1.00 30.10 42 ILE E O 1
ATOM 3369 N N . GLN E 1 43 ? 36.437 -1.607 22.669 1.00 31.16 43 GLN E N 1
ATOM 3370 C CA . GLN E 1 43 ? 36.124 -1.795 21.263 1.00 30.88 43 GLN E CA 1
ATOM 3371 C C . GLN E 1 43 ? 35.738 -3.254 21.083 1.00 30.11 43 GLN E C 1
ATOM 3372 O O . GLN E 1 43 ? 36.343 -4.102 21.704 1.00 30.26 43 GLN E O 1
ATOM 3378 N N . LEU E 1 44 ? 34.701 -3.501 20.274 1.00 29.16 44 LEU E N 1
ATOM 3379 C CA . LEU E 1 44 ? 34.146 -4.826 20.012 1.00 29.44 44 LEU E CA 1
ATOM 3380 C C . LEU E 1 44 ? 34.361 -5.203 18.545 1.00 29.57 44 LEU E C 1
ATOM 3381 O O . LEU E 1 44 ? 34.116 -4.407 17.656 1.00 28.31 44 LEU E O 1
ATOM 3386 N N . TYR E 1 45 ? 34.743 -6.457 18.304 1.00 29.79 45 TYR E N 1
ATOM 3387 C CA . TYR E 1 45 ? 35.102 -6.934 16.948 1.00 30.54 45 TYR E CA 1
ATOM 3388 C C . TYR E 1 45 ? 34.408 -8.258 16.637 1.00 30.82 45 TYR E C 1
ATOM 3389 O O . TYR E 1 45 ? 34.289 -9.104 17.531 1.00 30.71 45 TYR E O 1
ATOM 3398 N N . VAL E 1 46 ? 34.023 -8.421 15.364 1.00 31.63 46 VAL E N 1
ATOM 3399 C CA . VAL E 1 46 ? 33.646 -9.707 14.824 1.00 32.45 46 VAL E CA 1
ATOM 3400 C C . VAL E 1 46 ? 34.644 -9.942 13.695 1.00 33.76 46 VAL E C 1
ATOM 3401 O O . VAL E 1 46 ? 34.874 -9.061 12.858 1.00 34.83 46 VAL E O 1
ATOM 3405 N N . THR E 1 47 ? 35.302 -11.088 13.748 1.00 33.87 47 THR E N 1
ATOM 3406 C CA . THR E 1 47 ? 36.309 -11.470 12.762 1.00 35.75 47 THR E CA 1
ATOM 3407 C C . THR E 1 47 ? 35.748 -12.622 11.951 1.00 36.25 47 THR E C 1
ATOM 3408 O O . THR E 1 47 ? 35.311 -13.630 12.507 1.00 36.44 47 THR E O 1
ATOM 3412 N N . VAL E 1 48 ? 35.654 -12.405 10.644 1.00 37.20 48 VAL E N 1
ATOM 3413 C CA . VAL E 1 48 ? 35.193 -13.450 9.700 1.00 39.24 48 VAL E CA 1
ATOM 3414 C C . VAL E 1 48 ? 36.187 -13.540 8.569 1.00 41.40 48 VAL E C 1
ATOM 3415 O O . VAL E 1 48 ? 36.386 -12.575 7.832 1.00 41.74 48 VAL E O 1
ATOM 3419 N N . GLY E 1 49 ? 36.845 -14.692 8.446 1.00 44.04 49 GLY E N 1
ATOM 3420 C CA . GLY E 1 49 ? 37.875 -14.903 7.434 1.00 46.47 49 GLY E CA 1
ATOM 3421 C C . GLY E 1 49 ? 38.984 -13.892 7.645 1.00 46.46 49 GLY E C 1
ATOM 3422 O O . GLY E 1 49 ? 39.516 -13.768 8.755 1.00 46.28 49 GLY E O 1
ATOM 3423 N N . SER E 1 50 ? 39.298 -13.117 6.601 1.00 47.23 50 SER E N 1
ATOM 3424 C CA . SER E 1 50 ? 40.338 -12.085 6.661 1.00 47.48 50 SER E CA 1
ATOM 3425 C C . SER E 1 50 ? 39.868 -10.692 7.054 1.00 44.94 50 SER E C 1
ATOM 3426 O O . SER E 1 50 ? 40.616 -9.736 6.927 1.00 44.97 50 SER E O 1
ATOM 3429 N N . ASP E 1 51 ? 38.637 -10.570 7.528 1.00 42.99 51 ASP E N 1
ATOM 3430 C CA . ASP E 1 51 ? 38.072 -9.262 7.880 1.00 41.13 51 ASP E CA 1
ATOM 3431 C C . ASP E 1 51 ? 37.777 -9.208 9.387 1.00 38.58 51 ASP E C 1
ATOM 3432 O O . ASP E 1 51 ? 36.954 -9.978 9.912 1.00 37.32 51 ASP E O 1
ATOM 3437 N N . LYS E 1 52 ? 38.432 -8.276 10.074 1.00 37.32 52 LYS E N 1
ATOM 3438 C CA . LYS E 1 52 ? 38.157 -7.955 11.460 1.00 35.41 52 LYS E CA 1
ATOM 3439 C C . LYS E 1 52 ? 37.366 -6.641 11.467 1.00 34.38 52 LYS E C 1
ATOM 3440 O O . LYS E 1 52 ? 37.913 -5.617 11.097 1.00 34.74 52 LYS E O 1
ATOM 3446 N N . LEU E 1 53 ? 36.077 -6.705 11.800 1.00 33.19 53 LEU E N 1
ATOM 3447 C CA . LEU E 1 53 ? 35.217 -5.542 11.745 1.00 33.09 53 LEU E CA 1
ATOM 3448 C C . LEU E 1 53 ? 34.901 -5.037 13.170 1.00 31.85 53 LEU E C 1
ATOM 3449 O O . LEU E 1 53 ? 34.406 -5.790 14.015 1.00 30.59 53 LEU E O 1
ATOM 3454 N N . LEU E 1 54 ? 35.170 -3.756 13.393 1.00 32.20 54 LEU E N 1
ATOM 3455 C CA . LEU E 1 54 ? 34.714 -3.041 14.557 1.00 31.75 54 LEU E CA 1
ATOM 3456 C C . LEU E 1 54 ? 33.192 -2.904 14.444 1.00 31.35 54 LEU E C 1
ATOM 3457 O O . LEU E 1 54 ? 32.675 -2.410 13.411 1.00 32.41 54 LEU E O 1
ATOM 3462 N N . ILE E 1 55 ? 32.482 -3.337 15.486 1.00 29.81 55 ILE E N 1
ATOM 3463 C CA . ILE E 1 55 ? 31.056 -3.110 15.552 1.00 30.25 55 ILE E CA 1
ATOM 3464 C C . ILE E 1 55 ? 30.629 -1.974 16.508 1.00 28.79 55 ILE E C 1
ATOM 3465 O O . ILE E 1 55 ? 29.552 -1.437 16.374 1.00 27.59 55 ILE E O 1
ATOM 3470 N N . GLY E 1 56 ? 31.496 -1.615 17.456 1.00 28.67 56 GLY E N 1
ATOM 3471 C CA . GLY E 1 56 ? 31.313 -0.385 18.195 1.00 27.43 56 GLY E CA 1
ATOM 3472 C C . GLY E 1 56 ? 32.226 -0.326 19.394 1.00 27.39 56 GLY E C 1
ATOM 3473 O O . GLY E 1 56 ? 33.076 -1.195 19.628 1.00 27.17 56 GLY E O 1
ATOM 3474 N N . THR E 1 57 ? 32.018 0.743 20.158 1.00 27.15 57 THR E N 1
ATOM 3475 C CA . THR E 1 57 ? 32.806 1.094 21.289 1.00 28.28 57 THR E CA 1
ATOM 3476 C C . THR E 1 57 ? 31.884 1.373 22.470 1.00 28.23 57 THR E C 1
ATOM 3477 O O . THR E 1 57 ? 31.070 2.287 22.419 1.00 28.31 57 THR E O 1
ATOM 3481 N N . LEU E 1 58 ? 32.012 0.561 23.523 1.00 28.17 58 LEU E N 1
ATOM 3482 C CA . LEU E 1 58 ? 31.129 0.591 24.670 1.00 28.04 58 LEU E CA 1
ATOM 3483 C C . LEU E 1 58 ? 31.769 1.323 25.817 1.00 29.06 58 LEU E C 1
ATOM 3484 O O . LEU E 1 58 ? 33.011 1.392 25.891 1.00 29.88 58 LEU E O 1
ATOM 3489 N N . SER E 1 59 ? 30.929 1.865 26.707 1.00 28.83 59 SER E N 1
ATOM 3490 C CA . SER E 1 59 ? 31.394 2.364 27.998 1.00 30.19 59 SER E CA 1
ATOM 3491 C C . SER E 1 59 ? 30.251 2.210 29.025 1.00 30.50 59 SER E C 1
ATOM 3492 O O . SER E 1 59 ? 29.069 2.187 28.654 1.00 29.08 59 SER E O 1
ATOM 3495 N N . HIS E 1 60 ? 30.625 2.126 30.305 1.00 32.29 60 HIS E N 1
ATOM 3496 C CA . HIS E 1 60 ? 29.664 2.068 31.389 1.00 33.54 60 HIS E CA 1
ATOM 3497 C C . HIS E 1 60 ? 28.880 3.349 31.511 1.00 34.39 60 HIS E C 1
ATOM 3498 O O . HIS E 1 60 ? 27.718 3.334 31.820 1.00 33.55 60 HIS E O 1
ATOM 3505 N N . GLU E 1 61 ? 29.530 4.467 31.262 1.00 35.79 61 GLU E N 1
ATOM 3506 C CA . GLU E 1 61 ? 28.872 5.768 31.448 1.00 37.79 61 GLU E CA 1
ATOM 3507 C C . GLU E 1 61 ? 27.843 6.067 30.358 1.00 35.32 61 GLU E C 1
ATOM 3508 O O . GLU E 1 61 ? 26.818 6.640 30.628 1.00 36.22 61 GLU E O 1
ATOM 3514 N N . LYS E 1 62 ? 28.171 5.744 29.111 1.00 33.28 62 LYS E N 1
ATOM 3515 C CA . LYS E 1 62 ? 27.424 6.251 27.984 1.00 33.23 62 LYS E CA 1
ATOM 3516 C C . LYS E 1 62 ? 26.895 5.242 27.030 1.00 29.79 62 LYS E C 1
ATOM 3517 O O . LYS E 1 62 ? 25.859 5.438 26.474 1.00 28.68 62 LYS E O 1
ATOM 3523 N N . PHE E 1 63 ? 27.627 4.148 26.833 1.00 28.17 63 PHE E N 1
ATOM 3524 C CA . PHE E 1 63 ? 27.219 3.136 25.823 1.00 26.33 63 PHE E CA 1
ATOM 3525 C C . PHE E 1 63 ? 27.300 1.725 26.381 1.00 24.97 63 PHE E C 1
ATOM 3526 O O . PHE E 1 63 ? 28.139 0.958 25.982 1.00 24.61 63 PHE E O 1
ATOM 3534 N N . PRO E 1 64 ? 26.476 1.361 27.368 1.00 24.75 64 PRO E N 1
ATOM 3535 C CA . PRO E 1 64 ? 26.598 0.062 28.005 1.00 24.29 64 PRO E CA 1
ATOM 3536 C C . PRO E 1 64 ? 25.951 -1.115 27.245 1.00 23.00 64 PRO E C 1
ATOM 3537 O O . PRO E 1 64 ? 26.099 -2.241 27.722 1.00 22.51 64 PRO E O 1
ATOM 3541 N N . GLN E 1 65 ? 25.282 -0.834 26.114 1.00 21.95 65 GLN E N 1
ATOM 3542 C CA . GLN E 1 65 ? 24.667 -1.873 25.347 1.00 21.12 65 GLN E CA 1
ATOM 3543 C C . GLN E 1 65 ? 24.380 -1.419 23.969 1.00 20.73 65 GLN E C 1
ATOM 3544 O O . GLN E 1 65 ? 24.304 -0.251 23.697 1.00 20.72 65 GLN E O 1
ATOM 3550 N N . LEU E 1 66 ? 24.199 -2.373 23.063 1.00 20.33 66 LEU E N 1
ATOM 3551 C CA . LEU E 1 66 ? 23.817 -2.111 21.683 1.00 20.34 66 LEU E CA 1
ATOM 3552 C C . LEU E 1 66 ? 22.751 -3.077 21.284 1.00 20.25 66 LEU E C 1
ATOM 3553 O O . LEU E 1 66 ? 22.761 -4.243 21.722 1.00 20.19 66 LEU E O 1
ATOM 3558 N N . SER E 1 67 ? 21.857 -2.610 20.429 1.00 20.51 67 SER E N 1
ATOM 3559 C CA . SER E 1 67 ? 20.883 -3.456 19.771 1.00 20.47 67 SER E CA 1
ATOM 3560 C C . SER E 1 67 ? 21.335 -3.501 18.327 1.00 20.87 67 SER E C 1
ATOM 3561 O O . SER E 1 67 ? 21.540 -2.453 17.669 1.00 21.07 67 SER E O 1
ATOM 3564 N N . THR E 1 68 ? 21.549 -4.723 17.847 1.00 21.15 68 THR E N 1
ATOM 3565 C CA . THR E 1 68 ? 22.278 -4.979 16.620 1.00 22.18 68 THR E CA 1
ATOM 3566 C C . THR E 1 68 ? 21.493 -5.940 15.715 1.00 23.62 68 THR E C 1
ATOM 3567 O O . THR E 1 68 ? 20.499 -6.552 16.131 1.00 22.39 68 THR E O 1
ATOM 3571 N N . GLU E 1 69 ? 21.999 -6.086 14.491 1.00 25.54 69 GLU E N 1
ATOM 3572 C CA . GLU E 1 69 ? 21.516 -7.110 13.571 1.00 27.37 69 GLU E CA 1
ATOM 3573 C C . GLU E 1 69 ? 22.736 -7.603 12.759 1.00 28.17 69 GLU E C 1
ATOM 3574 O O . GLU E 1 69 ? 23.003 -7.131 11.652 1.00 28.18 69 GLU E O 1
ATOM 3580 N N . ILE E 1 70 ? 23.484 -8.522 13.372 1.00 27.71 70 ILE E N 1
ATOM 3581 C CA . ILE E 1 70 ? 24.684 -9.076 12.802 1.00 28.62 70 ILE E CA 1
ATOM 3582 C C . ILE E 1 70 ? 24.395 -10.521 12.428 1.00 29.54 70 ILE E C 1
ATOM 3583 O O . ILE E 1 70 ? 23.882 -11.282 13.247 1.00 28.99 70 ILE E O 1
ATOM 3588 N N . VAL E 1 71 ? 24.703 -10.879 11.184 1.00 30.98 71 VAL E N 1
ATOM 3589 C CA . VAL E 1 71 ? 24.326 -12.172 10.601 1.00 32.42 71 VAL E CA 1
ATOM 3590 C C . VAL E 1 71 ? 25.569 -12.928 10.117 1.00 34.04 71 VAL E C 1
ATOM 3591 O O . VAL E 1 71 ? 26.303 -12.447 9.286 1.00 35.10 71 VAL E O 1
ATOM 3595 N N . LEU E 1 72 ? 25.771 -14.139 10.641 1.00 35.14 72 LEU E N 1
ATOM 3596 C CA . LEU E 1 72 ? 26.974 -14.923 10.428 1.00 36.92 72 LEU E CA 1
ATOM 3597 C C . LEU E 1 72 ? 26.644 -16.338 9.965 1.00 39.48 72 LEU E C 1
ATOM 3598 O O . LEU E 1 72 ? 25.989 -17.106 10.679 1.00 39.11 72 LEU E O 1
ATOM 3603 N N . GLU E 1 73 ? 27.078 -16.671 8.749 1.00 41.28 73 GLU E N 1
ATOM 3604 C CA . GLU E 1 73 ? 26.802 -17.965 8.152 1.00 44.36 73 GLU E CA 1
ATOM 3605 C C . GLU E 1 73 ? 28.007 -18.884 8.231 1.00 46.79 73 GLU E C 1
ATOM 3606 O O . GLU E 1 73 ? 27.883 -20.062 7.919 1.00 47.97 73 GLU E O 1
ATOM 3612 N N . ARG E 1 74 ? 29.157 -18.319 8.641 1.00 46.82 74 ARG E N 1
ATOM 3613 C CA . ARG E 1 74 ? 30.517 -18.911 8.580 1.00 52.24 74 ARG E CA 1
ATOM 3614 C C . ARG E 1 74 ? 31.128 -18.952 9.984 1.00 49.20 74 ARG E C 1
ATOM 3615 O O . ARG E 1 74 ? 30.678 -18.154 10.807 1.00 45.43 74 ARG E O 1
ATOM 3623 N N . ASN E 1 75 ? 32.200 -19.725 10.190 1.00 49.66 75 ASN E N 1
ATOM 3624 C CA . ASN E 1 75 ? 33.045 -19.569 11.363 1.00 49.28 75 ASN E CA 1
ATOM 3625 C C . ASN E 1 75 ? 33.404 -18.100 11.584 1.00 44.02 75 ASN E C 1
ATOM 3626 O O . ASN E 1 75 ? 33.663 -17.391 10.643 1.00 42.46 75 ASN E O 1
ATOM 3631 N N . PHE E 1 76 ? 33.376 -17.676 12.850 1.00 41.12 76 PHE E N 1
ATOM 3632 C CA . PHE E 1 76 ? 33.750 -16.326 13.239 1.00 38.53 76 PHE E CA 1
ATOM 3633 C C . PHE E 1 76 ? 34.300 -16.279 14.631 1.00 37.79 76 PHE E C 1
ATOM 3634 O O . PHE E 1 76 ? 34.228 -17.257 15.380 1.00 38.71 76 PHE E O 1
ATOM 3642 N N . ALA E 1 77 ? 34.839 -15.111 14.994 1.00 36.32 77 ALA E N 1
ATOM 3643 C CA . ALA E 1 77 ? 35.324 -14.865 16.329 1.00 35.81 77 ALA E CA 1
ATOM 3644 C C . ALA E 1 77 ? 34.793 -13.538 16.842 1.00 33.26 77 ALA E C 1
ATOM 3645 O O . ALA E 1 77 ? 34.697 -12.574 16.092 1.00 32.50 77 ALA E O 1
ATOM 3647 N N . LEU E 1 78 ? 34.439 -13.516 18.126 1.00 32.31 78 LEU E N 1
ATOM 3648 C CA . LEU E 1 78 ? 34.079 -12.323 18.843 1.00 30.85 78 LEU E CA 1
ATOM 3649 C C . LEU E 1 78 ? 35.196 -11.993 19.808 1.00 31.42 78 LEU E C 1
ATOM 3650 O O . LEU E 1 78 ? 35.780 -12.871 20.452 1.00 33.46 78 LEU E O 1
ATOM 3655 N N . SER E 1 79 ? 35.494 -10.702 19.938 1.00 30.43 79 SER E N 1
ATOM 3656 C CA . SER E 1 79 ? 36.565 -10.248 20.790 1.00 30.74 79 SER E CA 1
ATOM 3657 C C . SER E 1 79 ? 36.313 -8.779 21.163 1.00 29.70 79 SER E C 1
ATOM 3658 O O . SER E 1 79 ? 35.486 -8.106 20.554 1.00 28.80 79 SER E O 1
ATOM 3661 N N . HIS E 1 80 ? 36.999 -8.305 22.209 1.00 30.11 80 HIS E N 1
ATOM 3662 C CA . HIS E 1 80 ? 36.910 -6.943 22.640 1.00 29.51 80 HIS E CA 1
ATOM 3663 C C . HIS E 1 80 ? 38.153 -6.550 23.419 1.00 30.75 80 HIS E C 1
ATOM 3664 O O . HIS E 1 80 ? 38.960 -7.408 23.716 1.00 32.27 80 HIS E O 1
ATOM 3671 N N . THR E 1 81 ? 38.319 -5.249 23.711 1.00 30.85 81 THR E N 1
ATOM 3672 C CA . THR E 1 81 ? 39.554 -4.738 24.271 1.00 32.29 81 THR E CA 1
ATOM 3673 C C . THR E 1 81 ? 39.506 -4.510 25.763 1.00 32.99 81 THR E C 1
ATOM 3674 O O . THR E 1 81 ? 40.450 -3.941 26.325 1.00 34.50 81 THR E O 1
ATOM 3678 N N . TRP E 1 82 ? 38.435 -4.943 26.436 1.00 31.94 82 TRP E N 1
ATOM 3679 C CA . TRP E 1 82 ? 38.377 -4.827 27.905 1.00 33.06 82 TRP E CA 1
ATOM 3680 C C . TRP E 1 82 ? 39.080 -6.018 28.578 1.00 34.96 82 TRP E C 1
ATOM 3681 O O . TRP E 1 82 ? 38.580 -7.128 28.565 1.00 35.20 82 TRP E O 1
ATOM 3692 N N . LYS E 1 83 ? 40.232 -5.753 29.177 1.00 37.55 83 LYS E N 1
ATOM 3693 C CA . LYS E 1 83 ? 41.094 -6.754 29.773 1.00 40.31 83 LYS E CA 1
ATOM 3694 C C . LYS E 1 83 ? 40.549 -7.335 31.081 1.00 41.84 83 LYS E C 1
ATOM 3695 O O . LYS E 1 83 ? 41.037 -8.346 31.545 1.00 43.82 83 LYS E O 1
ATOM 3701 N N . ASN E 1 84 ? 39.578 -6.629 31.682 1.00 42.14 84 ASN E N 1
ATOM 3702 C CA . ASN E 1 84 ? 39.151 -6.870 33.056 1.00 44.26 84 ASN E CA 1
ATOM 3703 C C . ASN E 1 84 ? 37.631 -7.001 33.224 1.00 42.05 84 ASN E C 1
ATOM 3704 O O . ASN E 1 84 ? 37.094 -6.671 34.273 1.00 42.72 84 ASN E O 1
ATOM 3709 N N . GLY E 1 85 ? 36.937 -7.501 32.196 1.00 39.37 85 GLY E N 1
ATOM 3710 C CA . GLY E 1 85 ? 35.511 -7.730 32.275 1.00 37.34 85 GLY E CA 1
ATOM 3711 C C . GLY E 1 85 ? 34.948 -8.370 31.044 1.00 34.97 85 GLY E C 1
ATOM 3712 O O . GLY E 1 85 ? 35.673 -8.691 30.114 1.00 34.64 85 GLY E O 1
ATOM 3713 N N . SER E 1 86 ? 33.634 -8.542 31.044 1.00 33.79 86 SER E N 1
ATOM 3714 C CA . SER E 1 86 ? 32.929 -9.277 30.008 1.00 32.58 86 SER E CA 1
ATOM 3715 C C . SER E 1 86 ? 32.065 -8.450 29.155 1.00 30.56 86 SER E C 1
ATOM 3716 O O . SER E 1 86 ? 31.533 -7.438 29.581 1.00 30.32 86 SER E O 1
ATOM 3719 N N . VAL E 1 87 ? 31.902 -8.894 27.904 1.00 29.88 87 VAL E N 1
ATOM 3720 C CA . VAL E 1 87 ? 30.840 -8.405 27.036 1.00 27.72 87 VAL E CA 1
ATOM 3721 C C . VAL E 1 87 ? 29.992 -9.623 26.635 1.00 27.50 87 VAL E C 1
ATOM 3722 O O . VAL E 1 87 ? 30.529 -10.702 26.302 1.00 27.65 87 VAL E O 1
ATOM 3726 N N . PHE E 1 88 ? 28.675 -9.442 26.722 1.00 26.27 88 PHE E N 1
ATOM 3727 C CA . PHE E 1 88 ? 27.694 -10.483 26.468 1.00 26.01 88 PHE E CA 1
ATOM 3728 C C . PHE E 1 88 ? 27.094 -10.246 25.100 1.00 24.91 88 PHE E C 1
ATOM 3729 O O . PHE E 1 88 ? 26.704 -9.133 24.762 1.00 24.28 88 PHE E O 1
ATOM 3737 N N . PHE E 1 89 ? 27.052 -11.320 24.289 1.00 24.95 89 PHE E N 1
ATOM 3738 C CA . PHE E 1 89 ? 26.452 -11.254 22.993 1.00 24.45 89 PHE E CA 1
ATOM 3739 C C . PHE E 1 89 ? 25.328 -12.282 22.967 1.00 24.37 89 PHE E C 1
ATOM 3740 O O . PHE E 1 89 ? 25.547 -13.456 23.325 1.00 25.41 89 PHE E O 1
ATOM 3748 N N . SER E 1 90 ? 24.151 -11.860 22.485 1.00 23.21 90 SER E N 1
ATOM 3749 C CA . SER E 1 90 ? 23.027 -12.755 22.392 1.00 23.37 90 SER E CA 1
ATOM 3750 C C . SER E 1 90 ? 22.200 -12.534 21.140 1.00 23.01 90 SER E C 1
ATOM 3751 O O . SER E 1 90 ? 22.268 -11.514 20.484 1.00 22.58 90 SER E O 1
ATOM 3754 N N . GLY E 1 91 ? 21.373 -13.526 20.843 1.00 23.77 91 GLY E N 1
ATOM 3755 C CA . GLY E 1 91 ? 20.523 -13.501 19.689 1.00 23.95 91 GLY E CA 1
ATOM 3756 C C . GLY E 1 91 ? 19.950 -14.891 19.492 1.00 25.30 91 GLY E C 1
ATOM 3757 O O . GLY E 1 91 ? 19.404 -15.519 20.394 1.00 25.38 91 GLY E O 1
ATOM 3758 N N . TYR E 1 92 ? 20.049 -15.380 18.266 1.00 26.71 92 TYR E N 1
ATOM 3759 C CA . TYR E 1 92 ? 19.413 -16.668 17.893 1.00 28.47 92 TYR E CA 1
ATOM 3760 C C . TYR E 1 92 ? 20.067 -17.278 16.654 1.00 30.20 92 TYR E C 1
ATOM 3761 O O . TYR E 1 92 ? 20.632 -16.565 15.822 1.00 29.37 92 TYR E O 1
ATOM 3770 N N . LYS E 1 93 ? 19.937 -18.596 16.542 1.00 32.93 93 LYS E N 1
ATOM 3771 C CA . LYS E 1 93 ? 20.319 -19.356 15.362 1.00 35.68 93 LYS E CA 1
ATOM 3772 C C . LYS E 1 93 ? 19.108 -19.604 14.506 1.00 37.48 93 LYS E C 1
ATOM 3773 O O . LYS E 1 93 ? 18.042 -19.873 15.006 1.00 37.29 93 LYS E O 1
ATOM 3779 N N . VAL E 1 94 ? 19.328 -19.561 13.193 1.00 40.10 94 VAL E N 1
ATOM 3780 C CA . VAL E 1 94 ? 18.318 -19.715 12.157 1.00 42.88 94 VAL E CA 1
ATOM 3781 C C . VAL E 1 94 ? 18.749 -20.870 11.252 1.00 46.96 94 VAL E C 1
ATOM 3782 O O . VAL E 1 94 ? 19.937 -21.021 10.973 1.00 45.66 94 VAL E O 1
ATOM 3786 N N . ASP E 1 95 ? 17.774 -21.674 10.826 1.00 52.40 95 ASP E N 1
ATOM 3787 C CA . ASP E 1 95 ? 18.018 -22.748 9.885 1.00 60.48 95 ASP E CA 1
ATOM 3788 C C . ASP E 1 95 ? 17.815 -22.283 8.470 1.00 65.91 95 ASP E C 1
ATOM 3789 O O . ASP E 1 95 ? 16.948 -21.499 8.205 1.00 69.55 95 ASP E O 1
ATOM 3794 N N . LEU E 1 96 ? 18.626 -22.825 7.556 1.00 76.34 96 LEU E N 1
ATOM 3795 C CA . LEU E 1 96 ? 18.417 -22.867 6.077 1.00 81.02 96 LEU E CA 1
ATOM 3796 C C . LEU E 1 96 ? 19.033 -21.622 5.435 1.00 78.02 96 LEU E C 1
ATOM 3797 O O . LEU E 1 96 ? 19.943 -21.029 5.989 1.00 68.83 96 LEU E O 1
#

InterPro domains:
  IPR013087 Zinc finger C2H2-type [PS00028] (269-290)
  IPR013087 Zinc finger C2H2-type [PS50157] (267-294)
  IPR041232 Nucleoplasmin-like domain [PF17800] (3-93)